Protein AF-A0AAD5ELA6-F1 (afdb_monomer)

Sequence (697 aa):
MAGAKKRSEYSGSKPSSQSWLNPKKWMSGLDLDLWSLLMLAKGALTPVLVISIHQSTAVANITVTTGYLATLISVSAQCLLPRAKYLKILFFALLASCMAAALCCLACYTAIKARRSHSTVDGVDTGLGKYDSTASAVSGIWLFVMIWVANGIRAWRHSELQDPMVAFSIFVVVTLTRGGAFQTTSDALEFINRLLKTFLIGYSVATAVSLFVLPMTCRQIVLDDMHTFTKKAQDVSAHFCAYLQNITEKAVLSLGEPSDAIIRVNGDAEAHRTDLVASVKKLHILLDNIQGNMPYVMDEVAFGKLNGNDIQHVARLLRHLLRPLSGLSEFPQLVDELGQQGLIWETNPGHEKAAVLDHTKRAMSSINANLSTVHGLLTDGLRFSMSQLEIGECIDPSHQTSISQQDSGLNLLDEIRRHLEQSRRFGWKDENEITDISYNDKQHPAALYLLSMYAMALEATLALASFAHSKTKDGTMARCRLIYPKHLFSFRFSRFITEASDPKTSSRKARKAHDGSMVINAEHMEPDNAWQRISGHFRIIPRLLGSDLSVFGLRVAVASFSVAIVAYLEDTYEFFIRQRGVWAMIVIVIGMGATSGQSASGFVARIIATIVSLALSFAAWYIVVGHTLGVIVLLFIANIIEYYFYVKKPQYFKPSVIALVTLNVIIGYELQVKKLGMERAESGGQPYYPIYLFGPY

Foldseek 3Di:
DDDDDDDDDDPDDDPPPVVVVDVVNVCVVLVPDPVNLLLLLLLLVQLLVLLVVCLDPVNCVLQQQNSLVLSLLLNLLPLSDADLLSVLLLVLLLVLLVVLLVLLLVLLVVLLVQVVVVCVPPVDPPVPLFADQRSLVSLLVSLLVLLLVLLLVCVLDVSRSVSSSLSSNLLSLVLSLCSRGDNDSVVSNSNSSSNSVSSVSSSVSSSCSSPPRPRGHLVLVLLQLLLVLLVLLLVLLVLLLVLLVVVLVVVLVVLVDDDDPPPPPDPPSVVSLVVNVVSLVVSVVSLVSSVVSLVSQLLDWDWFLDHSVLSVVSSVLSVLLSVLSVLSSCLVVVVVVCVVVVNPDPPPPDPDSPVVSVVVSVVSVVLSVLSVVLSVLLSVLSVLLCVLRVRDDDDPCVVPPDDDNPVVLVVSLVVLVVSLVVLVCVVPPDPPDDDDDDPDPCPDVSSVSNSVSSSSNSVSSSVSSVSSSVCVVVCSNVDIDGHHNPCNDPPCVVCVVVCSVDPPCPVPDQPQDPVRDGPPDPPDDDDPDPVVVVVVVVVVVVVSCPDLSSVSSSVLSVQLSVLSVLSSDPVRVLVCQQVVSSVVSSLSSLQDDSDPVLSVVLVVLLVVLLVVLLVLLCCLCVVVVNDPVSSSVSSSVSSSVLCSCCPPPVSNPSSSSSSSSLNSSLSSLVSSCVSSPQVSNCVSVYHDDPSVVVSVD

Structure (mmCIF, N/CA/C/O backbone):
data_AF-A0AAD5ELA6-F1
#
_entry.id   AF-A0AAD5ELA6-F1
#
loop_
_atom_site.group_PDB
_atom_site.id
_atom_site.type_symbol
_atom_site.label_atom_id
_atom_site.label_alt_id
_atom_site.label_comp_id
_atom_site.label_asym_id
_atom_site.label_entity_id
_atom_site.label_seq_id
_atom_site.pdbx_PDB_ins_code
_atom_site.Cartn_x
_atom_site.Cartn_y
_atom_site.Cartn_z
_atom_site.occupancy
_atom_site.B_iso_or_equiv
_atom_site.auth_seq_id
_atom_site.auth_comp_id
_atom_site.auth_asym_id
_atom_site.auth_atom_id
_atom_site.pdbx_PDB_model_num
ATOM 1 N N . MET A 1 1 ? 54.143 53.044 -1.233 1.00 33.41 1 MET A N 1
ATOM 2 C CA . MET A 1 1 ? 53.287 53.498 -2.354 1.00 33.41 1 MET A CA 1
ATOM 3 C C . MET A 1 1 ? 52.619 52.256 -2.937 1.00 33.41 1 MET A C 1
ATOM 5 O O . MET A 1 1 ? 53.309 51.433 -3.506 1.00 33.41 1 MET A O 1
ATOM 9 N N . ALA A 1 2 ? 51.448 51.871 -2.429 1.00 32.34 2 ALA A N 1
ATOM 10 C CA . ALA A 1 2 ? 50.119 52.220 -2.954 1.00 32.34 2 ALA A CA 1
ATOM 11 C C . ALA A 1 2 ? 49.811 51.539 -4.307 1.00 32.34 2 ALA A C 1
ATOM 13 O O . ALA A 1 2 ? 50.338 51.935 -5.336 1.00 32.34 2 ALA A O 1
ATOM 14 N N . GLY A 1 3 ? 48.925 50.536 -4.278 1.00 26.98 3 GLY A N 1
ATOM 15 C CA . GLY A 1 3 ? 48.370 49.849 -5.450 1.00 26.98 3 GLY A CA 1
ATOM 16 C C . GLY A 1 3 ? 47.110 49.076 -5.054 1.00 26.98 3 GLY A C 1
ATOM 17 O O . GLY A 1 3 ? 47.190 48.044 -4.397 1.00 26.98 3 GLY A O 1
ATOM 18 N N . ALA A 1 4 ? 45.949 49.651 -5.355 1.00 29.02 4 ALA A N 1
ATOM 19 C CA . ALA A 1 4 ? 44.649 49.380 -4.749 1.00 29.02 4 ALA A CA 1
ATOM 20 C C . ALA A 1 4 ? 44.005 48.027 -5.114 1.00 29.02 4 ALA A C 1
ATOM 22 O O . ALA A 1 4 ? 43.874 47.663 -6.279 1.00 29.02 4 ALA A O 1
ATOM 23 N N . LYS A 1 5 ? 43.474 47.352 -4.088 1.00 31.08 5 LYS A N 1
ATOM 24 C CA . LYS A 1 5 ? 42.565 46.202 -4.180 1.00 31.08 5 LYS A CA 1
ATOM 25 C C . LYS A 1 5 ? 41.128 46.730 -4.315 1.00 31.08 5 LYS A C 1
ATOM 27 O O . LYS A 1 5 ? 40.561 47.215 -3.338 1.00 31.08 5 LYS A O 1
ATOM 32 N N . LYS A 1 6 ? 40.544 46.681 -5.519 1.00 29.23 6 LYS A N 1
ATOM 33 C CA . LYS A 1 6 ? 39.131 47.038 -5.744 1.00 29.23 6 LYS A CA 1
ATOM 34 C C . LYS A 1 6 ? 38.225 45.877 -5.327 1.00 29.23 6 LYS A C 1
ATOM 36 O O . LYS A 1 6 ? 38.316 44.770 -5.845 1.00 29.23 6 LYS A O 1
ATOM 41 N N . ARG A 1 7 ? 37.372 46.177 -4.353 1.00 28.59 7 ARG A N 1
ATOM 42 C CA . ARG A 1 7 ? 36.255 45.391 -3.827 1.00 28.59 7 ARG A CA 1
ATOM 43 C C . ARG A 1 7 ? 35.108 45.507 -4.843 1.00 28.59 7 ARG A C 1
ATOM 45 O O . ARG A 1 7 ? 34.645 46.621 -5.060 1.00 28.59 7 ARG A O 1
ATOM 52 N N . SER A 1 8 ? 34.697 44.416 -5.489 1.00 27.47 8 SER A N 1
ATOM 53 C CA . SER A 1 8 ? 33.446 44.373 -6.260 1.00 27.47 8 SER A CA 1
ATOM 54 C C . SER A 1 8 ? 32.312 43.863 -5.372 1.00 27.47 8 SER A C 1
ATOM 56 O O . SER A 1 8 ? 32.499 43.017 -4.496 1.00 27.47 8 SER A O 1
ATOM 58 N N . GLU A 1 9 ? 31.162 44.496 -5.543 1.00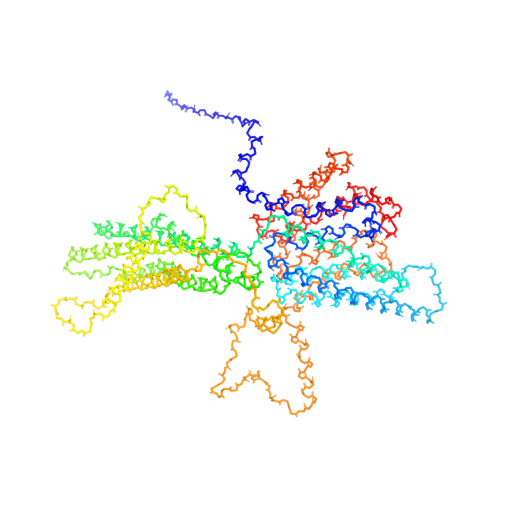 27.55 9 GLU A N 1
ATOM 59 C CA . GLU A 1 9 ? 30.045 44.543 -4.613 1.00 27.55 9 GLU A CA 1
ATOM 60 C C . GLU A 1 9 ? 29.253 43.234 -4.536 1.00 27.55 9 GLU A C 1
ATOM 62 O O . GLU A 1 9 ? 28.810 42.678 -5.539 1.00 27.55 9 GLU A O 1
ATOM 67 N N . TYR A 1 10 ? 28.982 42.807 -3.302 1.00 27.61 10 TYR A N 1
ATOM 68 C CA . TYR A 1 10 ? 27.827 41.981 -2.973 1.00 27.61 10 TYR A CA 1
ATOM 69 C C . TYR A 1 10 ? 26.566 42.846 -3.118 1.00 27.61 10 TYR A C 1
ATOM 71 O O . TYR A 1 10 ? 26.177 43.554 -2.190 1.00 27.61 10 TYR A O 1
ATOM 79 N N . SER A 1 11 ? 25.917 42.792 -4.281 1.00 26.91 11 SER A N 1
ATOM 80 C CA . SER A 1 11 ? 24.534 43.253 -4.425 1.00 26.91 11 SER A CA 1
ATOM 81 C C . SER A 1 11 ? 23.604 42.135 -3.961 1.00 26.91 11 SER A C 1
ATOM 83 O O . SER A 1 11 ? 23.289 41.196 -4.694 1.00 26.91 11 SER A O 1
ATOM 85 N N . GLY A 1 12 ? 23.209 42.209 -2.690 1.00 30.53 12 GLY A N 1
ATOM 86 C CA . GLY A 1 12 ? 22.119 41.415 -2.145 1.00 30.53 12 GLY A CA 1
ATOM 87 C C . GLY A 1 12 ? 20.805 41.834 -2.796 1.00 30.53 12 GLY A C 1
ATOM 88 O O . GLY A 1 12 ? 20.199 42.832 -2.403 1.00 30.53 12 GLY A O 1
ATOM 89 N N . SER A 1 13 ? 20.341 41.058 -3.773 1.00 30.14 13 SER A N 1
ATOM 90 C CA . SER A 1 13 ? 18.951 41.139 -4.209 1.00 30.14 13 SER A CA 1
ATOM 91 C C . SER A 1 13 ? 18.069 40.590 -3.084 1.00 30.14 13 SER A C 1
ATOM 93 O O . SER A 1 13 ? 18.106 39.410 -2.739 1.00 30.14 13 SER A O 1
ATOM 95 N N . LYS A 1 14 ? 17.299 41.479 -2.450 1.00 32.62 14 LYS A N 1
ATOM 96 C CA . LYS A 1 14 ? 16.223 41.095 -1.528 1.00 32.62 14 LYS A CA 1
ATOM 97 C C . LYS A 1 14 ? 15.297 40.117 -2.270 1.00 32.62 14 LYS A C 1
ATOM 99 O O . LYS A 1 14 ? 14.851 40.473 -3.364 1.00 32.62 14 LYS A O 1
ATOM 104 N N . PRO A 1 15 ? 14.967 38.928 -1.728 1.00 34.88 15 PRO A N 1
ATOM 105 C CA . PRO A 1 15 ? 13.951 38.089 -2.342 1.00 34.88 15 PRO A CA 1
ATOM 106 C C . PRO A 1 15 ? 12.637 38.870 -2.315 1.00 34.88 15 PRO A C 1
ATOM 108 O O . PRO A 1 15 ? 12.140 39.264 -1.259 1.00 34.88 15 PRO A O 1
ATOM 111 N N . SER A 1 16 ? 12.104 39.165 -3.495 1.00 35.22 16 SER A N 1
ATOM 112 C CA . SER A 1 16 ? 10.812 39.816 -3.633 1.00 35.22 16 SER A CA 1
ATOM 113 C C . SER A 1 16 ? 9.752 38.937 -2.965 1.00 35.22 16 SER A C 1
ATOM 115 O O . SER A 1 16 ? 9.549 37.779 -3.335 1.00 35.22 16 SER A O 1
ATOM 117 N N . SER A 1 17 ? 9.071 39.499 -1.965 1.00 43.34 17 SER A N 1
ATOM 118 C CA . SER A 1 17 ? 7.978 38.873 -1.199 1.00 43.34 17 SER A CA 1
ATOM 119 C C . SER A 1 17 ? 6.842 38.328 -2.096 1.00 43.34 17 SER A C 1
ATOM 121 O O . SER A 1 17 ? 6.130 37.398 -1.735 1.00 43.34 17 SER A O 1
ATOM 123 N N . GLN A 1 18 ? 6.743 38.807 -3.341 1.00 44.84 18 GLN A N 1
ATOM 124 C CA . GLN A 1 18 ? 5.799 38.316 -4.354 1.00 44.84 18 GLN A CA 1
ATOM 125 C C . GLN A 1 18 ? 6.186 36.966 -4.997 1.00 44.84 18 GLN A C 1
ATOM 127 O O . GLN A 1 18 ? 5.372 36.361 -5.692 1.00 44.84 18 GLN A O 1
ATOM 132 N N . SER A 1 19 ? 7.403 36.455 -4.779 1.00 44.84 19 SER A N 1
ATOM 133 C CA . SER A 1 19 ? 7.834 35.157 -5.326 1.00 44.84 19 SER A CA 1
ATOM 134 C C . SER A 1 19 ? 7.266 33.947 -4.571 1.00 44.84 19 SER A C 1
ATOM 136 O O . SER A 1 19 ? 7.132 32.882 -5.173 1.00 44.84 19 SER A O 1
ATOM 138 N N . TRP A 1 20 ? 6.862 34.121 -3.305 1.00 44.69 20 TRP A N 1
ATOM 139 C CA . TRP A 1 20 ? 6.262 33.075 -2.463 1.00 44.69 20 TRP A CA 1
ATOM 140 C C . TRP A 1 20 ? 4.786 32.793 -2.800 1.00 44.69 20 TRP A C 1
ATOM 142 O O . TRP A 1 20 ? 4.292 31.698 -2.558 1.00 44.69 20 TRP A O 1
ATOM 152 N N . LEU A 1 21 ? 4.093 33.753 -3.423 1.00 54.69 21 LEU A N 1
ATOM 153 C CA . LEU A 1 21 ? 2.666 33.664 -3.769 1.00 54.69 21 LEU A CA 1
ATOM 154 C C . LEU A 1 21 ? 2.393 33.033 -5.145 1.00 54.69 21 LEU A C 1
ATOM 156 O O . LEU A 1 21 ? 1.237 32.917 -5.540 1.00 54.69 21 LEU A O 1
ATOM 160 N N . ASN A 1 22 ? 3.427 32.633 -5.894 1.00 50.94 22 ASN A N 1
ATOM 161 C CA . ASN A 1 22 ? 3.255 32.002 -7.203 1.00 50.94 22 ASN A CA 1
ATOM 162 C C . ASN A 1 22 ? 3.181 30.470 -7.065 1.00 50.94 22 ASN A C 1
ATOM 164 O O . ASN A 1 22 ? 4.234 29.823 -6.995 1.00 50.94 22 ASN A O 1
ATOM 168 N N . PRO A 1 23 ? 1.980 29.854 -7.114 1.00 57.12 23 PRO A N 1
ATOM 169 C CA . PRO A 1 23 ? 1.828 28.410 -6.934 1.00 57.12 23 PRO A CA 1
ATOM 170 C C . PRO A 1 23 ? 2.598 27.617 -7.995 1.00 57.12 23 PRO A C 1
ATOM 172 O O . PRO A 1 23 ? 3.133 26.559 -7.692 1.00 57.12 23 PRO A O 1
ATOM 175 N N . LYS A 1 24 ? 2.764 28.166 -9.207 1.00 58.16 24 LYS A N 1
ATOM 176 C CA . LYS A 1 24 ? 3.542 27.538 -10.288 1.00 58.16 24 LYS A CA 1
ATOM 177 C C . LYS A 1 24 ? 5.034 27.382 -9.961 1.00 58.16 24 LYS A C 1
ATOM 179 O O . LYS A 1 24 ? 5.618 26.375 -10.339 1.00 58.16 24 LYS A O 1
ATOM 184 N N . LYS A 1 25 ? 5.646 28.333 -9.238 1.00 57.94 25 LYS A N 1
ATOM 185 C CA . LYS A 1 25 ? 7.062 28.243 -8.821 1.00 57.94 25 LYS A CA 1
ATOM 186 C C . LYS A 1 25 ? 7.255 27.297 -7.635 1.00 57.94 25 LYS A C 1
ATOM 188 O O . LYS A 1 25 ? 8.259 26.593 -7.565 1.00 57.94 25 LYS A O 1
ATOM 193 N N . TRP A 1 26 ? 6.280 27.258 -6.726 1.00 56.84 26 TRP A N 1
ATOM 194 C CA . TRP A 1 26 ? 6.247 26.280 -5.638 1.00 56.84 26 TRP A CA 1
ATOM 195 C C . TRP A 1 26 ? 6.094 24.860 -6.201 1.00 56.84 26 TRP A C 1
ATOM 197 O O . TRP A 1 26 ? 6.892 23.987 -5.881 1.00 56.84 26 TRP A O 1
ATOM 207 N N . MET A 1 27 ? 5.167 24.664 -7.143 1.00 53.19 27 MET A N 1
ATOM 208 C CA . MET A 1 27 ? 4.963 23.396 -7.850 1.00 53.19 27 MET A CA 1
ATOM 209 C C . MET A 1 27 ? 6.200 22.935 -8.629 1.00 53.19 27 MET A C 1
ATOM 211 O O . MET A 1 27 ? 6.532 21.756 -8.553 1.00 53.19 27 MET A O 1
ATOM 215 N N . SER A 1 28 ? 6.923 23.836 -9.310 1.00 57.38 28 SER A N 1
ATOM 216 C CA . SER A 1 28 ? 8.169 23.477 -10.006 1.00 57.38 28 SER A CA 1
ATOM 217 C C . SER A 1 28 ? 9.322 23.155 -9.048 1.00 57.38 28 SER A C 1
ATOM 219 O O . SER A 1 28 ? 10.146 22.304 -9.353 1.00 57.38 28 SER A O 1
ATOM 221 N N . GLY A 1 29 ? 9.386 23.797 -7.874 1.00 56.12 29 GLY A N 1
ATOM 222 C CA . GLY A 1 29 ? 10.367 23.459 -6.831 1.00 56.12 29 GLY A CA 1
ATOM 223 C C . GLY A 1 29 ? 10.044 22.158 -6.083 1.00 56.12 29 GLY A C 1
ATOM 224 O O . GLY A 1 29 ? 10.937 21.509 -5.541 1.00 56.12 29 GLY A O 1
ATOM 225 N N . LEU A 1 30 ? 8.769 21.763 -6.068 1.00 60.09 30 LEU A N 1
ATOM 226 C CA . LEU A 1 30 ? 8.261 20.545 -5.437 1.00 60.09 30 LEU A CA 1
ATOM 227 C C . LEU A 1 30 ? 8.004 19.406 -6.426 1.00 60.09 30 LEU A C 1
ATOM 229 O O . LEU A 1 30 ? 7.517 18.369 -5.982 1.00 60.09 30 LEU A O 1
ATOM 233 N N . ASP A 1 31 ? 8.373 19.539 -7.704 1.00 59.50 31 ASP A N 1
ATOM 234 C CA . ASP A 1 31 ? 8.207 18.503 -8.744 1.00 59.50 31 ASP A CA 1
ATOM 235 C C . ASP A 1 31 ? 6.772 17.926 -8.751 1.00 59.50 31 ASP A C 1
ATOM 237 O O . ASP A 1 31 ? 6.552 16.715 -8.698 1.00 59.50 31 ASP A O 1
ATOM 241 N N . LEU A 1 32 ? 5.778 18.813 -8.626 1.00 65.31 32 LEU A N 1
ATOM 242 C CA . LEU A 1 32 ? 4.366 18.455 -8.500 1.00 65.31 32 LEU A CA 1
ATOM 243 C C . LEU A 1 32 ? 3.669 18.592 -9.852 1.00 65.31 32 LEU A C 1
ATOM 245 O O . LEU A 1 32 ? 3.183 19.669 -10.203 1.00 65.31 32 LEU A O 1
ATOM 249 N N . ASP A 1 33 ? 3.570 17.479 -10.573 1.00 75.56 33 ASP A N 1
ATOM 250 C CA . ASP A 1 33 ? 2.705 17.379 -11.748 1.00 75.56 33 ASP A CA 1
ATOM 251 C C . ASP A 1 33 ? 1.227 17.536 -11.363 1.00 75.56 33 ASP A C 1
ATOM 253 O O . ASP A 1 33 ? 0.797 17.132 -10.276 1.00 75.56 33 ASP A O 1
ATOM 257 N N . LEU A 1 34 ? 0.412 18.072 -12.280 1.00 80.44 34 LEU A N 1
ATOM 258 C CA . LEU A 1 34 ? -1.041 18.204 -12.090 1.00 80.44 34 LEU A CA 1
ATOM 259 C C . LEU A 1 34 ? -1.687 16.855 -11.739 1.00 80.44 34 LEU A C 1
ATOM 261 O O . LEU A 1 34 ? -2.570 16.780 -10.886 1.00 80.44 34 LEU A O 1
ATOM 265 N N . TRP A 1 35 ? -1.209 15.782 -12.366 1.00 80.75 35 TRP A N 1
ATOM 266 C CA . TRP A 1 35 ? -1.643 14.421 -12.082 1.00 80.75 35 TRP A CA 1
ATOM 267 C C . TRP A 1 35 ? -1.302 13.973 -10.661 1.00 80.75 35 TRP A C 1
ATOM 269 O O . TRP A 1 35 ? -2.157 13.441 -9.952 1.00 80.75 35 TRP A O 1
ATOM 279 N N . SER A 1 36 ? -0.079 14.254 -10.212 1.00 81.00 36 SER A N 1
ATOM 280 C CA . SER A 1 36 ? 0.353 13.984 -8.842 1.00 81.00 36 SER A CA 1
ATOM 281 C C . SER A 1 36 ? -0.528 14.730 -7.841 1.00 81.00 36 SER A C 1
ATOM 283 O O . SER A 1 36 ? -1.004 14.126 -6.885 1.00 81.00 36 SER A O 1
ATOM 285 N N . LEU A 1 37 ? -0.849 16.003 -8.094 1.00 84.19 37 LEU A N 1
ATOM 286 C CA . LEU A 1 37 ? -1.758 16.783 -7.247 1.00 84.19 37 LEU A CA 1
ATOM 287 C C . LEU A 1 37 ? -3.180 16.195 -7.203 1.00 84.19 37 LEU A C 1
ATOM 289 O O . LEU A 1 37 ? -3.775 16.095 -6.131 1.00 84.19 37 LEU A O 1
ATOM 293 N N . LEU A 1 38 ? -3.715 15.772 -8.350 1.00 85.75 38 LEU A N 1
ATOM 294 C CA . LEU A 1 38 ? -5.022 15.115 -8.440 1.00 85.75 38 LEU A CA 1
ATOM 295 C C . LEU A 1 38 ? -5.057 13.798 -7.649 1.00 85.75 38 LEU A C 1
ATOM 297 O O . LEU A 1 38 ? -6.040 13.508 -6.963 1.00 85.75 38 LEU A O 1
ATOM 301 N N . MET A 1 39 ? -3.966 13.031 -7.676 1.00 83.19 39 MET A N 1
ATOM 302 C CA . MET A 1 39 ? -3.829 11.815 -6.874 1.00 83.19 39 MET A CA 1
ATOM 303 C C . MET A 1 39 ? -3.760 12.120 -5.375 1.00 83.19 39 MET A C 1
ATOM 305 O O . MET A 1 39 ? -4.439 11.460 -4.589 1.00 83.19 39 MET A O 1
ATOM 309 N N . LEU A 1 40 ? -3.025 13.158 -4.967 1.00 88.75 40 LEU A N 1
ATOM 310 C CA . LEU A 1 40 ? -2.995 13.617 -3.572 1.00 88.75 40 LEU A CA 1
ATOM 311 C C . LEU A 1 40 ? -4.390 14.024 -3.076 1.00 88.75 40 LEU A C 1
ATOM 313 O O . LEU A 1 40 ? -4.811 13.610 -1.994 1.00 88.75 40 LEU A O 1
ATOM 317 N N . ALA A 1 41 ? -5.134 14.768 -3.896 1.00 88.50 41 ALA A N 1
ATOM 318 C CA . ALA A 1 41 ? -6.504 15.173 -3.600 1.00 88.50 41 ALA A CA 1
ATOM 319 C C . ALA A 1 41 ? -7.453 13.969 -3.458 1.00 88.50 41 ALA A C 1
ATOM 321 O O . ALA A 1 41 ? -8.264 13.937 -2.533 1.00 88.50 41 ALA A O 1
ATOM 322 N N . LYS A 1 42 ? -7.324 12.943 -4.316 1.00 89.56 42 LYS A N 1
ATOM 323 C CA . LYS A 1 42 ? -8.094 11.690 -4.201 1.00 89.56 42 LYS A CA 1
ATOM 324 C C . LYS A 1 42 ? -7.853 10.994 -2.858 1.00 89.56 42 LYS A C 1
ATOM 326 O O . LYS A 1 42 ? -8.811 10.555 -2.220 1.00 89.56 42 LYS A O 1
ATOM 331 N N . GLY A 1 43 ? -6.593 10.905 -2.426 1.00 87.62 43 GLY A N 1
ATOM 332 C CA . GLY A 1 43 ? -6.230 10.339 -1.123 1.00 87.62 43 GLY A CA 1
ATOM 333 C C . GLY A 1 43 ? -6.887 11.104 0.028 1.00 87.62 43 GLY A C 1
ATOM 334 O O . GLY A 1 43 ? -7.617 10.520 0.830 1.00 87.62 43 GLY A O 1
ATOM 335 N N . ALA A 1 44 ? -6.709 12.427 0.039 1.00 90.75 44 ALA A N 1
ATOM 336 C CA . ALA A 1 44 ? -7.236 13.327 1.065 1.00 90.75 44 ALA A CA 1
ATOM 337 C C . ALA A 1 44 ? -8.768 13.323 1.172 1.00 90.75 44 ALA A C 1
ATOM 339 O O . ALA A 1 44 ? -9.318 13.495 2.259 1.00 90.75 44 ALA A O 1
ATOM 340 N N . LEU A 1 45 ? -9.470 13.092 0.062 1.00 91.88 45 LEU A N 1
ATOM 341 C CA . LEU A 1 45 ? -10.930 13.099 0.017 1.00 91.88 45 LEU A CA 1
ATOM 342 C C . LEU A 1 45 ? -11.557 12.012 0.905 1.00 91.88 45 LEU A C 1
ATOM 344 O O . LEU A 1 45 ? -12.630 12.213 1.468 1.00 91.88 45 LEU A O 1
ATOM 348 N N . THR A 1 46 ? -10.894 10.864 1.050 1.00 91.25 46 THR A N 1
ATOM 349 C CA . THR A 1 46 ? -11.464 9.688 1.725 1.00 91.25 46 THR A CA 1
ATOM 350 C C . THR A 1 46 ? -11.757 9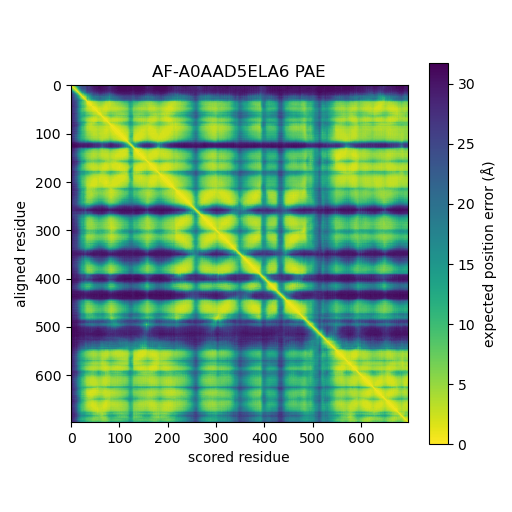.927 3.214 1.00 91.25 46 THR A C 1
ATOM 352 O O . THR A 1 46 ? -12.926 9.824 3.598 1.00 91.25 46 THR A O 1
ATOM 355 N N . PRO A 1 47 ? -10.778 10.299 4.064 1.00 91.31 47 PRO A N 1
ATOM 356 C CA . PRO A 1 47 ? -11.051 10.561 5.478 1.00 91.31 47 PRO A CA 1
ATOM 357 C C . PRO A 1 47 ? -11.973 11.771 5.694 1.00 91.31 47 PRO A C 1
ATOM 359 O O . PRO A 1 47 ? -12.814 11.754 6.596 1.00 91.31 47 PRO A O 1
ATOM 362 N N . VAL A 1 48 ? -11.884 12.789 4.832 1.00 92.88 48 VAL A N 1
ATOM 363 C CA . VAL A 1 48 ? -12.730 13.991 4.891 1.00 92.88 48 VAL A CA 1
ATOM 364 C C . VAL A 1 48 ? -14.199 13.652 4.640 1.00 92.88 48 VAL A C 1
ATOM 366 O O . VAL A 1 48 ? -15.071 14.120 5.375 1.00 92.88 48 VAL A O 1
ATOM 369 N N . LEU A 1 49 ? -14.491 12.805 3.648 1.00 92.81 49 LEU A N 1
ATOM 370 C CA . LEU A 1 49 ? -15.851 12.333 3.383 1.00 92.81 49 LEU A CA 1
ATOM 371 C C . LEU A 1 49 ? -16.404 11.532 4.559 1.00 92.81 49 LEU A C 1
ATOM 373 O O . LEU A 1 49 ? -17.554 11.740 4.938 1.00 92.81 49 LEU A O 1
ATOM 377 N N . VAL A 1 50 ? -15.595 10.668 5.180 1.00 92.25 50 VAL A N 1
ATOM 378 C CA . VAL A 1 50 ? -16.034 9.917 6.364 1.00 92.25 50 VAL A CA 1
ATOM 379 C C . VAL A 1 50 ? -16.409 10.869 7.497 1.00 92.25 50 VAL A C 1
ATOM 381 O O . VAL A 1 50 ? -17.510 10.757 8.035 1.00 92.25 50 VAL A O 1
ATOM 384 N N . ILE A 1 51 ? -15.553 11.837 7.831 1.00 91.06 51 ILE A N 1
ATOM 385 C CA . ILE A 1 51 ? -15.828 12.822 8.892 1.00 91.06 51 ILE A CA 1
ATOM 386 C C . ILE A 1 51 ? -17.078 13.648 8.571 1.00 91.06 51 ILE A C 1
ATOM 388 O O . ILE A 1 51 ? -17.900 13.897 9.454 1.00 91.06 51 ILE A O 1
ATOM 392 N N . SER A 1 52 ? -17.258 14.014 7.301 1.00 91.06 52 SER A N 1
ATOM 393 C CA . SER A 1 52 ? -18.421 14.767 6.826 1.00 91.06 52 SER A CA 1
ATOM 394 C C . SER A 1 52 ? -19.718 13.965 6.958 1.00 91.06 52 SER A C 1
ATOM 396 O O . SER A 1 52 ? -20.716 14.487 7.450 1.00 91.06 52 SER A O 1
ATOM 398 N N . ILE A 1 53 ? -19.711 12.677 6.598 1.00 91.19 53 ILE A N 1
ATOM 399 C CA . ILE A 1 53 ? -20.880 11.792 6.730 1.00 91.19 53 ILE A CA 1
ATOM 400 C C . ILE A 1 53 ? -21.279 11.627 8.206 1.00 91.19 53 ILE A C 1
ATOM 402 O O . ILE A 1 53 ? -22.470 11.625 8.522 1.00 91.19 53 ILE A O 1
ATOM 406 N N . HIS A 1 54 ? -20.311 11.575 9.127 1.00 88.50 54 HIS A N 1
ATOM 407 C CA . HIS A 1 54 ? -20.578 11.493 10.570 1.00 88.50 54 HIS A CA 1
ATOM 408 C C . HIS A 1 54 ? -21.183 12.776 11.165 1.00 88.50 54 HIS A C 1
ATOM 410 O O . HIS A 1 54 ? -21.707 12.738 12.276 1.00 88.50 54 HIS A O 1
ATOM 416 N N . GLN A 1 55 ? -21.195 13.900 10.437 1.00 89.12 55 GLN A N 1
ATOM 417 C CA . GLN A 1 55 ? -21.951 15.090 10.852 1.00 89.12 55 GLN A CA 1
ATOM 418 C C . GLN A 1 55 ? -23.471 14.911 10.700 1.00 89.12 55 GLN A C 1
ATOM 420 O O . GLN A 1 55 ? -24.248 15.682 11.279 1.00 89.12 55 GLN A O 1
ATOM 425 N N . SER A 1 56 ? -23.919 13.889 9.964 1.00 90.69 56 SER A N 1
ATOM 426 C CA . SER A 1 56 ? -25.327 13.500 9.897 1.00 90.69 56 SER A CA 1
ATOM 427 C C . SER A 1 56 ? -25.753 12.757 11.166 1.00 90.69 56 SER A C 1
ATOM 429 O O . SER A 1 56 ? -25.087 11.820 11.607 1.00 90.69 56 SER A O 1
ATOM 431 N N . THR A 1 57 ? -26.899 13.135 11.741 1.00 87.62 57 THR A N 1
ATOM 432 C CA . THR A 1 57 ? -27.457 12.489 12.946 1.00 87.62 57 THR A CA 1
ATOM 433 C C . THR A 1 57 ? -27.772 11.013 12.720 1.00 87.62 57 THR A C 1
ATOM 435 O O . THR A 1 57 ? -27.584 10.208 13.629 1.00 87.62 57 THR A O 1
ATOM 438 N N . ALA A 1 58 ? -28.191 10.641 11.506 1.00 87.81 58 ALA A N 1
ATOM 439 C CA . ALA A 1 58 ? -28.497 9.257 11.155 1.00 87.81 58 ALA A CA 1
ATOM 440 C C . ALA A 1 58 ? -27.265 8.348 11.278 1.00 87.81 58 ALA A C 1
ATOM 442 O O . ALA A 1 58 ? -27.365 7.252 11.821 1.00 87.81 58 ALA A O 1
ATOM 443 N N . VAL A 1 59 ? -26.098 8.818 10.824 1.00 86.50 59 VAL A N 1
ATOM 444 C CA . VAL A 1 59 ? -24.850 8.043 10.898 1.00 86.50 59 VAL A CA 1
ATOM 445 C C . VAL A 1 59 ? -24.251 8.105 12.301 1.00 86.50 59 VAL A C 1
ATOM 447 O O . VAL A 1 59 ? -23.867 7.071 12.845 1.00 86.50 59 VAL A O 1
ATOM 450 N N . ALA A 1 60 ? -24.239 9.286 12.926 1.00 85.44 60 ALA A N 1
ATOM 451 C CA . ALA A 1 60 ? -23.696 9.468 14.272 1.00 85.44 60 ALA A CA 1
ATOM 452 C C . ALA A 1 60 ? -24.383 8.572 15.320 1.00 85.44 60 ALA A C 1
ATOM 454 O O . ALA A 1 60 ? -23.716 8.044 16.210 1.00 85.44 60 ALA A O 1
ATOM 455 N N . ASN A 1 61 ? -25.696 8.344 15.192 1.00 86.56 61 ASN A N 1
ATOM 456 C CA . ASN A 1 61 ? -26.445 7.458 16.087 1.00 86.56 61 ASN A CA 1
ATOM 457 C C . ASN A 1 61 ? -26.078 5.973 15.925 1.00 86.56 61 ASN A C 1
ATOM 459 O O . ASN A 1 61 ? -26.248 5.205 16.868 1.00 86.56 61 ASN A O 1
ATOM 463 N N . ILE A 1 62 ? -25.573 5.557 14.759 1.00 86.00 62 ILE A N 1
ATOM 464 C CA . ILE A 1 62 ? -25.176 4.164 14.506 1.00 86.00 62 ILE A CA 1
ATOM 465 C C . ILE A 1 62 ? -23.806 3.875 15.127 1.00 86.00 62 ILE A C 1
ATOM 467 O O . ILE A 1 62 ? -23.621 2.838 15.764 1.00 86.00 62 ILE A O 1
ATOM 471 N N . THR A 1 63 ? -22.840 4.774 14.935 1.00 81.50 63 THR A N 1
ATOM 472 C CA . THR A 1 63 ? -21.441 4.552 15.335 1.00 81.50 63 THR A CA 1
ATOM 473 C C . THR A 1 63 ? -21.134 5.040 16.754 1.00 81.50 63 THR A C 1
ATOM 475 O O . THR A 1 63 ? -20.171 4.571 17.366 1.00 81.50 63 THR A O 1
ATOM 478 N N . VAL A 1 64 ? -21.943 5.960 17.294 1.00 86.38 64 VAL A N 1
ATOM 479 C CA . VAL A 1 64 ? -21.836 6.554 18.641 1.00 86.38 64 VAL A CA 1
ATOM 480 C C . VAL A 1 64 ? -20.383 6.914 18.976 1.00 86.38 64 VAL A C 1
ATOM 482 O O . VAL A 1 64 ? -19.804 7.737 18.278 1.00 86.38 64 VAL A O 1
ATOM 485 N N . THR A 1 65 ? -19.760 6.290 19.983 1.00 83.44 65 THR A N 1
ATOM 486 C CA . THR A 1 65 ? -18.391 6.576 20.444 1.00 83.44 65 THR A CA 1
ATOM 487 C C . THR A 1 65 ? -17.304 6.004 19.532 1.00 83.44 65 THR A C 1
ATOM 489 O O . THR A 1 65 ? -16.159 6.428 19.629 1.00 83.44 65 THR A O 1
ATOM 492 N N . THR A 1 66 ? -17.635 5.101 18.605 1.00 84.31 66 THR A N 1
ATOM 493 C CA . THR A 1 66 ? -16.666 4.469 17.688 1.00 84.31 66 THR A CA 1
ATOM 494 C C . THR A 1 66 ? -16.499 5.206 16.356 1.00 84.31 66 THR A C 1
ATOM 496 O O . THR A 1 66 ? -15.665 4.801 15.557 1.00 84.31 66 THR A O 1
ATOM 499 N N . GLY A 1 67 ? -17.243 6.293 16.107 1.00 83.31 67 GLY A N 1
ATOM 500 C CA . GLY A 1 67 ? -17.263 6.996 14.812 1.00 83.31 67 GLY A CA 1
ATOM 501 C C . GLY A 1 67 ? -15.886 7.427 14.293 1.00 83.31 67 GLY A C 1
ATOM 502 O O . GLY A 1 67 ? -15.574 7.201 13.125 1.00 83.31 67 GLY A O 1
ATOM 503 N N . TYR A 1 68 ? -15.009 7.947 15.158 1.00 84.56 68 TYR A N 1
ATOM 504 C CA . TYR A 1 68 ? -13.639 8.303 14.772 1.00 84.56 68 TYR A CA 1
ATOM 505 C C . TYR A 1 68 ? -12.810 7.106 14.262 1.00 84.56 68 TYR A C 1
ATOM 507 O O . TYR A 1 68 ? -11.871 7.305 13.503 1.00 84.56 68 TYR A O 1
ATOM 515 N N . LEU A 1 69 ? -13.136 5.854 14.615 1.00 88.38 69 LEU A N 1
ATOM 516 C CA . LEU A 1 69 ? -12.428 4.679 14.084 1.00 88.38 69 LEU A CA 1
ATOM 517 C C . LEU A 1 69 ? -12.754 4.436 12.605 1.00 88.38 69 LEU A C 1
ATOM 519 O O . LEU A 1 69 ? -11.931 3.866 11.890 1.00 88.38 69 LEU A O 1
ATOM 523 N N . ALA A 1 70 ? -13.909 4.897 12.110 1.00 90.12 70 ALA A N 1
ATOM 524 C CA . ALA A 1 70 ? -14.240 4.787 10.690 1.00 90.12 70 ALA A CA 1
ATOM 525 C C . ALA A 1 70 ? -13.252 5.577 9.820 1.00 90.12 70 ALA A C 1
ATOM 527 O O . ALA A 1 70 ? -12.920 5.142 8.716 1.00 90.12 70 ALA A O 1
ATOM 528 N N . THR A 1 71 ? -12.753 6.717 10.314 1.00 89.69 71 THR A N 1
ATOM 529 C CA . THR A 1 71 ? -11.781 7.544 9.583 1.00 89.69 71 THR A CA 1
ATOM 530 C C . THR A 1 71 ? -10.453 6.805 9.460 1.00 89.69 71 THR A C 1
ATOM 532 O O . THR A 1 71 ? -9.917 6.696 8.358 1.00 89.69 71 THR A O 1
ATOM 535 N N . LEU A 1 72 ? -9.996 6.175 10.546 1.00 89.44 72 LEU A N 1
ATOM 536 C CA . LEU A 1 72 ? -8.811 5.321 10.559 1.00 89.44 72 LEU A CA 1
ATOM 537 C C . LEU A 1 72 ? -8.926 4.184 9.539 1.00 89.44 72 LEU A C 1
ATOM 539 O O . LEU A 1 72 ? -7.998 3.956 8.763 1.00 89.44 72 LEU A O 1
ATOM 543 N N . ILE A 1 73 ? -10.061 3.479 9.519 1.00 91.88 73 ILE A N 1
ATOM 544 C CA . ILE A 1 73 ? -10.272 2.348 8.604 1.00 91.88 73 ILE A CA 1
ATOM 545 C C . ILE A 1 73 ? -10.340 2.803 7.144 1.00 91.88 73 ILE A C 1
ATOM 547 O O . ILE A 1 73 ? -9.859 2.113 6.247 1.00 91.88 73 ILE A O 1
ATOM 551 N N . SER A 1 74 ? -10.860 4.002 6.893 1.00 91.38 74 SER A N 1
ATOM 552 C CA . SER A 1 74 ? -10.876 4.580 5.549 1.00 91.38 74 SER A CA 1
ATOM 553 C C . SER A 1 74 ? -9.472 4.910 5.024 1.00 91.38 74 SER A C 1
ATOM 555 O O . SER A 1 74 ? -9.191 4.689 3.847 1.00 91.38 74 SER A O 1
ATOM 557 N N . VAL A 1 75 ? -8.562 5.354 5.902 1.00 88.25 75 VAL A N 1
ATOM 558 C CA . VAL A 1 75 ? -7.151 5.598 5.559 1.00 88.25 75 VAL A CA 1
ATOM 559 C C . VAL A 1 75 ? -6.412 4.272 5.364 1.00 88.25 75 VAL A C 1
ATOM 561 O O . VAL A 1 75 ? -5.658 4.121 4.400 1.00 88.25 75 VAL A O 1
ATOM 564 N N . SER A 1 76 ? -6.657 3.282 6.230 1.00 85.50 76 SER A N 1
ATOM 565 C CA . SER A 1 76 ? -6.009 1.966 6.136 1.00 85.50 76 SER A CA 1
ATOM 566 C C . SER A 1 76 ? -6.460 1.146 4.924 1.00 85.50 76 SER A C 1
ATOM 568 O O . SER A 1 76 ? -5.712 0.286 4.469 1.00 85.50 76 SER A O 1
ATOM 570 N N . ALA A 1 77 ? -7.631 1.445 4.351 1.00 84.56 77 ALA A N 1
ATOM 571 C CA . ALA A 1 77 ? -8.107 0.829 3.116 1.00 84.56 77 ALA A CA 1
ATOM 572 C C . ALA A 1 77 ? -7.272 1.204 1.872 1.00 84.56 77 ALA A C 1
ATOM 574 O O . ALA A 1 77 ? -7.413 0.547 0.846 1.00 84.56 77 ALA A O 1
ATOM 575 N N . GLN A 1 78 ? -6.403 2.224 1.939 1.00 83.12 78 GLN A N 1
ATOM 576 C CA . GLN A 1 78 ? -5.479 2.629 0.863 1.00 83.12 78 GLN A CA 1
ATOM 577 C C . GLN A 1 78 ? -6.148 2.844 -0.511 1.00 83.12 78 GLN A C 1
ATOM 579 O O . GLN A 1 78 ? -5.844 2.179 -1.503 1.00 83.12 78 GLN A O 1
ATOM 584 N N . CYS A 1 79 ? -7.019 3.850 -0.608 1.00 83.12 79 CYS A N 1
ATOM 585 C CA . CYS A 1 79 ? -7.749 4.211 -1.836 1.00 83.12 79 CYS A CA 1
ATOM 586 C C . CYS A 1 79 ? -6.877 4.663 -3.033 1.00 83.12 79 CYS A C 1
ATOM 588 O O . CYS A 1 79 ? -7.386 4.813 -4.144 1.00 83.12 79 CYS A O 1
ATOM 590 N N . LEU A 1 80 ? -5.577 4.897 -2.816 1.00 84.94 80 LEU A N 1
ATOM 591 C CA . LEU A 1 80 ? -4.603 5.272 -3.849 1.00 84.94 80 LEU A CA 1
ATOM 592 C C . LEU A 1 80 ? -4.124 4.076 -4.680 1.00 84.94 80 LEU A C 1
ATOM 594 O O . LEU A 1 80 ? -3.533 4.269 -5.742 1.00 84.94 80 LEU A O 1
ATOM 598 N N . LEU A 1 81 ? -4.349 2.849 -4.201 1.00 85.81 81 LEU A N 1
ATOM 599 C CA . LEU A 1 81 ? -3.951 1.656 -4.932 1.00 85.81 81 LEU A CA 1
ATOM 600 C C . LEU A 1 81 ? -4.772 1.488 -6.224 1.00 85.81 81 LEU A C 1
ATOM 602 O O . LEU A 1 81 ? -5.948 1.859 -6.269 1.00 85.81 81 LEU A O 1
ATOM 606 N N . PRO A 1 82 ? -4.186 0.874 -7.267 1.00 86.12 82 PRO A N 1
ATOM 607 C CA . PRO A 1 82 ? -4.903 0.567 -8.500 1.00 86.12 82 PRO A CA 1
ATOM 608 C C . PRO A 1 82 ? -6.108 -0.344 -8.242 1.00 86.12 82 PRO A C 1
ATOM 610 O O . PRO A 1 82 ? -6.062 -1.204 -7.360 1.00 86.12 82 PRO A O 1
ATOM 613 N N . ARG A 1 83 ? -7.169 -0.202 -9.041 1.00 84.44 83 ARG A N 1
ATOM 614 C CA . ARG A 1 83 ? -8.488 -0.811 -8.789 1.00 84.44 83 ARG A CA 1
ATOM 615 C C . ARG A 1 83 ? -8.459 -2.313 -8.522 1.00 84.44 83 ARG A C 1
ATOM 617 O O . ARG A 1 83 ? -9.020 -2.749 -7.521 1.00 84.44 83 ARG A O 1
ATOM 624 N N . ALA A 1 84 ? -7.813 -3.109 -9.374 1.00 84.50 84 ALA A N 1
ATOM 625 C CA . ALA A 1 84 ? -7.788 -4.563 -9.189 1.00 84.50 84 ALA A CA 1
ATOM 626 C C . ALA A 1 84 ? -7.042 -4.974 -7.909 1.00 84.50 84 ALA A C 1
ATOM 628 O O . ALA A 1 84 ? -7.501 -5.841 -7.163 1.00 84.50 84 ALA A O 1
ATOM 629 N N . LYS A 1 85 ? -5.929 -4.298 -7.605 1.00 85.75 85 LYS A N 1
ATOM 630 C CA . LYS A 1 85 ? -5.175 -4.505 -6.363 1.00 85.75 85 LYS A CA 1
ATOM 631 C C . LYS A 1 85 ? -5.988 -4.092 -5.136 1.00 85.75 85 LYS A C 1
ATOM 633 O O . LYS A 1 85 ? -6.064 -4.855 -4.176 1.00 85.75 85 LYS A O 1
ATOM 638 N N . TYR A 1 86 ? -6.638 -2.932 -5.199 1.00 89.94 86 TYR A N 1
ATOM 639 C CA . TYR A 1 86 ? -7.521 -2.426 -4.153 1.00 89.94 86 TYR A CA 1
ATOM 640 C C . TYR A 1 86 ? -8.676 -3.394 -3.868 1.00 89.94 86 TYR A C 1
ATOM 642 O O . TYR A 1 86 ? -8.872 -3.775 -2.720 1.00 89.94 86 TYR A O 1
ATOM 650 N N . LEU A 1 87 ? -9.396 -3.859 -4.896 1.00 88.50 87 LEU A N 1
ATOM 651 C CA . LEU A 1 87 ? -10.526 -4.783 -4.730 1.00 88.50 87 LEU A CA 1
ATOM 652 C C . LEU A 1 87 ? -10.099 -6.127 -4.127 1.00 88.50 87 LEU A C 1
ATOM 654 O O . LEU A 1 87 ? -10.798 -6.661 -3.265 1.00 88.50 87 LEU A O 1
ATOM 658 N N . LYS A 1 88 ? -8.935 -6.655 -4.525 1.00 86.38 88 LYS A N 1
ATOM 659 C CA . LYS A 1 88 ? -8.383 -7.885 -3.940 1.00 86.38 88 LYS A CA 1
ATOM 660 C C . LYS A 1 88 ? -8.055 -7.708 -2.453 1.00 86.38 88 LYS A C 1
ATOM 662 O O . LYS A 1 88 ? -8.419 -8.554 -1.640 1.00 86.38 88 LYS A O 1
ATOM 667 N N . ILE A 1 89 ? -7.394 -6.609 -2.088 1.00 89.00 89 ILE A N 1
ATOM 668 C CA . ILE A 1 89 ? -7.055 -6.304 -0.688 1.00 89.00 89 ILE A CA 1
ATOM 669 C C . ILE A 1 89 ? -8.325 -6.052 0.132 1.00 89.00 89 ILE A C 1
ATOM 671 O O . ILE A 1 89 ? -8.446 -6.569 1.240 1.00 89.00 89 ILE A O 1
ATOM 675 N N . LEU A 1 90 ? -9.300 -5.329 -0.425 1.00 91.50 90 LEU A N 1
ATOM 676 C CA . LEU A 1 90 ? -10.597 -5.072 0.200 1.00 91.50 90 LEU A CA 1
ATOM 677 C C . LEU A 1 90 ? -11.340 -6.376 0.510 1.00 91.50 90 LEU A C 1
ATOM 679 O O . LEU A 1 90 ? -11.874 -6.519 1.606 1.00 91.50 90 LEU A O 1
ATOM 683 N N . PHE A 1 91 ? -11.336 -7.346 -0.410 1.00 90.81 91 PHE A N 1
ATOM 684 C CA . PHE A 1 91 ? -11.929 -8.663 -0.169 1.00 90.81 91 PHE A CA 1
ATOM 685 C C . PHE A 1 91 ? -11.300 -9.355 1.049 1.00 90.81 91 PHE A C 1
ATOM 687 O O . PHE A 1 91 ? -12.016 -9.824 1.935 1.00 90.81 91 PHE A O 1
ATOM 694 N N . PHE A 1 92 ? -9.966 -9.365 1.142 1.00 90.62 92 PHE A N 1
ATOM 695 C CA . PHE A 1 92 ? -9.278 -9.917 2.309 1.00 90.62 92 PHE A CA 1
ATOM 696 C C . PHE A 1 92 ? -9.539 -9.114 3.585 1.00 90.62 92 PHE A C 1
ATOM 698 O O . PHE A 1 92 ? -9.650 -9.712 4.650 1.00 90.62 92 PHE A O 1
ATOM 705 N N . ALA A 1 93 ? -9.664 -7.788 3.504 1.00 92.00 93 ALA A N 1
ATOM 706 C CA . ALA A 1 93 ? -9.979 -6.941 4.651 1.00 92.00 93 ALA A CA 1
ATOM 707 C C . ALA A 1 93 ? -11.402 -7.195 5.183 1.00 92.00 93 ALA A C 1
ATOM 709 O O . ALA A 1 93 ? -11.598 -7.314 6.393 1.00 92.00 93 ALA A O 1
ATOM 710 N N . LEU A 1 94 ? -12.387 -7.356 4.294 1.00 93.06 94 LEU A N 1
ATOM 711 C CA . LEU A 1 94 ? -13.753 -7.742 4.655 1.00 93.06 94 LEU A CA 1
ATOM 712 C C . LEU A 1 94 ? -13.781 -9.134 5.295 1.00 93.06 94 LEU A C 1
ATOM 714 O O . LEU A 1 94 ? -14.307 -9.291 6.392 1.00 93.06 94 LEU A O 1
ATOM 718 N N . LEU A 1 95 ? -13.130 -10.126 4.680 1.00 92.62 95 LEU A N 1
ATOM 719 C CA . LEU A 1 95 ? -13.010 -11.465 5.262 1.00 92.62 95 LEU A CA 1
ATOM 720 C C . LEU A 1 95 ? -12.343 -11.423 6.649 1.00 92.62 95 LEU A C 1
ATOM 722 O O . LEU A 1 95 ? -12.829 -12.046 7.592 1.00 92.62 95 LEU A O 1
ATOM 726 N N . ALA A 1 96 ? -11.252 -10.667 6.785 1.00 92.38 96 ALA A N 1
ATOM 727 C CA . ALA A 1 96 ? -10.513 -10.531 8.031 1.00 92.38 96 ALA A CA 1
ATOM 728 C C . ALA A 1 96 ? -11.358 -9.852 9.119 1.00 92.38 96 ALA A C 1
ATOM 730 O O . ALA A 1 96 ? -11.425 -10.361 10.230 1.00 92.38 96 ALA A O 1
ATOM 731 N N . SER A 1 97 ? -12.051 -8.753 8.816 1.00 93.50 97 SER A N 1
ATOM 732 C CA . SER A 1 97 ? -12.941 -8.073 9.773 1.00 93.50 97 SER A CA 1
ATOM 733 C C . SER A 1 97 ? -14.136 -8.934 10.197 1.00 93.50 97 SER A C 1
ATOM 735 O O . SER A 1 97 ? -14.465 -8.968 11.381 1.00 93.50 97 SER A O 1
ATOM 737 N N . CYS A 1 98 ? -14.735 -9.703 9.282 1.00 94.06 98 CYS A N 1
ATOM 738 C CA . CYS A 1 98 ? -15.778 -10.673 9.625 1.00 94.06 98 CYS A CA 1
ATOM 739 C C . CYS A 1 98 ? -15.240 -11.798 10.524 1.00 94.06 98 CYS A C 1
ATOM 741 O O . CYS A 1 98 ? -15.879 -12.158 11.512 1.00 94.06 98 CYS A O 1
ATOM 743 N N . MET A 1 99 ? -14.047 -12.319 10.221 1.00 94.75 99 MET A N 1
ATOM 744 C CA . MET A 1 99 ? -13.379 -13.326 11.051 1.00 94.75 99 MET A CA 1
ATOM 745 C C . MET A 1 99 ? -13.019 -12.767 12.435 1.00 94.75 99 MET A C 1
ATOM 747 O O . MET A 1 99 ? -13.226 -13.440 13.441 1.00 94.75 99 MET A O 1
ATOM 751 N N . ALA A 1 100 ? -12.532 -11.523 12.500 1.00 95.06 100 ALA A N 1
ATOM 752 C CA . ALA A 1 100 ? -12.244 -10.819 13.748 1.00 95.06 100 ALA A CA 1
ATOM 753 C C . ALA A 1 100 ? -13.508 -10.678 14.597 1.00 95.06 100 ALA A C 1
ATOM 755 O O . ALA A 1 100 ? -13.484 -11.016 15.774 1.00 95.06 100 ALA A O 1
ATOM 756 N N . ALA A 1 101 ? -14.626 -10.257 13.998 1.00 95.25 101 ALA A N 1
ATOM 757 C CA . ALA A 1 101 ? -15.904 -10.140 14.693 1.00 95.25 101 ALA A CA 1
ATOM 758 C C . ALA A 1 101 ? -16.366 -11.487 15.272 1.00 95.25 101 ALA A C 1
ATOM 760 O O . ALA A 1 101 ? -16.739 -11.548 16.443 1.00 95.25 101 ALA A O 1
ATOM 761 N N . ALA A 1 102 ? -16.277 -12.574 14.499 1.00 95.25 102 ALA A N 1
ATOM 762 C CA . ALA A 1 102 ? -16.637 -13.912 14.968 1.00 95.25 102 ALA A CA 1
ATOM 763 C C . ALA A 1 102 ? -15.744 -14.392 16.129 1.00 95.25 102 ALA A C 1
ATOM 765 O O . ALA A 1 102 ? -16.249 -14.881 17.143 1.00 95.25 102 ALA A O 1
ATOM 766 N N . LEU A 1 103 ? -14.424 -14.210 16.016 1.00 94.88 103 LEU A N 1
ATOM 767 C CA . LEU A 1 103 ? -13.469 -14.583 17.062 1.00 94.88 103 LEU A CA 1
ATOM 768 C C . LEU A 1 103 ? -13.622 -13.718 18.320 1.00 94.88 103 LEU A C 1
ATOM 770 O O . LEU A 1 103 ? -13.559 -14.241 19.429 1.00 94.88 103 LEU A O 1
ATOM 774 N N . CYS A 1 104 ? -13.884 -12.418 18.174 1.00 94.00 104 CYS A N 1
ATOM 775 C CA . CYS A 1 104 ? -14.168 -11.528 19.295 1.00 94.00 104 CYS A CA 1
ATOM 776 C C . CYS A 1 104 ? -15.473 -11.900 20.009 1.00 94.00 104 CYS A C 1
ATOM 778 O O . CYS A 1 104 ? -15.499 -11.880 21.236 1.00 94.00 104 CYS A O 1
ATOM 780 N N . CYS A 1 105 ? -16.526 -12.301 19.285 1.00 93.50 105 CYS A N 1
ATOM 781 C CA . CYS A 1 105 ? -17.754 -12.816 19.902 1.00 93.50 105 CYS A CA 1
ATOM 782 C C . CYS A 1 105 ? -17.467 -14.047 20.770 1.00 93.50 105 CYS A C 1
ATOM 784 O O . CYS A 1 105 ? -17.935 -14.120 21.907 1.00 93.50 105 CYS A O 1
ATOM 786 N N . LEU A 1 106 ? -16.667 -14.991 20.261 1.00 93.81 106 LEU A N 1
ATOM 787 C CA . LEU A 1 106 ? -16.249 -16.170 21.018 1.00 93.81 106 LEU A CA 1
ATOM 788 C C . LEU A 1 106 ? -15.424 -15.780 22.252 1.00 93.81 106 LEU A C 1
ATOM 790 O O . LEU A 1 106 ? -15.704 -16.255 23.351 1.00 93.81 106 LEU A O 1
ATOM 794 N N . ALA A 1 107 ? -14.448 -14.886 22.092 1.00 93.25 107 ALA A N 1
ATOM 795 C CA . ALA A 1 107 ? -13.600 -14.429 23.185 1.00 93.25 107 ALA A CA 1
ATOM 796 C C . ALA A 1 107 ? -14.410 -13.736 24.292 1.00 93.25 107 ALA A C 1
ATOM 798 O O . ALA A 1 107 ? -14.307 -14.126 25.457 1.00 93.25 107 ALA A O 1
ATOM 799 N N . CYS A 1 108 ? -15.292 -12.794 23.939 1.00 91.19 108 CYS A N 1
ATOM 800 C CA . CYS A 1 108 ? -16.192 -12.141 24.891 1.00 91.19 108 CYS A CA 1
ATOM 801 C C . CYS A 1 108 ? -17.141 -13.144 25.562 1.00 91.19 108 CYS A C 1
ATOM 803 O O . CYS A 1 108 ? -17.336 -13.077 26.773 1.00 91.19 108 CYS A O 1
ATOM 805 N N . TYR A 1 109 ? -17.684 -14.117 24.821 1.00 91.88 109 TYR A N 1
ATOM 806 C CA . TYR A 1 109 ? -18.516 -15.173 25.402 1.00 91.88 109 TYR A CA 1
ATOM 807 C C . TYR A 1 109 ? -17.749 -15.995 26.447 1.00 91.88 109 TYR A C 1
ATOM 809 O O . TYR A 1 109 ? -18.262 -16.231 27.541 1.00 91.88 109 TYR A O 1
ATOM 817 N N . THR A 1 110 ? -16.508 -16.395 26.148 1.00 91.94 110 THR A N 1
ATOM 818 C CA . THR A 1 110 ? -15.675 -17.139 27.106 1.00 91.94 110 THR A CA 1
ATOM 819 C C . THR A 1 110 ? -15.306 -16.308 28.334 1.00 91.94 110 THR A C 1
ATOM 821 O O . THR A 1 110 ? -15.349 -16.841 29.439 1.00 91.94 110 THR A O 1
ATOM 824 N N . ALA A 1 111 ? -15.034 -15.008 28.176 1.00 88.69 111 ALA A N 1
ATOM 825 C CA . ALA A 1 111 ? -14.748 -14.104 29.290 1.00 88.69 111 ALA A CA 1
ATOM 826 C C . ALA A 1 111 ? -15.968 -13.921 30.212 1.00 88.69 111 ALA A C 1
ATOM 828 O O . ALA A 1 111 ? -15.852 -14.045 31.428 1.00 88.69 111 ALA A O 1
ATOM 829 N N . ILE A 1 112 ? -17.162 -13.721 29.641 1.00 88.00 112 ILE A N 1
ATOM 830 C CA . ILE A 1 112 ? -18.413 -13.587 30.408 1.00 88.00 112 ILE A CA 1
ATOM 831 C C . ILE A 1 112 ? -18.778 -14.907 31.101 1.00 88.00 112 ILE A C 1
ATOM 833 O O . ILE A 1 112 ? -19.283 -14.910 32.224 1.00 88.00 112 ILE A O 1
ATOM 837 N N . LYS A 1 113 ? -18.528 -16.052 30.456 1.00 88.12 113 LYS A N 1
ATOM 838 C CA . LYS A 1 113 ? -18.767 -17.360 31.075 1.00 88.12 113 LYS A CA 1
ATOM 839 C C . LYS A 1 113 ? -17.807 -17.618 32.241 1.00 88.12 113 LYS A C 1
ATOM 841 O O . LYS A 1 113 ? -18.262 -18.120 33.264 1.00 88.12 113 LYS A O 1
ATOM 846 N N . ALA A 1 114 ? -16.537 -17.226 32.108 1.00 84.75 114 ALA A N 1
ATOM 847 C CA . ALA A 1 114 ? -15.546 -17.306 33.182 1.00 84.75 114 ALA A CA 1
ATOM 848 C C . ALA A 1 114 ? -15.939 -16.444 34.393 1.00 84.75 114 ALA A C 1
ATOM 850 O O . ALA A 1 114 ? -15.914 -16.938 35.522 1.00 84.75 114 ALA A O 1
ATOM 851 N N . ARG A 1 115 ? -16.430 -15.220 34.148 1.00 82.50 115 ARG A N 1
ATOM 852 C CA . ARG A 1 115 ? -17.005 -14.358 35.192 1.00 82.50 115 ARG A CA 1
ATOM 853 C C . ARG A 1 115 ? -18.084 -15.072 35.988 1.00 82.50 115 ARG A C 1
ATOM 855 O O . ARG A 1 115 ? -18.013 -15.159 37.207 1.00 82.50 115 ARG A O 1
ATOM 862 N N . ARG A 1 116 ? -19.083 -15.615 35.286 1.00 82.00 116 ARG A N 1
ATOM 863 C CA . ARG A 1 116 ? -20.230 -16.277 35.924 1.00 82.00 116 ARG A CA 1
ATOM 864 C C . ARG A 1 116 ? -19.807 -17.459 36.788 1.00 82.00 116 ARG A C 1
ATOM 866 O O . ARG A 1 116 ? -20.385 -17.640 37.849 1.00 82.00 116 ARG A O 1
ATOM 873 N N . SER A 1 117 ? -18.812 -18.238 36.357 1.00 76.00 117 SER A N 1
ATOM 874 C CA . SER A 1 117 ? -18.284 -19.338 37.172 1.00 76.00 117 SER A CA 1
ATOM 875 C C . SER A 1 117 ? -17.520 -18.865 38.408 1.00 76.00 117 SER A C 1
ATOM 877 O O . SER A 1 117 ? -17.564 -19.545 39.426 1.00 76.00 117 SER A O 1
ATOM 879 N N . HIS A 1 118 ? -16.842 -17.716 38.347 1.00 69.69 118 HIS A N 1
ATOM 880 C CA . HIS A 1 118 ? -16.117 -17.171 39.495 1.00 69.69 118 HIS A CA 1
ATOM 881 C C . HIS A 1 118 ? -17.076 -16.565 40.530 1.00 69.69 118 HIS A C 1
ATOM 883 O O . HIS A 1 118 ? -16.978 -16.862 41.717 1.00 69.69 118 HIS A O 1
ATOM 889 N N . SER A 1 119 ? -18.083 -15.808 40.079 1.00 64.50 119 SER A N 1
ATOM 890 C CA . SER A 1 119 ? -19.103 -15.216 40.958 1.00 64.50 119 SER A CA 1
ATOM 891 C C . SER A 1 119 ? -19.902 -16.256 41.760 1.00 64.50 119 SER A C 1
ATOM 893 O O . SER A 1 119 ? -20.395 -15.944 42.837 1.00 64.50 119 SER A O 1
ATOM 895 N N . THR A 1 120 ? -20.027 -17.497 41.274 1.00 55.56 120 THR A N 1
ATOM 896 C CA . THR A 1 120 ? -20.735 -18.574 41.992 1.00 55.56 120 THR A CA 1
ATOM 897 C C . THR A 1 120 ? -19.921 -19.257 43.093 1.00 55.56 120 THR A C 1
ATOM 899 O O . THR A 1 120 ? -20.513 -19.969 43.898 1.00 55.56 120 THR A O 1
ATOM 902 N N . VAL A 1 121 ? -18.592 -19.095 43.122 1.00 54.28 121 VAL A N 1
ATOM 903 C CA . VAL A 1 121 ? -17.709 -19.844 44.040 1.00 54.28 121 VAL A CA 1
ATOM 904 C C . VAL A 1 121 ? -17.452 -19.088 45.343 1.00 54.28 121 VAL A C 1
ATOM 906 O O . VAL A 1 121 ? -17.439 -19.719 46.395 1.00 54.28 121 VAL A O 1
ATOM 909 N N . ASP A 1 122 ? -17.328 -17.758 45.301 1.00 52.88 122 ASP A N 1
ATOM 910 C CA . ASP A 1 122 ? -16.886 -16.997 46.479 1.00 52.88 122 ASP A CA 1
ATOM 911 C C . ASP A 1 122 ? -18.010 -16.342 47.292 1.00 52.88 122 ASP A C 1
ATOM 913 O O . ASP A 1 122 ? -17.751 -15.906 48.407 1.00 52.88 122 ASP A O 1
ATOM 917 N N . GLY A 1 123 ? -19.256 -16.262 46.805 1.00 48.44 123 GLY A N 1
ATOM 918 C CA . GLY A 1 123 ? -20.392 -15.711 47.574 1.00 48.44 123 GLY A CA 1
ATOM 919 C C . GLY A 1 123 ? -20.231 -14.260 48.070 1.00 48.44 123 GLY A C 1
ATOM 920 O O . GLY A 1 123 ? -21.118 -13.740 48.744 1.00 48.44 123 GLY A O 1
ATOM 921 N N . VAL A 1 124 ? -19.120 -13.597 47.742 1.00 48.97 124 VAL A N 1
ATOM 922 C CA . VAL A 1 124 ? -18.846 -12.199 48.049 1.00 48.97 124 VAL A CA 1
ATOM 923 C C . VAL A 1 124 ? -19.194 -11.388 46.809 1.00 48.97 124 VAL A C 1
ATOM 925 O O . VAL A 1 124 ? -18.414 -11.301 45.861 1.00 48.97 124 VAL A O 1
ATOM 928 N N . ASP A 1 125 ? -20.368 -10.761 46.839 1.00 44.47 125 ASP A N 1
ATOM 929 C CA . ASP A 1 125 ? -20.651 -9.583 46.023 1.00 44.47 125 ASP A CA 1
ATOM 930 C C . ASP A 1 125 ? -19.728 -8.455 46.508 1.00 44.47 125 ASP A C 1
ATOM 932 O O . ASP A 1 125 ? -20.099 -7.614 47.331 1.00 44.47 125 ASP A O 1
ATOM 936 N N . THR A 1 126 ? -18.478 -8.436 46.038 1.00 44.25 126 THR A N 1
ATOM 937 C CA . THR A 1 126 ? -17.660 -7.234 46.157 1.00 44.25 126 THR A CA 1
ATOM 938 C C . THR A 1 126 ? -18.341 -6.182 45.292 1.00 44.25 126 THR A C 1
ATOM 940 O O . THR A 1 126 ? -18.337 -6.249 44.066 1.00 44.25 126 THR A O 1
ATOM 943 N N . GLY A 1 127 ? -18.973 -5.197 45.930 1.00 44.62 127 GLY A N 1
ATOM 944 C CA . GLY A 1 127 ? -19.672 -4.075 45.292 1.00 44.62 127 GLY A CA 1
ATOM 945 C C . GLY A 1 127 ? -18.812 -3.174 44.384 1.00 44.62 127 GLY A C 1
ATOM 946 O O . GLY A 1 127 ? -19.198 -2.039 44.121 1.00 44.62 127 GLY A O 1
ATOM 947 N N . LEU A 1 128 ? -17.668 -3.645 43.875 1.00 42.38 128 LEU A N 1
ATOM 948 C CA . LEU A 1 128 ? -16.903 -3.033 42.792 1.00 42.38 128 LEU A CA 1
ATOM 949 C C . LEU A 1 128 ? -17.402 -3.564 41.438 1.00 42.38 128 LEU A C 1
ATOM 951 O O . LEU A 1 128 ? -16.717 -4.294 40.728 1.00 42.38 128 LEU A O 1
ATOM 955 N N . GLY A 1 129 ? -18.618 -3.172 41.053 1.00 51.03 129 GLY A N 1
ATOM 956 C CA . GLY A 1 129 ? -19.329 -3.643 39.852 1.00 51.03 129 GLY A CA 1
ATOM 957 C C . GLY A 1 129 ? -18.723 -3.294 38.476 1.00 51.03 129 GLY A C 1
ATOM 958 O O . GLY A 1 129 ? -19.478 -3.080 37.528 1.00 51.03 129 GLY A O 1
ATOM 959 N N . LYS A 1 130 ? -17.395 -3.218 38.310 1.00 61.69 130 LYS A N 1
ATOM 960 C CA . LYS A 1 130 ? -16.739 -2.913 37.020 1.00 61.69 130 LYS A CA 1
ATOM 961 C C . LYS A 1 130 ? -15.593 -3.844 36.617 1.00 61.69 130 LYS A C 1
ATOM 963 O O . LYS A 1 130 ? -15.370 -3.971 35.415 1.00 61.69 130 LYS A O 1
ATOM 968 N N . TYR A 1 131 ? -14.893 -4.485 37.551 1.00 71.38 131 TYR A N 1
ATOM 969 C CA . TYR A 1 131 ? -13.693 -5.268 37.246 1.00 71.38 131 TYR A CA 1
ATOM 970 C C . TYR A 1 131 ? -13.806 -6.702 37.775 1.00 71.38 131 TYR A C 1
ATOM 972 O O . TYR A 1 131 ? -14.316 -6.936 38.863 1.00 71.38 131 TYR A O 1
ATOM 980 N N . ASP A 1 132 ? -13.342 -7.660 36.976 1.00 79.88 132 ASP A N 1
ATOM 981 C CA . ASP A 1 132 ? -13.258 -9.077 37.332 1.00 79.88 132 ASP A CA 1
ATOM 982 C C . ASP A 1 132 ? -11.948 -9.633 36.771 1.00 79.88 132 ASP A C 1
ATOM 984 O O . ASP A 1 132 ? -11.659 -9.503 35.572 1.00 79.88 132 ASP A O 1
ATOM 988 N N . SER A 1 133 ? -11.152 -10.235 37.651 1.00 83.00 133 SER A N 1
ATOM 989 C CA . SER A 1 133 ? -9.816 -10.745 37.347 1.00 83.00 133 SER A CA 1
ATOM 990 C C . SER A 1 133 ? -9.862 -11.920 36.368 1.00 83.00 133 SER A C 1
ATOM 992 O O . SER A 1 133 ? -9.033 -12.002 35.459 1.00 83.00 133 SER A O 1
ATOM 994 N N . THR A 1 134 ? -10.867 -12.794 36.476 1.00 86.50 134 THR A N 1
ATOM 995 C CA . THR A 1 134 ? -10.969 -14.000 35.642 1.00 86.50 134 THR A CA 1
ATOM 996 C C . THR A 1 134 ? -11.363 -13.672 34.206 1.00 86.50 134 THR A C 1
ATOM 998 O O . THR A 1 134 ? -10.706 -14.118 33.259 1.00 86.50 134 THR A O 1
ATOM 1001 N N . ALA A 1 135 ? -12.379 -12.826 34.018 1.00 85.19 135 ALA A N 1
ATOM 1002 C CA . ALA A 1 135 ? -12.783 -12.345 32.699 1.00 85.19 135 ALA A CA 1
ATOM 1003 C C . ALA A 1 135 ? -11.670 -11.544 32.004 1.00 85.19 135 ALA A C 1
ATOM 1005 O O . ALA A 1 135 ? -11.478 -11.667 30.787 1.00 85.19 135 ALA A O 1
ATOM 1006 N N . SER A 1 136 ? -10.917 -10.750 32.770 1.00 87.56 136 SER A N 1
ATOM 1007 C CA . SER A 1 136 ? -9.786 -9.967 32.263 1.00 87.56 136 SER A CA 1
ATOM 1008 C C . SER A 1 136 ? -8.629 -10.867 31.824 1.00 87.56 136 SER A C 1
ATOM 1010 O O . SER A 1 136 ? -8.115 -10.694 30.718 1.00 87.56 136 SER A O 1
ATOM 1012 N N . ALA A 1 137 ? -8.290 -11.901 32.603 1.00 90.06 137 ALA A N 1
ATOM 1013 C CA . ALA A 1 137 ? -7.263 -12.878 32.239 1.00 90.06 137 ALA A CA 1
ATOM 1014 C C . ALA A 1 137 ? -7.612 -13.646 30.950 1.00 90.06 137 ALA A C 1
ATOM 1016 O O . ALA A 1 137 ? -6.787 -13.743 30.039 1.00 90.06 137 ALA A O 1
ATOM 1017 N N . VAL A 1 138 ? -8.854 -14.132 30.826 1.00 91.81 138 VAL A N 1
ATOM 1018 C CA . VAL A 1 138 ? -9.324 -14.828 29.613 1.00 91.81 138 VAL A CA 1
ATOM 1019 C C . VAL A 1 138 ? -9.272 -13.907 28.391 1.00 91.81 138 VAL A C 1
ATOM 1021 O O . VAL A 1 138 ? -8.814 -14.318 27.322 1.00 91.81 138 VAL A O 1
ATOM 1024 N N . SER A 1 139 ? -9.683 -12.645 28.547 1.00 90.62 139 SER A N 1
ATOM 1025 C CA . SER A 1 139 ? -9.621 -11.645 27.473 1.00 90.62 139 SER A CA 1
ATOM 1026 C C . SER A 1 139 ? -8.180 -11.345 27.043 1.00 90.62 139 SER A C 1
ATOM 1028 O O . SER A 1 139 ? -7.911 -11.239 25.845 1.00 90.62 139 SER A O 1
ATOM 1030 N N . GLY A 1 140 ? -7.243 -11.268 27.995 1.00 91.75 140 GLY A N 1
ATOM 1031 C CA . GLY A 1 140 ? -5.821 -11.052 27.727 1.00 91.75 140 GLY A CA 1
ATOM 1032 C C . GLY A 1 140 ? -5.157 -12.210 26.979 1.00 91.75 140 GLY A C 1
ATOM 1033 O O . GLY A 1 140 ? -4.410 -11.974 26.027 1.00 91.75 140 GLY A O 1
ATOM 1034 N N . ILE A 1 141 ? -5.476 -13.459 27.337 1.00 93.88 141 ILE A N 1
ATOM 1035 C CA . ILE A 1 141 ? -4.979 -14.651 26.626 1.00 93.88 141 ILE A CA 1
ATOM 1036 C C . ILE A 1 141 ? -5.468 -14.645 25.174 1.00 93.88 141 ILE A C 1
ATOM 1038 O O . ILE A 1 141 ? -4.675 -14.835 24.248 1.00 93.88 141 ILE A O 1
ATOM 1042 N N . TRP A 1 142 ? -6.758 -14.371 24.958 1.00 95.19 142 TRP A N 1
ATOM 1043 C CA . TRP A 1 142 ? -7.316 -14.250 23.612 1.00 95.19 142 TRP A CA 1
ATOM 1044 C C . TRP A 1 142 ? -6.648 -13.136 22.806 1.00 95.19 142 TRP A C 1
ATOM 1046 O O . TRP A 1 142 ? -6.303 -13.357 21.645 1.00 95.19 142 TRP A O 1
ATOM 1056 N N . LEU A 1 143 ? -6.415 -11.970 23.416 1.00 94.31 143 LEU A N 1
ATOM 1057 C CA . LEU A 1 143 ? -5.732 -10.854 22.765 1.00 94.31 143 LEU A CA 1
ATOM 1058 C C . LEU A 1 143 ? -4.324 -11.254 22.313 1.00 94.31 143 LEU A C 1
ATOM 1060 O O . LEU A 1 143 ? -3.962 -11.012 21.161 1.00 94.31 143 LEU A O 1
ATOM 1064 N N . PHE A 1 144 ? -3.553 -11.914 23.180 1.00 94.81 144 PHE A N 1
ATOM 1065 C CA . PHE A 1 144 ? -2.202 -12.366 22.856 1.00 94.81 144 PHE A CA 1
ATOM 1066 C C . PHE A 1 144 ? -2.192 -13.354 21.680 1.00 94.81 144 PHE A C 1
ATOM 1068 O O . PHE A 1 144 ? -1.475 -13.148 20.697 1.00 94.81 144 PHE A O 1
ATOM 1075 N N . VAL A 1 145 ? -3.030 -14.395 21.743 1.00 94.25 145 VAL A N 1
ATOM 1076 C CA . VAL A 1 145 ? -3.094 -15.441 20.710 1.00 94.25 145 VAL A CA 1
ATOM 1077 C C . VAL A 1 145 ? -3.566 -14.873 19.370 1.00 94.25 145 VAL A C 1
ATOM 1079 O O . VAL A 1 145 ? -2.959 -15.154 18.335 1.00 94.25 145 VAL A O 1
ATOM 1082 N N . MET A 1 146 ? -4.609 -14.038 19.366 1.00 94.56 146 MET A N 1
ATOM 1083 C CA . MET A 1 146 ? -5.137 -13.458 18.129 1.00 94.56 146 MET A CA 1
ATOM 1084 C C . MET A 1 146 ? -4.137 -12.509 17.460 1.00 94.56 146 MET A C 1
ATOM 1086 O O . MET A 1 146 ? -3.953 -12.591 16.245 1.00 94.56 146 MET A O 1
ATOM 1090 N N . ILE A 1 147 ? -3.460 -11.639 18.222 1.00 93.00 147 ILE A N 1
ATOM 1091 C CA . ILE A 1 147 ? -2.444 -10.727 17.669 1.00 93.00 147 ILE A CA 1
ATOM 1092 C C . ILE A 1 147 ? -1.259 -11.521 17.118 1.00 93.00 147 ILE A C 1
ATOM 1094 O O . ILE A 1 147 ? -0.755 -11.190 16.041 1.00 93.00 147 ILE A O 1
ATOM 1098 N N . TRP A 1 148 ? -0.832 -12.575 17.815 1.00 92.44 148 TRP A N 1
ATOM 1099 C CA . TRP A 1 148 ? 0.265 -13.422 17.361 1.00 92.44 148 TRP A CA 1
ATOM 1100 C C . TRP A 1 148 ? -0.050 -14.093 16.023 1.00 92.44 148 TRP A C 1
ATOM 1102 O O . TRP A 1 148 ? 0.709 -13.932 15.064 1.00 92.44 148 TRP A O 1
ATOM 1112 N N . VAL A 1 149 ? -1.190 -14.783 15.927 1.00 90.81 149 VAL A N 1
ATOM 1113 C CA . VAL A 1 149 ? -1.600 -15.486 14.702 1.00 90.81 149 VAL A CA 1
ATOM 1114 C C . VAL A 1 149 ? -1.809 -14.499 13.552 1.00 90.81 149 VAL A C 1
ATOM 1116 O O . VAL A 1 149 ? -1.278 -14.708 12.461 1.00 90.81 149 VAL A O 1
ATOM 1119 N N . ALA A 1 150 ? -2.508 -13.386 13.791 1.00 90.94 150 ALA A N 1
ATOM 1120 C CA . ALA A 1 150 ? -2.770 -12.382 12.761 1.00 90.94 150 ALA A CA 1
ATOM 1121 C C . ALA A 1 150 ? -1.483 -11.760 12.206 1.00 90.94 150 ALA A C 1
ATOM 1123 O O . ALA A 1 150 ? -1.331 -11.607 10.992 1.00 90.94 150 ALA A O 1
ATOM 1124 N N . ASN A 1 151 ? -0.517 -11.440 13.073 1.00 89.00 151 ASN A N 1
ATOM 1125 C CA . ASN A 1 151 ? 0.757 -10.881 12.626 1.00 89.00 151 ASN A CA 1
ATOM 1126 C C . ASN A 1 151 ? 1.697 -11.943 12.028 1.00 89.00 151 ASN A C 1
ATOM 1128 O O . ASN A 1 151 ? 2.508 -11.607 11.168 1.00 89.00 151 ASN A O 1
ATOM 1132 N N . GLY A 1 152 ? 1.542 -13.223 12.377 1.00 86.69 152 GLY A N 1
ATOM 1133 C CA . GLY A 1 152 ? 2.175 -14.327 11.649 1.00 86.69 152 GLY A CA 1
ATOM 1134 C C . GLY A 1 152 ? 1.669 -14.423 10.204 1.00 86.69 152 GLY A C 1
ATOM 1135 O O . GLY A 1 152 ? 2.462 -14.460 9.262 1.00 86.69 152 GLY A O 1
ATOM 1136 N N . ILE A 1 153 ? 0.346 -14.350 10.011 1.00 86.31 153 ILE A N 1
ATOM 1137 C CA . ILE A 1 153 ? -0.288 -14.320 8.680 1.00 86.31 153 ILE A CA 1
ATOM 1138 C C . ILE A 1 153 ? 0.146 -13.071 7.894 1.00 86.31 153 ILE A C 1
ATOM 1140 O O . ILE A 1 153 ? 0.441 -13.151 6.700 1.00 86.31 153 ILE A O 1
ATOM 1144 N N . ARG A 1 154 ? 0.271 -11.923 8.570 1.00 85.44 154 ARG A N 1
ATOM 1145 C CA . ARG A 1 154 ? 0.781 -10.669 7.992 1.00 85.44 154 ARG A CA 1
ATOM 1146 C C . ARG A 1 154 ? 2.183 -10.808 7.393 1.00 85.44 154 ARG A C 1
ATOM 1148 O O . ARG A 1 154 ? 2.462 -10.189 6.366 1.00 85.44 154 ARG A O 1
ATOM 1155 N N . ALA A 1 155 ? 3.072 -11.574 8.028 1.00 81.69 155 ALA A N 1
ATOM 1156 C CA . ALA A 1 155 ? 4.425 -11.798 7.519 1.00 81.69 155 ALA A CA 1
ATOM 1157 C C . ALA A 1 155 ? 4.458 -12.746 6.315 1.00 81.69 155 ALA A C 1
ATOM 1159 O O . ALA A 1 155 ? 5.367 -12.644 5.494 1.00 81.69 155 ALA A O 1
ATOM 1160 N N . TRP A 1 156 ? 3.477 -13.646 6.196 1.00 80.12 156 TRP A N 1
ATOM 1161 C CA . TRP A 1 156 ? 3.478 -14.680 5.164 1.00 80.12 156 TRP A CA 1
ATOM 1162 C C . TRP A 1 156 ? 3.374 -14.102 3.747 1.00 80.12 156 TRP A C 1
ATOM 1164 O O . TRP A 1 156 ? 4.155 -14.465 2.870 1.00 80.12 156 TRP A O 1
ATOM 1174 N N . ARG A 1 157 ? 2.467 -13.142 3.529 1.00 74.38 157 ARG A N 1
ATOM 1175 C CA . ARG A 1 157 ? 2.362 -12.373 2.277 1.00 74.38 157 ARG A CA 1
ATOM 1176 C C . ARG A 1 157 ? 2.236 -10.886 2.574 1.00 74.38 157 ARG A C 1
ATOM 1178 O O . ARG A 1 157 ? 1.146 -10.318 2.525 1.00 74.38 157 ARG A O 1
ATOM 1185 N N . HIS A 1 158 ? 3.373 -10.250 2.847 1.00 75.88 158 HIS A N 1
ATOM 1186 C CA . HIS A 1 158 ? 3.425 -8.836 3.224 1.00 75.88 158 HIS A CA 1
ATOM 1187 C C . HIS A 1 158 ? 2.745 -7.899 2.211 1.00 75.88 158 HIS A C 1
ATOM 1189 O O . HIS A 1 158 ? 2.094 -6.943 2.609 1.00 75.88 158 HIS A O 1
ATOM 1195 N N . SER A 1 159 ? 2.850 -8.180 0.910 1.00 72.12 159 SER A N 1
ATOM 1196 C CA . SER A 1 159 ? 2.317 -7.311 -0.147 1.00 72.12 159 SER A CA 1
ATOM 1197 C C . SER A 1 159 ? 0.788 -7.275 -0.246 1.00 72.12 159 SER A C 1
ATOM 1199 O O . SER A 1 159 ? 0.255 -6.302 -0.774 1.00 72.12 159 SER A O 1
ATOM 1201 N N . GLU A 1 160 ? 0.091 -8.314 0.226 1.00 80.69 160 GLU A N 1
ATOM 1202 C CA . GLU A 1 160 ? -1.370 -8.450 0.093 1.00 80.69 160 GLU A CA 1
ATOM 1203 C C . GLU A 1 160 ? -2.090 -8.476 1.448 1.00 80.69 160 GLU A C 1
ATOM 1205 O O . GLU A 1 160 ? -3.192 -7.948 1.569 1.00 80.69 160 GLU A O 1
ATOM 1210 N N . LEU A 1 161 ? -1.482 -9.081 2.475 1.00 85.50 161 LEU A N 1
ATOM 1211 C CA . LEU A 1 161 ? -2.114 -9.313 3.780 1.00 85.50 161 LEU A CA 1
ATOM 1212 C C . LEU A 1 161 ? -1.730 -8.279 4.842 1.00 85.50 161 LEU A C 1
ATOM 1214 O O . LEU A 1 161 ? -2.256 -8.342 5.954 1.00 85.50 161 LEU A O 1
ATOM 1218 N N . GLN A 1 162 ? -0.851 -7.320 4.532 1.00 86.38 162 GLN A N 1
ATOM 1219 C CA . GLN A 1 162 ? -0.456 -6.296 5.498 1.00 86.38 162 GLN A CA 1
ATOM 1220 C C . GLN A 1 162 ? -1.655 -5.518 6.043 1.00 86.38 162 GLN A C 1
ATOM 1222 O O . GLN A 1 162 ? -1.857 -5.502 7.256 1.00 86.38 162 GLN A O 1
ATOM 1227 N N . ASP A 1 163 ? -2.434 -4.890 5.171 1.00 85.19 163 ASP A N 1
ATOM 1228 C CA . ASP A 1 163 ? -3.520 -4.003 5.591 1.00 85.19 163 ASP A CA 1
ATOM 1229 C C . ASP A 1 163 ? -4.727 -4.765 6.168 1.00 85.19 163 ASP A C 1
ATOM 1231 O O . ASP A 1 163 ? -5.211 -4.370 7.233 1.00 85.19 163 ASP A O 1
ATOM 1235 N N . PRO A 1 164 ? -5.157 -5.911 5.589 1.00 91.19 164 PRO A N 1
ATOM 1236 C CA . PRO A 1 164 ? -6.201 -6.747 6.179 1.00 91.19 164 PRO A CA 1
ATOM 1237 C C . PRO A 1 164 ? -5.881 -7.214 7.604 1.00 91.19 164 PRO A C 1
ATOM 1239 O O . PRO A 1 164 ? -6.739 -7.152 8.483 1.00 91.19 164 PRO A O 1
ATOM 1242 N N . MET A 1 165 ? -4.646 -7.661 7.862 1.00 91.56 165 MET A N 1
ATOM 1243 C CA . MET A 1 165 ? -4.256 -8.165 9.186 1.00 91.56 165 MET A CA 1
ATOM 1244 C C . MET A 1 165 ? -4.035 -7.043 10.205 1.00 91.56 165 MET A C 1
ATOM 1246 O O . MET A 1 165 ? -4.253 -7.248 11.402 1.00 91.56 165 MET A O 1
ATOM 1250 N N . VAL A 1 166 ? -3.647 -5.844 9.755 1.00 89.94 166 VAL A N 1
ATOM 1251 C CA . VAL A 1 166 ? -3.636 -4.648 10.610 1.00 89.94 166 VAL A CA 1
ATOM 1252 C C . VAL A 1 166 ? -5.065 -4.282 11.010 1.00 89.94 166 VAL A C 1
ATOM 1254 O O . VAL A 1 166 ? -5.317 -4.104 12.197 1.00 89.94 166 VAL A O 1
ATOM 1257 N N . ALA A 1 167 ? -6.016 -4.254 10.071 1.00 91.81 167 ALA A N 1
ATOM 1258 C CA . ALA A 1 167 ? -7.419 -3.992 10.390 1.00 91.81 167 ALA A CA 1
ATOM 1259 C C . ALA A 1 167 ? -8.016 -5.052 11.335 1.00 91.81 167 ALA A C 1
ATOM 1261 O O . ALA A 1 167 ? -8.674 -4.692 12.311 1.00 91.81 167 ALA A O 1
ATOM 1262 N N . PHE A 1 168 ? -7.718 -6.339 11.108 1.00 94.25 168 PHE A N 1
ATOM 1263 C CA . PHE A 1 168 ? -8.057 -7.432 12.030 1.00 94.25 168 PHE A CA 1
ATOM 1264 C C . PHE A 1 168 ? -7.537 -7.149 13.441 1.00 94.25 168 PHE A C 1
ATOM 1266 O O . PHE A 1 168 ? -8.283 -7.196 14.415 1.00 94.25 168 PHE A O 1
ATOM 1273 N N . SER A 1 169 ? -6.253 -6.809 13.550 1.00 93.50 169 SER A N 1
ATOM 1274 C CA . SER A 1 169 ? -5.606 -6.570 14.837 1.00 93.50 169 SER A CA 1
ATOM 1275 C C . SER A 1 169 ? -6.194 -5.348 15.552 1.00 93.50 169 SER A C 1
ATOM 1277 O O . SER A 1 169 ? -6.402 -5.402 16.758 1.00 93.50 169 SER A O 1
ATOM 1279 N N . ILE A 1 170 ? -6.530 -4.270 14.832 1.00 92.56 170 ILE A N 1
ATOM 1280 C CA . ILE A 1 170 ? -7.192 -3.088 15.413 1.00 92.56 170 ILE A CA 1
ATOM 1281 C C . ILE A 1 170 ? -8.572 -3.459 15.960 1.00 92.56 170 ILE A C 1
ATOM 1283 O O . ILE A 1 170 ? -8.908 -3.069 17.076 1.00 92.56 170 ILE A O 1
ATOM 1287 N N . PHE A 1 171 ? -9.349 -4.248 15.214 1.00 94.44 171 PHE A N 1
ATOM 1288 C CA . PHE A 1 171 ? -10.660 -4.722 15.659 1.00 94.44 171 PHE A CA 1
ATOM 1289 C C . PHE A 1 171 ? -10.558 -5.524 16.966 1.00 94.44 171 PHE A C 1
ATOM 1291 O O . PHE A 1 171 ? -11.296 -5.270 17.923 1.00 94.44 171 PHE A O 1
ATOM 1298 N N . VAL A 1 172 ? -9.599 -6.454 17.025 1.00 94.69 172 VAL A N 1
ATOM 1299 C CA . VAL A 1 172 ? -9.330 -7.286 18.206 1.00 94.69 172 VAL A CA 1
ATOM 1300 C C . VAL A 1 172 ? -8.890 -6.432 19.394 1.00 94.69 172 VAL A C 1
ATOM 1302 O O . VAL A 1 172 ? -9.438 -6.582 20.483 1.00 94.69 172 VAL A O 1
ATOM 1305 N N . VAL A 1 173 ? -7.956 -5.499 19.192 1.00 93.38 173 VAL A N 1
ATOM 1306 C CA . VAL A 1 173 ? -7.439 -4.616 20.249 1.00 93.38 173 VAL A CA 1
ATOM 1307 C C . VAL A 1 173 ? -8.543 -3.730 20.829 1.00 93.38 173 VAL A C 1
ATOM 1309 O O . VAL A 1 173 ? -8.691 -3.666 22.046 1.00 93.38 173 VAL A O 1
ATOM 1312 N N . VAL A 1 174 ? -9.361 -3.087 19.992 1.00 91.50 174 VAL A N 1
ATOM 1313 C CA . VAL A 1 174 ? -10.454 -2.213 20.459 1.00 91.50 174 VAL A CA 1
ATOM 1314 C C . VAL A 1 174 ? -11.517 -3.000 21.236 1.00 91.50 174 VAL A C 1
ATOM 1316 O O . VAL A 1 174 ? -12.092 -2.479 22.191 1.00 91.50 174 VAL A O 1
ATOM 1319 N N . THR A 1 175 ? -11.769 -4.256 20.858 1.00 91.88 175 THR A N 1
ATOM 1320 C CA . THR A 1 175 ? -12.799 -5.085 21.500 1.00 91.88 175 THR A CA 1
ATOM 1321 C C . THR A 1 175 ? -12.303 -5.735 22.788 1.00 91.88 175 THR A C 1
ATOM 1323 O O . THR A 1 175 ? -12.953 -5.625 23.824 1.00 91.88 175 THR A O 1
ATOM 1326 N N . LEU A 1 176 ? -11.141 -6.394 22.756 1.00 91.50 176 LEU A N 1
ATOM 1327 C CA . LEU A 1 176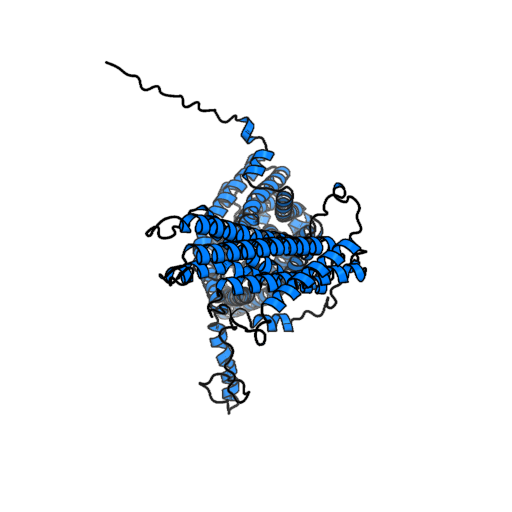 ? -10.648 -7.198 23.880 1.00 91.50 176 LEU A CA 1
ATOM 1328 C C . LEU A 1 176 ? -10.004 -6.379 25.002 1.00 91.50 176 LEU A C 1
ATOM 1330 O O . LEU A 1 176 ? -9.895 -6.885 26.116 1.00 91.50 176 LEU A O 1
ATOM 1334 N N . THR A 1 177 ? -9.645 -5.117 24.758 1.00 88.81 177 THR A N 1
ATOM 1335 C CA . THR A 1 177 ? -9.272 -4.174 25.834 1.00 88.81 177 THR A CA 1
ATOM 1336 C C . THR A 1 177 ? -10.469 -3.780 26.700 1.00 88.81 177 THR A C 1
ATOM 1338 O O . THR A 1 177 ? -10.309 -3.491 27.879 1.00 88.81 177 THR A O 1
ATOM 1341 N N . ARG A 1 178 ? -11.685 -3.826 26.141 1.00 83.06 178 ARG A N 1
ATOM 1342 C CA . ARG A 1 178 ? -12.955 -3.679 26.875 1.00 83.06 178 ARG A CA 1
ATOM 1343 C C . ARG A 1 178 ? -13.603 -5.024 27.217 1.00 83.06 178 ARG A C 1
ATOM 1345 O O . ARG A 1 178 ? -14.641 -5.050 27.868 1.00 83.06 178 ARG A O 1
ATOM 1352 N N . GLY A 1 179 ? -12.982 -6.137 26.815 1.00 79.75 179 GLY A N 1
ATOM 1353 C CA . GLY A 1 179 ? -13.493 -7.499 26.989 1.00 79.75 179 GLY A CA 1
ATOM 1354 C C . GLY A 1 179 ? -13.810 -7.844 28.444 1.00 79.75 179 GLY A C 1
ATOM 1355 O O . GLY A 1 179 ? -14.871 -8.394 28.726 1.00 79.75 179 GLY A O 1
ATOM 1356 N N . GLY A 1 180 ? -12.932 -7.432 29.364 1.00 74.62 180 GLY A N 1
ATOM 1357 C CA . GLY A 1 180 ? -13.111 -7.605 30.807 1.00 74.62 180 GLY A CA 1
ATOM 1358 C C . GLY A 1 180 ? -14.181 -6.701 31.430 1.00 74.62 180 GLY A C 1
ATOM 1359 O O . GLY A 1 180 ? -14.540 -6.907 32.580 1.00 74.62 180 GLY A O 1
ATOM 1360 N N . ALA A 1 181 ? -14.729 -5.722 30.706 1.00 77.44 181 ALA A N 1
ATOM 1361 C CA . ALA A 1 181 ? -15.763 -4.823 31.223 1.00 77.44 181 ALA A CA 1
ATOM 1362 C C . ALA A 1 181 ? -17.190 -5.337 30.966 1.00 77.44 181 ALA A C 1
ATOM 1364 O O . ALA A 1 181 ? -18.115 -4.987 31.699 1.00 77.44 181 ALA A O 1
ATOM 1365 N N . PHE A 1 182 ? -17.391 -6.161 29.932 1.00 83.19 182 PHE A N 1
ATOM 1366 C CA . PHE A 1 182 ? -18.726 -6.606 29.532 1.00 83.19 182 PHE A CA 1
ATOM 1367 C C . PHE A 1 182 ? -19.361 -7.513 30.593 1.00 83.19 182 PHE A C 1
ATOM 1369 O O . PHE A 1 182 ? -18.813 -8.554 30.953 1.00 83.19 182 PHE A O 1
ATOM 1376 N N . GLN A 1 183 ? -20.538 -7.121 31.086 1.00 80.56 183 GLN A N 1
ATOM 1377 C CA . GLN A 1 183 ? -21.296 -7.890 32.078 1.00 80.56 183 GLN A CA 1
ATOM 1378 C C . GLN A 1 183 ? -22.245 -8.896 31.416 1.00 80.56 183 GLN A C 1
ATOM 1380 O O . GLN A 1 183 ? -22.393 -10.026 31.888 1.00 80.56 183 GLN A O 1
ATOM 1385 N N . THR A 1 184 ? -22.868 -8.506 30.301 1.00 85.88 184 THR A N 1
ATOM 1386 C CA . THR A 1 184 ? -23.832 -9.335 29.576 1.00 85.88 184 THR A CA 1
ATOM 1387 C C . THR A 1 184 ? -23.357 -9.659 28.162 1.00 85.88 184 THR A C 1
ATOM 1389 O O . THR A 1 184 ? -22.584 -8.929 27.539 1.00 85.88 184 THR A O 1
ATOM 1392 N N . THR A 1 185 ? -23.837 -10.785 27.628 1.00 87.44 185 THR A N 1
ATOM 1393 C CA . THR A 1 185 ? -23.565 -11.192 26.242 1.00 87.44 185 THR A CA 1
ATOM 1394 C C . THR A 1 185 ? -24.243 -10.274 25.227 1.00 87.44 185 THR A C 1
ATOM 1396 O O . THR A 1 185 ? -23.727 -10.120 24.123 1.00 87.44 185 THR A O 1
ATOM 1399 N N . SER A 1 186 ? -25.372 -9.653 25.587 1.00 89.75 186 SER A N 1
ATOM 1400 C CA . SER A 1 186 ? -26.069 -8.677 24.743 1.00 89.75 186 SER A CA 1
ATOM 1401 C C . SER A 1 186 ? -25.251 -7.403 24.554 1.00 89.75 186 SER A C 1
ATOM 1403 O O . SER A 1 186 ? -25.096 -6.968 23.416 1.00 89.75 186 SER A O 1
ATOM 1405 N N . ASP A 1 187 ? -24.655 -6.866 25.624 1.00 87.38 187 ASP A N 1
ATOM 1406 C CA . ASP A 1 187 ? -23.861 -5.630 25.547 1.00 87.38 187 ASP A CA 1
ATOM 1407 C C . ASP A 1 187 ? -22.605 -5.833 24.691 1.00 87.38 187 ASP A C 1
ATOM 1409 O O . ASP A 1 187 ? -22.257 -4.993 23.858 1.00 87.38 187 ASP A O 1
ATOM 1413 N N . ALA A 1 188 ? -21.948 -6.989 24.847 1.00 89.25 188 ALA A N 1
ATOM 1414 C CA . ALA A 1 188 ? -20.792 -7.358 24.037 1.00 89.25 188 ALA A CA 1
ATOM 1415 C C . ALA A 1 188 ? -21.158 -7.494 22.548 1.00 89.25 188 ALA A C 1
ATOM 1417 O O . ALA A 1 188 ? -20.457 -6.960 21.686 1.00 89.25 188 ALA A O 1
ATOM 1418 N N . LEU A 1 189 ? -22.270 -8.170 22.231 1.00 92.19 189 LEU A N 1
ATOM 1419 C CA . LEU A 1 189 ? -22.739 -8.331 20.852 1.00 92.19 189 LEU A CA 1
ATOM 1420 C C . LEU A 1 189 ? -23.104 -6.980 20.226 1.00 92.19 189 LEU A C 1
ATOM 1422 O O . LEU A 1 189 ? -22.770 -6.724 19.068 1.00 92.19 189 LEU A O 1
ATOM 1426 N N . GLU A 1 190 ? -23.770 -6.106 20.980 1.00 91.25 190 GLU A N 1
ATOM 1427 C CA . GLU A 1 190 ? -24.132 -4.777 20.505 1.00 91.25 190 GLU A CA 1
ATOM 1428 C C . GLU A 1 190 ? -22.886 -3.933 20.215 1.00 91.25 190 GLU A C 1
ATOM 1430 O O . GLU A 1 190 ? -22.805 -3.307 19.154 1.00 91.25 190 GLU A O 1
ATOM 1435 N N . PHE A 1 191 ? -21.885 -3.965 21.098 1.00 90.38 191 PHE A N 1
ATOM 1436 C CA . PHE A 1 191 ? -20.614 -3.280 20.875 1.00 90.38 191 PHE A CA 1
ATOM 1437 C C . PHE A 1 191 ? -19.887 -3.802 19.627 1.00 90.38 191 PHE A C 1
ATOM 1439 O O . PHE A 1 191 ? -19.472 -3.004 18.784 1.00 90.38 191 PHE A O 1
ATOM 1446 N N . ILE A 1 192 ? -19.784 -5.126 19.459 1.00 93.44 192 ILE A N 1
ATOM 1447 C CA . ILE A 1 192 ? -19.147 -5.753 18.286 1.00 93.44 192 ILE A CA 1
ATOM 1448 C C . ILE A 1 192 ? -19.903 -5.397 17.000 1.00 93.44 192 ILE A C 1
ATOM 1450 O O . ILE A 1 192 ? -19.280 -5.059 15.994 1.00 93.44 192 ILE A O 1
ATOM 1454 N N . ASN A 1 193 ? -21.238 -5.413 17.024 1.00 93.50 193 ASN A N 1
ATOM 1455 C CA . ASN A 1 193 ? -22.069 -5.030 15.883 1.00 93.50 193 ASN A CA 1
ATOM 1456 C C . ASN A 1 193 ? -21.869 -3.552 15.508 1.00 93.50 193 ASN A C 1
ATOM 1458 O O . ASN A 1 193 ? -21.695 -3.222 14.334 1.00 93.50 193 ASN A O 1
ATOM 1462 N N . ARG A 1 194 ? -21.837 -2.653 16.501 1.00 92.75 194 ARG A N 1
ATOM 1463 C CA . ARG A 1 194 ? -21.536 -1.228 16.291 1.00 92.75 194 ARG A CA 1
ATOM 1464 C C . ARG A 1 194 ? -20.141 -1.045 15.685 1.00 92.75 194 ARG A C 1
ATOM 1466 O O . ARG A 1 194 ? -20.012 -0.346 14.684 1.00 92.75 194 ARG A O 1
ATOM 1473 N N . LEU A 1 195 ? -19.124 -1.726 16.218 1.00 92.94 195 LEU A N 1
ATOM 1474 C CA . LEU A 1 195 ? -17.753 -1.658 15.704 1.00 92.94 195 LEU A CA 1
ATOM 1475 C C . LEU A 1 195 ? -17.643 -2.192 14.265 1.00 92.94 195 LEU A C 1
ATOM 1477 O O . LEU A 1 195 ? -16.989 -1.573 13.425 1.00 92.94 195 LEU A O 1
ATOM 1481 N N . LEU A 1 196 ? -18.322 -3.298 13.952 1.00 94.38 196 LEU A N 1
ATOM 1482 C CA . LEU A 1 196 ? -18.357 -3.864 12.603 1.00 94.38 196 LEU A CA 1
ATOM 1483 C C . LEU A 1 196 ? -19.014 -2.901 11.606 1.00 94.38 196 LEU A C 1
ATOM 1485 O O . LEU A 1 196 ? -18.462 -2.669 10.532 1.00 94.38 196 LEU A O 1
ATOM 1489 N N . LYS A 1 197 ? -20.144 -2.278 11.968 1.00 93.69 197 LYS A N 1
ATOM 1490 C CA . LYS A 1 197 ? -20.794 -1.248 11.138 1.00 93.69 197 LYS A CA 1
ATOM 1491 C C . LYS A 1 197 ? -19.862 -0.066 10.871 1.00 93.69 197 LYS A C 1
ATOM 1493 O O . LYS A 1 197 ? -19.765 0.375 9.730 1.00 93.69 197 LYS A O 1
ATOM 1498 N N . THR A 1 198 ? -19.132 0.400 11.883 1.00 92.38 198 THR A N 1
ATOM 1499 C CA . THR A 1 198 ? -18.130 1.470 11.748 1.00 92.38 198 THR A CA 1
ATOM 1500 C C . THR A 1 198 ? -17.037 1.106 10.733 1.00 92.38 198 THR A C 1
ATOM 1502 O O . THR A 1 198 ? -16.693 1.921 9.875 1.00 92.38 198 THR A O 1
ATOM 1505 N N . PHE A 1 199 ? -16.529 -0.131 10.766 1.00 93.69 199 PHE A N 1
ATOM 1506 C CA . PHE A 1 199 ? -15.529 -0.610 9.803 1.00 93.69 199 PHE A CA 1
ATOM 1507 C C . PHE A 1 199 ? -16.099 -0.685 8.381 1.00 93.69 199 PHE A C 1
ATOM 1509 O O . PHE A 1 199 ? -15.467 -0.212 7.437 1.00 93.69 199 PHE A O 1
ATOM 1516 N N . LEU A 1 200 ? -17.313 -1.224 8.227 1.00 93.88 200 LEU A N 1
ATOM 1517 C CA . LEU A 1 200 ? -17.993 -1.317 6.933 1.00 93.88 200 LEU A CA 1
ATOM 1518 C C . LEU A 1 200 ? -18.267 0.063 6.320 1.00 93.88 200 LEU A C 1
ATOM 1520 O O . LEU A 1 200 ? -18.087 0.232 5.116 1.00 93.88 200 LEU A O 1
ATOM 1524 N N . ILE A 1 201 ? -18.626 1.066 7.131 1.00 92.88 201 ILE A N 1
ATOM 1525 C CA . ILE A 1 201 ? -18.767 2.455 6.670 1.00 92.88 201 ILE A CA 1
ATOM 1526 C C . ILE A 1 201 ? -17.425 2.967 6.133 1.00 92.88 201 ILE A C 1
ATOM 1528 O O . ILE A 1 201 ? -17.377 3.457 5.004 1.00 92.88 201 ILE A O 1
ATOM 1532 N N . GLY A 1 202 ? -16.331 2.786 6.881 1.00 92.19 202 GLY A N 1
ATOM 1533 C CA . GLY A 1 202 ? -14.986 3.174 6.438 1.00 92.19 202 GLY A CA 1
ATOM 1534 C C . GLY A 1 202 ? -14.587 2.528 5.105 1.00 92.19 202 GLY A C 1
ATOM 1535 O O . GLY A 1 202 ? -14.152 3.223 4.184 1.00 92.19 202 GLY A O 1
ATOM 1536 N N . TYR A 1 203 ? -14.814 1.217 4.961 1.00 93.94 203 TYR A N 1
ATOM 1537 C CA . TYR A 1 203 ? -14.557 0.490 3.715 1.00 93.94 203 TYR A CA 1
ATOM 1538 C C . TYR A 1 203 ? -15.451 0.948 2.558 1.00 93.94 203 TYR A C 1
ATOM 1540 O O . TYR A 1 203 ? -14.968 1.084 1.433 1.00 93.94 203 TYR A O 1
ATOM 1548 N N . SER A 1 204 ? -16.733 1.219 2.814 1.00 93.44 204 SER A N 1
ATOM 1549 C CA . SER A 1 204 ? -17.685 1.641 1.781 1.00 93.44 204 SER A CA 1
ATOM 1550 C C . SER A 1 204 ? -17.321 2.999 1.176 1.00 93.44 204 SER A C 1
ATOM 1552 O O . SER A 1 204 ? -17.300 3.140 -0.047 1.00 93.44 204 SER A O 1
ATOM 1554 N N . VAL A 1 205 ? -16.938 3.973 2.011 1.00 93.12 205 VAL A N 1
ATOM 1555 C CA . VAL A 1 205 ? -16.528 5.309 1.555 1.00 93.12 205 VAL A CA 1
ATOM 1556 C C . VAL A 1 205 ? -15.212 5.227 0.785 1.00 93.12 205 VAL A C 1
ATOM 1558 O O . VAL A 1 205 ? -15.107 5.787 -0.305 1.00 93.12 205 VAL A O 1
ATOM 1561 N N . ALA A 1 206 ? -14.235 4.464 1.287 1.00 92.00 206 ALA A N 1
ATOM 1562 C CA . ALA A 1 206 ? -12.983 4.233 0.569 1.00 92.00 206 ALA A CA 1
ATOM 1563 C C . ALA A 1 206 ? -13.215 3.561 -0.798 1.00 92.00 206 ALA A C 1
ATOM 1565 O O . ALA A 1 206 ? -12.576 3.929 -1.786 1.00 92.00 206 ALA A O 1
ATOM 1566 N N . THR A 1 207 ? -14.169 2.627 -0.876 1.00 92.62 207 THR A N 1
ATOM 1567 C CA . THR A 1 207 ? -14.524 1.935 -2.124 1.00 92.62 207 THR A CA 1
ATOM 1568 C C . THR A 1 207 ? -15.168 2.898 -3.114 1.00 92.62 207 THR A C 1
ATOM 1570 O O . THR A 1 207 ? -14.797 2.906 -4.288 1.00 92.62 207 THR A O 1
ATOM 1573 N N . ALA A 1 208 ? -16.080 3.755 -2.647 1.00 92.56 208 ALA A N 1
ATOM 1574 C CA . ALA A 1 208 ? -16.714 4.770 -3.480 1.00 92.56 208 ALA A CA 1
ATOM 1575 C C . ALA A 1 208 ? -15.678 5.737 -4.079 1.00 92.56 208 ALA A C 1
ATOM 1577 O O . ALA A 1 208 ? -15.687 5.978 -5.286 1.00 92.56 208 ALA A O 1
ATOM 1578 N N . VAL A 1 209 ? -14.729 6.228 -3.275 1.00 91.62 209 VAL A N 1
ATOM 1579 C CA . VAL A 1 209 ? -13.660 7.111 -3.769 1.00 91.62 209 VAL A CA 1
ATOM 1580 C C . VAL A 1 209 ? -12.739 6.376 -4.746 1.00 91.62 209 VAL A C 1
ATOM 1582 O O . VAL A 1 209 ? -12.424 6.906 -5.808 1.00 91.62 209 VAL A O 1
ATOM 1585 N N . SER A 1 210 ? -12.337 5.142 -4.436 1.00 89.06 210 SER A N 1
ATOM 1586 C CA . SER A 1 210 ? -11.441 4.356 -5.294 1.00 89.06 210 SER A CA 1
ATOM 1587 C C . SER A 1 210 ? -12.049 4.059 -6.674 1.00 89.06 210 SER A C 1
ATOM 1589 O O . SER A 1 210 ? -11.358 4.163 -7.697 1.00 89.06 210 SER A O 1
ATOM 1591 N N . LEU A 1 211 ? -13.348 3.733 -6.719 1.00 87.88 211 LEU A N 1
ATOM 1592 C CA . LEU A 1 211 ? -14.048 3.372 -7.951 1.00 87.88 211 LEU A CA 1
ATOM 1593 C C . LEU A 1 211 ? -14.521 4.585 -8.757 1.00 87.88 211 LEU A C 1
ATOM 1595 O O . LEU A 1 211 ? -14.365 4.564 -9.975 1.00 87.88 211 LEU A O 1
ATOM 1599 N N . PHE A 1 212 ? -15.070 5.627 -8.133 1.00 88.19 212 PHE A N 1
ATOM 1600 C CA . PHE A 1 212 ? -15.691 6.734 -8.874 1.00 88.19 212 PHE A CA 1
ATOM 1601 C C . PHE A 1 212 ? -14.769 7.941 -9.082 1.00 88.19 212 PHE A C 1
ATOM 1603 O O . PHE A 1 212 ? -14.883 8.617 -10.102 1.00 88.19 212 PHE A O 1
ATOM 1610 N N . VAL A 1 213 ? -13.831 8.206 -8.169 1.00 85.88 213 VAL A N 1
ATOM 1611 C CA . VAL A 1 213 ? -12.953 9.385 -8.239 1.00 85.88 213 VAL A CA 1
ATOM 1612 C C . VAL A 1 213 ? -11.613 8.988 -8.855 1.00 85.88 213 VAL A C 1
ATOM 1614 O O . VAL A 1 213 ? -10.851 8.229 -8.260 1.00 85.88 213 VAL A O 1
ATOM 1617 N N . LEU A 1 214 ? -11.320 9.497 -10.057 1.00 83.25 214 LEU A N 1
ATOM 1618 C CA . LEU A 1 214 ? -10.107 9.198 -10.840 1.00 83.25 214 LEU A CA 1
ATOM 1619 C C . LEU A 1 214 ? -9.793 7.686 -10.905 1.00 83.25 214 LEU A C 1
ATOM 1621 O O . LEU A 1 214 ? -8.913 7.179 -10.196 1.00 83.25 214 LEU A O 1
ATOM 1625 N N . PRO A 1 215 ? -10.553 6.948 -11.732 1.00 82.19 215 PRO A N 1
ATOM 1626 C CA . PRO A 1 215 ? -10.302 5.552 -12.070 1.00 82.19 215 PRO A CA 1
ATOM 1627 C C . PRO A 1 215 ? -8.848 5.255 -12.454 1.00 82.19 215 PRO A C 1
ATOM 1629 O O . PRO A 1 215 ? -8.400 5.692 -13.505 1.00 82.19 215 PRO A O 1
ATOM 1632 N N . MET A 1 216 ? -8.137 4.445 -11.670 1.00 81.31 216 MET A N 1
ATOM 1633 C CA . MET A 1 216 ? -6.793 3.975 -12.034 1.00 81.31 216 MET A CA 1
ATOM 1634 C C . MET A 1 216 ? -6.810 2.469 -12.244 1.00 81.31 216 MET A C 1
ATOM 1636 O O . MET A 1 216 ? -7.060 1.714 -11.299 1.00 81.31 216 MET A O 1
ATOM 1640 N N . THR A 1 217 ? -6.578 2.028 -13.480 1.00 85.81 217 THR A N 1
ATOM 1641 C CA . THR A 1 217 ? -6.501 0.594 -13.805 1.00 85.81 217 THR A CA 1
ATOM 1642 C C . THR A 1 217 ? -5.068 0.086 -13.665 1.00 85.81 217 THR A C 1
ATOM 1644 O O . THR A 1 217 ? -4.117 0.804 -13.977 1.00 85.81 217 THR A O 1
ATOM 1647 N N . CYS A 1 218 ? -4.893 -1.158 -13.207 1.00 84.81 218 CYS A N 1
ATOM 1648 C CA . CYS A 1 218 ? -3.575 -1.804 -13.175 1.00 84.81 218 CYS A CA 1
ATOM 1649 C C . CYS A 1 218 ? -2.969 -1.876 -14.578 1.00 84.81 218 CYS A C 1
ATOM 1651 O O . CYS A 1 218 ? -1.763 -1.704 -14.739 1.00 84.81 218 CYS A O 1
ATOM 1653 N N . ARG A 1 219 ? -3.806 -2.104 -15.595 1.00 85.75 219 ARG A N 1
ATOM 1654 C CA . ARG A 1 219 ? -3.381 -2.140 -16.998 1.00 85.75 219 ARG A CA 1
ATOM 1655 C C . ARG A 1 219 ? -2.763 -0.836 -17.468 1.00 85.75 219 ARG A C 1
ATOM 1657 O O . ARG A 1 219 ? -1.707 -0.886 -18.078 1.00 85.75 219 ARG A O 1
ATOM 1664 N N . GLN A 1 220 ? -3.378 0.306 -17.172 1.00 85.25 220 GLN A N 1
ATOM 1665 C CA . GLN A 1 220 ? -2.835 1.601 -17.584 1.00 85.25 220 GLN A CA 1
ATOM 1666 C C . GLN A 1 220 ? -1.444 1.845 -16.991 1.00 85.25 220 GLN A C 1
ATOM 1668 O O . GLN A 1 220 ? -0.545 2.251 -17.715 1.00 85.25 220 GLN A O 1
ATOM 1673 N N . ILE A 1 221 ? -1.252 1.522 -15.710 1.00 85.38 221 ILE A N 1
ATOM 1674 C CA . ILE A 1 221 ? 0.046 1.671 -15.036 1.00 85.38 221 ILE A CA 1
ATOM 1675 C C . ILE A 1 221 ? 1.087 0.739 -15.657 1.00 85.38 221 ILE A C 1
ATOM 1677 O O . ILE A 1 221 ? 2.187 1.170 -15.962 1.00 85.38 221 ILE A O 1
ATOM 1681 N N . VAL A 1 222 ? 0.734 -0.526 -15.902 1.00 88.56 222 VAL A N 1
ATOM 1682 C CA . VAL A 1 222 ? 1.660 -1.483 -16.522 1.00 88.56 222 VAL A CA 1
ATOM 1683 C C . VAL A 1 222 ? 2.028 -1.075 -17.947 1.00 88.56 222 VAL A C 1
ATOM 1685 O O . VAL A 1 222 ? 3.176 -1.242 -18.340 1.00 88.56 222 VAL A O 1
ATOM 1688 N N . LEU A 1 223 ? 1.084 -0.543 -18.723 1.00 89.06 223 LEU A N 1
ATOM 1689 C CA . LEU A 1 223 ? 1.355 -0.048 -20.072 1.00 89.06 223 LEU A CA 1
ATOM 1690 C C . LEU A 1 223 ? 2.275 1.184 -20.044 1.00 89.06 223 LEU A C 1
ATOM 1692 O O . LEU A 1 223 ? 3.210 1.260 -20.837 1.00 89.06 223 LEU A O 1
ATOM 1696 N N . ASP A 1 224 ? 2.075 2.102 -19.099 1.00 88.38 224 ASP A N 1
ATOM 1697 C CA . ASP A 1 224 ? 2.954 3.262 -18.917 1.00 88.38 224 ASP A CA 1
ATOM 1698 C C . ASP A 1 224 ? 4.362 2.863 -18.427 1.00 88.38 224 ASP A C 1
ATOM 1700 O O . ASP A 1 224 ? 5.377 3.340 -18.943 1.00 88.38 224 ASP A O 1
ATOM 1704 N N . ASP A 1 225 ? 4.445 1.890 -17.513 1.00 89.25 225 ASP A N 1
ATOM 1705 C CA . ASP A 1 225 ? 5.708 1.292 -17.069 1.00 89.25 225 ASP A CA 1
ATOM 1706 C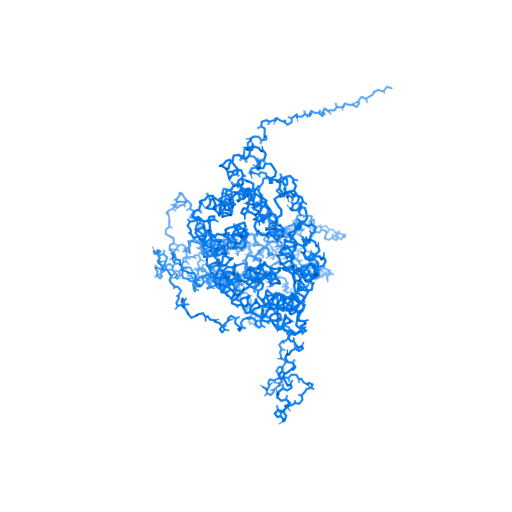 C . ASP A 1 225 ? 6.439 0.603 -18.235 1.00 89.25 225 ASP A C 1
ATOM 1708 O O . ASP A 1 225 ? 7.659 0.719 -18.350 1.00 89.25 225 ASP A O 1
ATOM 1712 N N . MET A 1 226 ? 5.720 -0.092 -19.127 1.00 90.06 226 MET A N 1
ATOM 1713 C CA . MET A 1 226 ? 6.290 -0.710 -20.334 1.00 90.06 226 MET A CA 1
ATOM 1714 C C . MET A 1 226 ? 6.855 0.337 -21.295 1.00 90.06 226 MET A C 1
ATOM 1716 O O . MET A 1 226 ? 7.973 0.178 -21.785 1.00 90.06 226 MET A O 1
ATOM 1720 N N . HIS A 1 227 ? 6.123 1.425 -21.527 1.00 89.81 227 HIS A N 1
ATOM 1721 C CA . HIS A 1 227 ? 6.587 2.535 -22.355 1.00 89.81 227 HIS A CA 1
ATOM 1722 C C . HIS A 1 227 ? 7.838 3.202 -21.760 1.00 89.81 227 HIS A C 1
ATOM 1724 O O . HIS A 1 227 ? 8.837 3.419 -22.454 1.00 89.81 227 HIS A O 1
ATOM 1730 N N . THR A 1 228 ? 7.826 3.461 -20.450 1.00 90.12 228 THR A N 1
ATOM 1731 C CA . THR A 1 228 ? 8.966 4.030 -19.720 1.00 90.12 228 THR A CA 1
ATOM 1732 C C . THR A 1 228 ? 10.169 3.087 -19.727 1.00 90.12 228 THR A C 1
ATOM 1734 O O . THR A 1 228 ? 11.302 3.536 -19.915 1.00 90.12 228 THR A O 1
ATOM 1737 N N . PHE A 1 229 ? 9.944 1.776 -19.594 1.00 91.56 229 PHE A N 1
ATOM 1738 C CA . PHE A 1 229 ? 10.980 0.752 -19.723 1.00 91.56 229 PHE A CA 1
ATOM 1739 C C . PHE A 1 229 ? 11.625 0.797 -21.110 1.00 91.56 229 PHE A C 1
ATOM 1741 O O . PHE A 1 229 ? 12.848 0.812 -21.216 1.00 91.56 229 PHE A O 1
ATOM 1748 N N . THR A 1 230 ? 10.828 0.886 -22.176 1.00 89.56 230 THR A N 1
ATOM 1749 C CA . THR A 1 230 ? 11.339 0.970 -23.546 1.00 89.56 230 THR A CA 1
ATOM 1750 C C . THR A 1 230 ? 12.146 2.248 -23.796 1.00 89.56 230 THR A C 1
ATOM 1752 O O . THR A 1 230 ? 13.220 2.168 -24.389 1.00 89.56 230 THR A O 1
ATOM 1755 N N . LYS A 1 231 ? 11.704 3.408 -23.288 1.00 89.81 231 LYS A N 1
ATOM 1756 C CA . LYS A 1 231 ? 12.498 4.653 -23.338 1.00 89.81 231 LYS A CA 1
ATOM 1757 C C . LYS A 1 231 ? 13.826 4.507 -22.591 1.00 89.81 231 LYS A C 1
ATOM 1759 O O . LYS A 1 231 ? 14.879 4.829 -23.126 1.00 89.81 231 LYS A O 1
ATOM 1764 N N . LYS A 1 232 ? 13.805 3.942 -21.380 1.00 89.94 232 LYS A N 1
ATOM 1765 C CA . LYS A 1 232 ? 15.029 3.721 -20.595 1.00 89.94 232 LYS A CA 1
ATOM 1766 C C . LYS A 1 232 ? 15.963 2.684 -21.222 1.00 89.94 232 LYS A C 1
ATOM 1768 O O . LYS A 1 232 ? 17.173 2.800 -21.067 1.00 89.94 232 LYS A O 1
ATOM 1773 N N . ALA A 1 233 ? 15.434 1.704 -21.950 1.00 90.06 233 ALA A N 1
ATOM 1774 C CA . ALA A 1 233 ? 16.234 0.755 -22.719 1.00 90.06 233 ALA A CA 1
ATOM 1775 C C . ALA A 1 233 ? 16.991 1.444 -23.868 1.00 90.06 233 ALA A C 1
ATOM 1777 O O . ALA A 1 233 ? 18.153 1.119 -24.113 1.00 90.06 233 ALA A O 1
ATOM 1778 N N . GLN A 1 234 ? 16.366 2.430 -24.522 1.00 90.62 234 GLN A N 1
ATOM 1779 C CA . GLN A 1 234 ? 17.025 3.275 -25.525 1.00 90.62 234 GLN A CA 1
ATOM 1780 C C . GLN A 1 234 ? 18.131 4.123 -24.887 1.00 90.62 234 GLN A C 1
ATOM 1782 O O . GLN A 1 234 ? 19.251 4.126 -25.395 1.00 90.62 234 GLN A O 1
ATOM 1787 N N . ASP A 1 235 ? 17.854 4.747 -23.735 1.00 88.38 235 ASP A N 1
ATOM 1788 C CA . ASP A 1 235 ? 18.849 5.526 -22.983 1.00 88.38 235 ASP A CA 1
ATOM 1789 C C . ASP A 1 235 ? 20.074 4.672 -22.607 1.00 88.38 235 ASP A C 1
ATOM 1791 O O . ASP A 1 235 ? 21.208 5.112 -22.773 1.00 88.38 235 ASP A O 1
ATOM 1795 N N . VAL A 1 236 ? 19.873 3.428 -22.147 1.00 89.25 236 VAL A N 1
ATOM 1796 C CA . VAL A 1 236 ? 20.968 2.489 -21.824 1.00 89.25 236 VAL A CA 1
ATOM 1797 C C . VAL A 1 236 ? 21.864 2.244 -23.033 1.00 89.25 236 VAL A C 1
ATOM 1799 O O . VAL A 1 236 ? 23.086 2.330 -22.922 1.00 89.25 236 VAL A O 1
ATOM 1802 N N . SER A 1 237 ? 21.267 1.967 -24.193 1.00 86.25 237 SER A N 1
ATOM 1803 C CA . SER A 1 237 ? 22.037 1.739 -25.414 1.00 86.25 237 SER A CA 1
ATOM 1804 C C . SER A 1 237 ? 22.760 3.013 -25.877 1.00 86.25 237 SER A C 1
ATOM 1806 O O . SER A 1 237 ? 23.918 2.928 -26.276 1.00 86.25 237 SER A O 1
ATOM 1808 N N . ALA A 1 238 ? 22.145 4.193 -25.735 1.00 88.19 238 ALA A N 1
ATOM 1809 C CA . ALA A 1 238 ? 22.767 5.475 -26.073 1.00 88.19 238 ALA A CA 1
ATOM 1810 C C . ALA A 1 238 ? 23.961 5.809 -25.159 1.00 88.19 238 ALA A C 1
ATOM 1812 O O . ALA A 1 238 ? 25.037 6.156 -25.647 1.00 88.19 238 ALA A O 1
ATOM 1813 N N . HIS A 1 239 ? 23.804 5.650 -23.839 1.00 87.06 239 HIS A N 1
ATOM 1814 C CA . HIS A 1 239 ? 24.888 5.843 -22.869 1.00 87.06 239 HIS A CA 1
ATOM 1815 C C . HIS A 1 239 ? 26.055 4.888 -23.125 1.00 87.06 239 HIS A C 1
ATOM 1817 O O . HIS A 1 239 ? 27.214 5.285 -23.013 1.00 87.06 239 HIS A O 1
ATOM 1823 N N . PHE A 1 240 ? 25.760 3.646 -23.514 1.00 85.69 240 PHE A N 1
ATOM 1824 C CA . PHE A 1 240 ? 26.783 2.676 -23.874 1.00 85.69 240 PHE A CA 1
ATOM 1825 C C . PHE A 1 240 ? 27.544 3.069 -25.156 1.00 85.69 240 PHE A C 1
ATOM 1827 O O . PHE A 1 240 ? 28.773 3.014 -25.178 1.00 85.69 240 PHE A O 1
ATOM 1834 N N . CYS A 1 241 ? 26.848 3.509 -26.211 1.00 83.75 241 CYS A N 1
ATOM 1835 C CA . CYS A 1 241 ? 27.496 4.001 -27.432 1.00 83.75 241 CYS A CA 1
ATOM 1836 C C . CYS A 1 241 ? 28.395 5.217 -27.152 1.00 83.75 241 CYS A C 1
ATOM 1838 O O . CYS A 1 241 ? 29.538 5.245 -27.605 1.00 83.75 241 CYS A O 1
ATOM 1840 N N . ALA A 1 242 ? 27.923 6.177 -26.352 1.00 84.25 242 ALA A N 1
ATOM 1841 C CA . ALA A 1 242 ? 28.711 7.343 -25.949 1.00 84.25 242 ALA A CA 1
ATOM 1842 C C . ALA A 1 242 ? 29.946 6.957 -25.112 1.00 84.25 242 ALA A C 1
ATOM 1844 O O . ALA A 1 242 ? 31.024 7.531 -25.276 1.00 84.25 242 ALA A O 1
ATOM 1845 N N . TYR A 1 243 ? 29.821 5.958 -24.235 1.00 82.94 243 TYR A N 1
ATOM 1846 C CA . TYR A 1 243 ? 30.949 5.415 -23.475 1.00 82.94 243 TYR A CA 1
ATOM 1847 C C . TYR A 1 243 ? 32.030 4.832 -24.401 1.00 82.94 243 TYR A C 1
ATOM 1849 O O . TYR A 1 243 ? 33.205 5.178 -24.273 1.00 82.94 243 TYR A O 1
ATOM 1857 N N . LEU A 1 244 ? 31.642 4.015 -25.386 1.00 77.31 244 LEU A N 1
ATOM 1858 C CA . LEU A 1 244 ? 32.589 3.431 -26.340 1.00 77.31 244 LEU A CA 1
ATOM 1859 C C . LEU A 1 244 ? 33.226 4.454 -27.283 1.00 77.31 244 LEU A C 1
ATOM 1861 O O . LEU A 1 244 ? 34.412 4.326 -27.587 1.00 77.31 244 LEU A O 1
ATOM 1865 N N . GLN A 1 245 ? 32.480 5.467 -27.729 1.00 79.38 245 GLN A N 1
ATOM 1866 C CA . GLN A 1 245 ? 33.018 6.568 -28.537 1.00 79.38 245 GLN A CA 1
ATOM 1867 C C . GLN A 1 245 ? 34.136 7.295 -27.789 1.00 79.38 245 GLN A C 1
ATOM 1869 O O . GLN A 1 245 ? 35.239 7.439 -28.312 1.00 79.38 245 GLN A O 1
ATOM 1874 N N . ASN A 1 246 ? 33.891 7.634 -26.522 1.00 75.88 246 ASN A N 1
ATOM 1875 C CA . ASN A 1 246 ? 34.874 8.290 -25.668 1.00 75.88 246 ASN A CA 1
ATOM 1876 C C . ASN A 1 246 ? 36.125 7.434 -25.420 1.00 75.88 246 ASN A C 1
ATOM 1878 O O . ASN A 1 246 ? 37.232 7.973 -25.384 1.00 75.88 246 ASN A O 1
ATOM 1882 N N . ILE A 1 247 ? 35.975 6.113 -25.254 1.00 70.50 247 ILE A N 1
ATOM 1883 C CA . ILE A 1 247 ? 37.127 5.202 -25.156 1.00 70.50 247 ILE A CA 1
ATOM 1884 C C . ILE A 1 247 ? 37.896 5.171 -26.473 1.00 70.50 247 ILE A C 1
ATOM 1886 O O . ILE A 1 247 ? 39.120 5.255 -26.464 1.00 70.50 247 ILE A 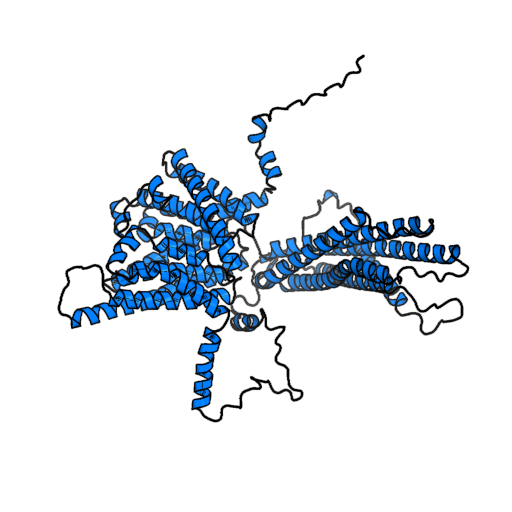O 1
ATOM 1890 N N . THR A 1 248 ? 37.189 5.066 -27.596 1.00 66.19 248 THR A N 1
ATOM 1891 C CA . THR A 1 248 ? 37.794 4.945 -28.926 1.00 66.19 248 THR A CA 1
ATOM 1892 C C . THR A 1 248 ? 38.594 6.193 -29.279 1.00 66.19 248 THR A C 1
ATOM 1894 O O . THR A 1 248 ? 39.764 6.084 -29.627 1.00 66.19 248 THR A O 1
ATOM 1897 N N . GLU A 1 249 ? 38.009 7.382 -29.131 1.00 64.81 249 GLU A N 1
ATOM 1898 C CA . GLU A 1 249 ? 38.678 8.655 -29.421 1.00 64.81 249 GLU A CA 1
ATOM 1899 C C . GLU A 1 249 ? 39.919 8.861 -28.546 1.00 64.81 249 GLU A C 1
ATOM 1901 O O . GLU A 1 249 ? 40.970 9.267 -29.039 1.00 64.81 249 GLU A O 1
ATOM 1906 N N . LYS A 1 250 ? 39.840 8.515 -27.255 1.00 61.69 250 LYS A N 1
ATOM 1907 C CA . LYS A 1 250 ? 40.960 8.695 -26.320 1.00 61.69 250 LYS A CA 1
ATOM 1908 C C . LYS A 1 250 ? 42.054 7.639 -26.487 1.00 61.69 250 LYS A C 1
ATOM 1910 O O . LYS A 1 250 ? 43.225 7.999 -26.422 1.00 61.69 250 LYS A O 1
ATOM 1915 N N . ALA A 1 251 ? 41.705 6.385 -26.780 1.00 54.34 251 ALA A N 1
ATOM 1916 C CA . ALA A 1 251 ? 42.675 5.344 -27.127 1.00 54.34 251 ALA A CA 1
ATOM 1917 C C . ALA A 1 251 ? 43.430 5.692 -28.425 1.00 54.34 251 ALA A C 1
ATOM 1919 O O . ALA A 1 251 ? 44.643 5.516 -28.514 1.00 54.34 251 ALA A O 1
ATOM 1920 N N . VAL A 1 252 ? 42.732 6.259 -29.418 1.00 47.84 252 VAL A N 1
ATOM 1921 C CA . VAL A 1 252 ? 43.320 6.737 -30.682 1.00 47.84 252 VAL A CA 1
ATOM 1922 C C . VAL A 1 252 ? 44.315 7.884 -30.457 1.00 47.84 252 VAL A C 1
ATOM 1924 O O . VAL A 1 252 ? 45.321 7.944 -31.171 1.00 47.84 252 VAL A O 1
ATOM 1927 N N . LEU A 1 253 ? 44.050 8.758 -29.478 1.00 44.38 253 LEU A N 1
ATOM 1928 C CA . LEU A 1 253 ? 44.904 9.891 -29.098 1.00 44.38 253 LEU A CA 1
ATOM 1929 C C . LEU A 1 253 ? 46.134 9.464 -28.278 1.00 44.38 253 LEU A C 1
ATOM 1931 O O . LEU A 1 253 ? 47.222 9.982 -28.512 1.00 44.38 253 LEU A O 1
ATOM 1935 N N . SER A 1 254 ? 46.001 8.501 -27.360 1.00 45.59 254 SER A N 1
ATOM 1936 C CA . SER A 1 254 ? 47.102 8.063 -26.483 1.00 45.59 254 SER A CA 1
ATOM 1937 C C . SER A 1 254 ? 48.149 7.192 -27.180 1.00 45.59 254 SER A C 1
ATOM 1939 O O . SER A 1 254 ? 49.283 7.109 -26.725 1.00 45.59 254 SER A O 1
ATOM 1941 N N . LEU A 1 255 ? 47.804 6.553 -28.302 1.00 44.78 255 LEU A N 1
ATOM 1942 C CA . LEU A 1 255 ? 48.730 5.722 -29.087 1.00 44.78 255 LEU A CA 1
ATOM 1943 C C . LEU A 1 255 ? 49.772 6.540 -29.890 1.00 44.78 255 LEU A C 1
ATOM 1945 O O . LEU A 1 255 ? 50.529 5.965 -30.672 1.00 44.78 255 LEU A O 1
ATOM 1949 N N . GLY A 1 256 ? 49.797 7.868 -29.724 1.00 39.78 256 GLY A N 1
ATOM 1950 C CA . GLY A 1 256 ? 50.781 8.781 -30.315 1.00 39.78 256 GLY A CA 1
ATOM 1951 C C . GLY A 1 256 ? 51.910 9.232 -29.377 1.00 39.78 256 GLY A C 1
ATOM 1952 O O . GLY A 1 256 ? 52.880 9.803 -29.872 1.00 39.78 256 GLY A O 1
ATOM 1953 N N . GLU A 1 257 ? 51.832 8.973 -28.064 1.00 37.06 257 GLU A N 1
ATOM 1954 C CA . GLU A 1 257 ? 52.836 9.423 -27.081 1.00 37.06 257 GLU A CA 1
ATOM 1955 C C . GLU A 1 257 ? 53.550 8.246 -26.386 1.00 37.06 257 GLU A C 1
ATOM 1957 O O . GLU A 1 257 ? 52.932 7.209 -26.125 1.00 37.06 257 GLU A O 1
ATOM 1962 N N . PRO A 1 258 ? 54.866 8.354 -26.105 1.00 36.28 258 PRO A N 1
ATOM 1963 C CA . PRO A 1 258 ? 55.626 7.269 -25.505 1.00 36.28 258 PRO A CA 1
ATOM 1964 C C . PRO A 1 258 ? 55.321 7.138 -24.006 1.00 36.28 258 PRO A C 1
ATOM 1966 O O . PRO A 1 258 ? 55.297 8.129 -23.288 1.00 36.28 258 PRO A O 1
ATOM 1969 N N . SER A 1 259 ? 55.113 5.882 -23.595 1.00 45.25 259 SER A N 1
ATOM 1970 C CA . SER A 1 259 ? 55.210 5.280 -22.252 1.00 45.25 259 SER A CA 1
ATOM 1971 C C . SER A 1 259 ? 55.105 6.215 -21.038 1.00 45.25 259 SER A C 1
ATOM 1973 O O . SER A 1 259 ? 56.012 7.000 -20.788 1.00 45.25 259 SER A O 1
ATOM 1975 N N . ASP A 1 260 ? 54.026 6.027 -20.262 1.00 33.69 260 ASP A N 1
ATOM 1976 C CA . ASP A 1 260 ? 53.923 6.159 -18.784 1.00 33.69 260 ASP A CA 1
ATOM 1977 C C . ASP A 1 260 ? 52.622 6.818 -18.289 1.00 33.69 260 ASP A C 1
ATOM 1979 O O . ASP A 1 260 ? 52.393 6.958 -17.085 1.00 33.69 260 ASP A O 1
ATOM 1983 N N . ALA A 1 261 ? 51.683 7.135 -19.181 1.00 35.81 261 ALA A N 1
ATOM 1984 C CA . ALA A 1 261 ? 50.337 7.514 -18.768 1.00 35.81 261 ALA A CA 1
ATOM 1985 C C . ALA A 1 261 ? 49.477 6.262 -18.526 1.00 35.81 261 ALA A C 1
ATOM 1987 O O . ALA A 1 261 ? 48.812 5.760 -19.431 1.00 35.81 261 ALA A O 1
ATOM 1988 N N . ILE A 1 262 ? 49.463 5.767 -17.282 1.00 42.12 262 ILE A N 1
ATOM 1989 C CA . ILE A 1 262 ? 48.365 4.930 -16.770 1.00 42.12 262 ILE A CA 1
ATOM 1990 C C . ILE A 1 262 ? 47.062 5.600 -17.217 1.00 42.12 262 ILE A C 1
ATOM 1992 O O . ILE A 1 262 ? 46.851 6.773 -16.899 1.00 42.12 262 ILE A O 1
ATOM 1996 N N . ILE A 1 263 ? 46.229 4.884 -17.979 1.00 45.88 263 ILE A N 1
ATOM 1997 C CA . ILE A 1 263 ? 44.952 5.371 -18.510 1.00 45.88 263 ILE A CA 1
ATOM 1998 C C . ILE A 1 263 ? 44.078 5.787 -17.321 1.00 45.88 263 ILE A C 1
ATOM 2000 O O . ILE A 1 263 ? 43.334 4.993 -16.752 1.00 45.88 263 ILE A O 1
ATOM 2004 N N . ARG A 1 264 ? 44.180 7.047 -16.896 1.00 43.53 264 ARG A N 1
ATOM 2005 C CA . ARG A 1 264 ? 43.209 7.654 -15.995 1.00 43.53 264 ARG A CA 1
ATOM 2006 C C . ARG A 1 264 ? 41.993 7.922 -16.859 1.00 43.53 264 ARG A C 1
ATOM 2008 O O . ARG A 1 264 ? 41.952 8.903 -17.597 1.00 43.53 264 ARG A O 1
ATOM 2015 N N . VAL A 1 265 ? 41.034 7.004 -16.808 1.00 50.59 265 VAL A N 1
ATOM 2016 C CA . VAL A 1 265 ? 39.680 7.213 -17.319 1.00 50.59 265 VAL A CA 1
ATOM 2017 C C . VAL A 1 265 ? 39.177 8.530 -16.708 1.00 50.59 265 VAL A C 1
ATOM 2019 O O . VAL A 1 265 ? 38.875 8.606 -15.520 1.00 50.59 265 VAL A O 1
ATOM 2022 N N . ASN A 1 266 ? 39.220 9.614 -17.491 1.00 51.47 266 ASN A N 1
ATOM 2023 C CA . ASN A 1 266 ? 38.775 10.946 -17.070 1.00 51.47 266 ASN A CA 1
ATOM 2024 C C . ASN A 1 266 ? 37.284 10.928 -16.681 1.00 51.47 266 ASN A C 1
ATOM 2026 O O . ASN A 1 266 ? 36.529 10.055 -17.113 1.00 51.47 266 ASN A O 1
ATOM 2030 N N . GLY A 1 267 ? 36.858 11.951 -15.930 1.00 59.94 267 GLY A N 1
ATOM 2031 C CA . GLY A 1 267 ? 35.523 12.063 -15.328 1.00 59.94 267 GLY A CA 1
ATOM 2032 C C . GLY A 1 267 ? 34.323 11.811 -16.254 1.00 59.94 267 GLY A C 1
ATOM 2033 O O . GLY A 1 267 ? 33.326 11.290 -15.774 1.00 59.94 267 GLY A O 1
ATOM 2034 N N . ASP A 1 268 ? 34.409 12.094 -17.559 1.00 62.50 268 ASP A N 1
ATOM 2035 C CA . ASP A 1 268 ? 33.267 11.963 -18.487 1.00 62.50 268 ASP A CA 1
ATOM 2036 C C . ASP A 1 268 ? 32.940 10.507 -18.876 1.00 62.50 268 ASP A C 1
ATOM 2038 O O . ASP A 1 268 ? 31.775 10.128 -18.986 1.00 62.50 268 ASP A O 1
ATOM 2042 N N . ALA A 1 269 ? 33.959 9.659 -19.059 1.00 64.62 269 ALA A N 1
ATOM 2043 C CA . ALA A 1 269 ? 33.746 8.237 -19.357 1.00 64.62 269 ALA A CA 1
ATOM 2044 C C . ALA A 1 269 ? 33.258 7.490 -18.106 1.00 64.62 269 ALA A C 1
ATOM 2046 O O . ALA A 1 269 ? 32.376 6.634 -18.184 1.00 64.62 269 ALA A O 1
ATOM 2047 N N . GLU A 1 270 ? 33.778 7.886 -16.944 1.00 71.00 270 GLU A N 1
ATOM 2048 C CA . GLU A 1 270 ? 33.315 7.416 -15.643 1.00 71.00 270 GLU A CA 1
ATOM 2049 C C . GLU A 1 270 ? 31.876 7.883 -15.355 1.00 71.00 270 GLU A C 1
ATOM 2051 O O . GLU A 1 270 ? 31.063 7.104 -14.857 1.00 71.00 270 GLU A O 1
ATOM 2056 N N . ALA A 1 271 ? 31.508 9.107 -15.757 1.00 76.00 271 ALA A N 1
ATOM 2057 C CA . ALA A 1 271 ? 30.136 9.606 -15.671 1.00 76.00 271 ALA A CA 1
ATOM 2058 C C . ALA A 1 271 ? 29.172 8.740 -16.499 1.00 76.00 271 ALA A C 1
ATOM 2060 O O . ALA A 1 271 ? 28.205 8.213 -15.948 1.00 76.00 271 ALA A O 1
ATOM 2061 N N . HIS A 1 272 ? 29.483 8.474 -17.774 1.00 77.69 272 HIS A N 1
ATOM 2062 C CA . HIS A 1 272 ? 28.669 7.583 -18.611 1.00 77.69 272 HIS A CA 1
ATOM 2063 C C . HIS A 1 272 ? 28.590 6.148 -18.074 1.00 77.69 272 HIS A C 1
ATOM 2065 O O . HIS A 1 272 ? 27.531 5.524 -18.158 1.00 77.69 272 HIS A O 1
ATOM 2071 N N . ARG A 1 273 ? 29.665 5.634 -17.461 1.00 78.06 273 ARG A N 1
ATOM 2072 C CA . ARG A 1 273 ? 29.663 4.338 -16.764 1.00 78.06 273 ARG A CA 1
ATOM 2073 C C . ARG A 1 273 ? 28.681 4.338 -15.591 1.00 78.06 273 ARG A C 1
ATOM 2075 O O . ARG A 1 273 ? 27.885 3.408 -15.448 1.00 78.06 273 ARG A O 1
ATOM 2082 N N . THR A 1 274 ? 28.694 5.385 -14.764 1.00 82.62 274 THR A N 1
ATOM 2083 C CA . THR A 1 274 ? 27.756 5.509 -13.637 1.00 82.62 274 THR A CA 1
ATOM 2084 C C . THR A 1 274 ? 26.307 5.683 -14.094 1.00 82.62 274 THR A C 1
ATOM 2086 O O . THR A 1 274 ? 25.415 5.047 -13.525 1.00 82.62 274 THR A O 1
ATOM 2089 N N . ASP A 1 275 ? 26.067 6.449 -15.161 1.00 84.00 275 ASP A N 1
ATOM 2090 C CA . ASP A 1 275 ? 24.741 6.648 -15.753 1.00 84.00 275 ASP A CA 1
ATOM 2091 C C . ASP A 1 275 ? 24.186 5.365 -16.382 1.00 84.00 275 ASP A C 1
ATOM 2093 O O . ASP A 1 275 ? 22.992 5.070 -16.248 1.00 84.00 275 ASP A O 1
ATOM 2097 N N . LEU A 1 276 ? 25.049 4.557 -17.006 1.00 86.00 276 LEU A N 1
ATOM 2098 C CA . LEU A 1 276 ? 24.707 3.246 -17.553 1.00 86.00 276 LEU A CA 1
ATOM 2099 C C . LEU A 1 276 ? 24.237 2.291 -16.447 1.00 86.00 276 LEU A C 1
ATOM 2101 O O . LEU A 1 276 ? 23.129 1.753 -16.521 1.00 86.00 276 LEU A O 1
ATOM 2105 N N . VAL A 1 277 ? 25.034 2.133 -15.384 1.00 86.88 277 VAL A N 1
ATOM 2106 C CA . VAL A 1 277 ? 24.690 1.279 -14.231 1.00 86.88 277 VAL A CA 1
ATOM 2107 C C . VAL A 1 277 ? 23.415 1.780 -13.545 1.00 86.88 277 VAL A C 1
ATOM 2109 O O . VAL A 1 277 ? 22.537 0.989 -13.186 1.00 86.88 277 VAL A O 1
ATOM 2112 N N . ALA A 1 278 ? 23.259 3.099 -13.400 1.00 88.56 278 ALA A N 1
ATOM 2113 C CA . ALA A 1 278 ? 22.055 3.697 -12.834 1.00 88.56 278 ALA A CA 1
ATOM 2114 C C . ALA A 1 278 ? 20.810 3.428 -13.698 1.00 88.56 278 ALA A C 1
ATOM 2116 O O . ALA A 1 278 ? 19.740 3.131 -13.158 1.00 88.56 278 ALA A O 1
ATOM 2117 N N . SER A 1 279 ? 20.932 3.500 -15.023 1.00 88.19 279 SER A N 1
ATOM 2118 C CA . SER A 1 279 ? 19.832 3.261 -15.963 1.00 88.19 279 SER A CA 1
ATOM 2119 C C . SER A 1 279 ? 19.431 1.786 -16.017 1.00 88.19 279 SER A C 1
ATOM 2121 O O . SER A 1 279 ? 18.240 1.480 -15.945 1.00 88.19 279 SER A O 1
ATOM 2123 N N . VAL A 1 280 ? 20.393 0.859 -16.005 1.00 89.81 280 VAL A N 1
ATOM 2124 C CA . VAL A 1 280 ? 20.114 -0.584 -15.903 1.00 89.81 280 VAL A CA 1
ATOM 2125 C C . VAL A 1 280 ? 19.469 -0.938 -14.563 1.00 89.81 280 VAL A C 1
ATOM 2127 O O . VAL A 1 280 ? 18.509 -1.712 -14.524 1.00 89.81 280 VAL A O 1
ATOM 2130 N N . LYS A 1 281 ? 19.906 -0.331 -13.455 1.00 89.00 281 LYS A N 1
ATOM 2131 C CA . LYS A 1 281 ? 19.242 -0.501 -12.153 1.00 89.00 281 LYS A CA 1
ATOM 2132 C C . LYS A 1 281 ? 17.786 -0.024 -12.193 1.00 89.00 281 LYS A C 1
ATOM 2134 O O . LYS A 1 281 ? 16.910 -0.699 -11.658 1.00 89.00 281 LYS A O 1
ATOM 2139 N N . LYS A 1 282 ? 17.508 1.109 -12.851 1.00 89.38 282 LYS A N 1
ATOM 2140 C CA . LYS A 1 282 ? 16.134 1.597 -13.068 1.00 89.38 282 LYS A CA 1
ATOM 2141 C C . LYS A 1 282 ? 15.310 0.627 -13.925 1.00 89.38 282 LYS A C 1
ATOM 2143 O O . LYS A 1 282 ? 14.151 0.398 -13.593 1.00 89.38 282 LYS A O 1
ATOM 2148 N N . LEU A 1 283 ? 15.891 0.014 -14.961 1.00 90.50 283 LEU A N 1
ATOM 2149 C CA . LEU A 1 283 ? 15.209 -1.001 -15.779 1.00 90.50 283 LEU A CA 1
ATOM 2150 C C . LEU A 1 283 ? 14.809 -2.242 -14.974 1.00 90.50 283 LEU A C 1
ATOM 2152 O O . LEU A 1 283 ? 13.689 -2.724 -15.131 1.00 90.50 283 LEU A O 1
ATOM 2156 N N . HIS A 1 284 ? 15.686 -2.733 -14.094 1.00 90.19 284 HIS A N 1
ATOM 2157 C CA . HIS A 1 284 ? 15.355 -3.844 -13.198 1.00 90.19 284 HIS A CA 1
ATOM 2158 C C . HIS A 1 284 ? 14.161 -3.499 -12.303 1.00 90.19 284 HIS A C 1
ATOM 2160 O O . HIS A 1 284 ? 13.203 -4.263 -12.245 1.00 90.19 284 HIS A O 1
ATOM 2166 N N . ILE A 1 285 ? 14.169 -2.307 -11.692 1.00 89.44 285 ILE A N 1
ATOM 2167 C CA . ILE A 1 285 ? 13.067 -1.832 -10.842 1.00 89.44 285 ILE A CA 1
ATOM 2168 C C . ILE A 1 285 ? 11.750 -1.747 -11.631 1.00 89.44 285 ILE A C 1
ATOM 2170 O O . ILE A 1 285 ? 10.710 -2.182 -11.142 1.00 89.44 285 ILE A O 1
ATOM 2174 N N . LEU A 1 286 ? 11.779 -1.211 -12.856 1.00 89.50 286 LEU A N 1
ATOM 2175 C CA . LEU A 1 286 ? 10.593 -1.133 -13.716 1.00 89.50 286 LEU A CA 1
ATOM 2176 C C . LEU A 1 286 ? 10.072 -2.523 -14.092 1.00 89.50 286 LEU A C 1
ATOM 2178 O O . LEU A 1 286 ? 8.868 -2.764 -14.034 1.00 89.50 286 LEU A O 1
ATOM 2182 N N . LEU A 1 287 ? 10.958 -3.463 -14.431 1.00 89.62 287 LEU A N 1
ATOM 2183 C CA . LEU A 1 287 ? 10.545 -4.826 -14.746 1.00 89.62 287 LEU A CA 1
ATOM 2184 C C . LEU A 1 287 ? 9.952 -5.539 -13.523 1.00 89.62 287 LEU A C 1
ATOM 2186 O O . LEU A 1 287 ? 8.960 -6.257 -13.666 1.00 89.62 287 LEU A O 1
ATOM 2190 N N . ASP A 1 288 ? 10.519 -5.327 -12.337 1.00 86.56 288 ASP A N 1
ATOM 2191 C CA . ASP A 1 288 ? 9.986 -5.860 -11.083 1.00 86.56 288 ASP A CA 1
ATOM 2192 C C . ASP A 1 288 ? 8.589 -5.292 -10.791 1.00 86.56 288 ASP A C 1
ATOM 2194 O O . ASP A 1 288 ? 7.688 -6.042 -10.411 1.00 86.56 288 ASP A O 1
ATOM 2198 N N . ASN A 1 289 ? 8.365 -3.999 -11.052 1.00 87.38 289 ASN A N 1
ATOM 2199 C CA . ASN A 1 289 ? 7.044 -3.371 -10.939 1.00 87.38 289 ASN A CA 1
ATOM 2200 C C . ASN A 1 289 ? 6.037 -3.973 -11.932 1.00 87.38 289 ASN A C 1
ATOM 2202 O O . ASN A 1 289 ? 4.929 -4.349 -11.537 1.00 87.38 289 ASN A O 1
ATOM 2206 N N . ILE A 1 290 ? 6.433 -4.138 -13.200 1.00 88.81 290 ILE A N 1
ATOM 2207 C CA . ILE A 1 290 ? 5.616 -4.783 -14.236 1.00 88.81 290 ILE A CA 1
ATOM 2208 C C . ILE A 1 290 ? 5.238 -6.201 -13.788 1.00 88.81 290 ILE A C 1
ATOM 2210 O O . ILE A 1 290 ? 4.059 -6.554 -13.790 1.00 88.81 290 ILE A O 1
ATOM 2214 N N . GLN A 1 291 ? 6.212 -7.007 -13.349 1.00 87.44 291 GLN A N 1
ATOM 2215 C CA . GLN A 1 291 ? 5.988 -8.386 -12.899 1.00 87.44 291 GLN A CA 1
ATOM 2216 C C . GLN A 1 291 ? 5.126 -8.460 -11.634 1.00 87.44 291 GLN A C 1
ATOM 2218 O O . GLN A 1 291 ? 4.242 -9.314 -11.553 1.00 87.44 291 GLN A O 1
ATOM 2223 N N . GLY A 1 292 ? 5.331 -7.553 -10.678 1.00 83.00 292 GLY A N 1
ATOM 2224 C CA . GLY A 1 292 ? 4.533 -7.466 -9.457 1.00 83.00 292 GLY A CA 1
ATOM 2225 C C . GLY A 1 292 ? 3.063 -7.134 -9.725 1.00 83.00 292 GLY A C 1
ATOM 2226 O O . GLY A 1 292 ? 2.185 -7.620 -9.011 1.00 83.00 292 GLY A O 1
ATOM 2227 N N . ASN A 1 293 ? 2.781 -6.365 -10.781 1.00 86.00 293 ASN A N 1
ATOM 2228 C CA . ASN A 1 293 ? 1.426 -5.968 -11.167 1.00 86.00 293 ASN A CA 1
ATOM 2229 C C . ASN A 1 293 ? 0.729 -6.964 -12.122 1.00 86.00 293 ASN A C 1
ATOM 2231 O O . ASN A 1 293 ? -0.499 -6.940 -12.234 1.00 86.00 293 ASN A O 1
ATOM 2235 N N . MET A 1 294 ? 1.466 -7.888 -12.755 1.00 85.25 294 MET A N 1
ATOM 2236 C CA . MET A 1 294 ? 0.917 -8.895 -13.682 1.00 85.25 294 MET A CA 1
ATOM 2237 C C . MET A 1 294 ? -0.270 -9.717 -13.162 1.00 85.25 294 MET A C 1
ATOM 2239 O O . MET A 1 294 ? -1.245 -9.840 -13.907 1.00 85.25 294 MET A O 1
ATOM 2243 N N . PRO A 1 295 ? -0.249 -10.303 -11.945 1.00 82.50 295 PRO A N 1
ATOM 2244 C CA . PRO A 1 295 ? -1.388 -11.098 -11.484 1.00 82.50 295 PRO A CA 1
ATOM 2245 C C . PRO A 1 295 ? -2.672 -10.260 -11.413 1.00 82.50 295 PRO A C 1
ATOM 2247 O O . PRO A 1 295 ? -3.741 -10.746 -11.761 1.00 82.50 295 PRO A O 1
ATOM 2250 N N . TYR A 1 296 ? -2.561 -8.976 -11.069 1.00 83.88 296 TYR A N 1
ATOM 2251 C CA . TYR A 1 296 ? -3.704 -8.067 -11.000 1.00 83.88 296 TYR A CA 1
ATOM 2252 C C . TYR A 1 296 ? -4.227 -7.677 -12.384 1.00 83.88 296 TYR A C 1
ATOM 2254 O O . TYR A 1 296 ? -5.432 -7.568 -12.567 1.00 83.88 296 TYR A O 1
ATOM 2262 N N . VAL A 1 297 ? -3.344 -7.515 -13.374 1.00 85.06 297 VAL A N 1
ATOM 2263 C CA . VAL A 1 297 ? -3.729 -7.221 -14.768 1.00 85.06 297 VAL A CA 1
ATOM 2264 C C . VAL A 1 297 ? -4.590 -8.333 -15.376 1.00 85.06 297 VAL A C 1
ATOM 2266 O O . VAL A 1 297 ? -5.506 -8.050 -16.159 1.00 85.06 297 VAL A O 1
ATOM 2269 N N . MET A 1 298 ? -4.301 -9.586 -15.013 1.00 81.88 298 MET A N 1
ATOM 2270 C CA . MET A 1 298 ? -5.036 -10.763 -15.486 1.00 81.88 298 MET A CA 1
ATOM 2271 C C . MET A 1 298 ? -6.447 -10.845 -14.919 1.00 81.88 298 MET A C 1
ATOM 2273 O O . MET A 1 298 ? -7.367 -11.232 -15.640 1.00 81.88 298 MET A O 1
ATOM 2277 N N . ASP A 1 299 ? -6.599 -10.458 -13.656 1.00 78.62 299 ASP A N 1
ATOM 2278 C CA . ASP A 1 299 ? -7.860 -10.539 -12.920 1.00 78.62 299 ASP A CA 1
ATOM 2279 C C . ASP A 1 299 ? -8.713 -9.260 -13.079 1.00 78.62 299 ASP A C 1
ATOM 2281 O O . ASP A 1 299 ? -9.875 -9.223 -12.677 1.00 78.62 299 ASP A O 1
ATOM 2285 N N . GLU A 1 300 ? -8.165 -8.203 -13.689 1.00 83.75 300 GLU A N 1
ATOM 2286 C CA . GLU A 1 300 ? -8.845 -6.920 -13.879 1.00 83.75 300 GLU A CA 1
ATOM 2287 C C . GLU A 1 300 ? -9.870 -6.953 -15.025 1.00 83.75 300 GLU A C 1
ATOM 2289 O O . GLU A 1 300 ? -9.550 -7.292 -16.169 1.00 83.75 300 GLU A O 1
ATOM 2294 N N . VAL A 1 301 ? -11.095 -6.501 -14.732 1.00 82.56 301 VAL A N 1
ATOM 2295 C CA . VAL A 1 301 ? -12.087 -6.131 -15.750 1.00 82.56 301 VAL A CA 1
ATOM 2296 C C . VAL A 1 301 ? -11.721 -4.753 -16.287 1.00 82.56 301 VAL A C 1
ATOM 2298 O O . VAL A 1 301 ? -11.731 -3.770 -15.545 1.00 82.56 301 VAL A O 1
ATOM 2301 N N . ALA A 1 302 ? -11.409 -4.667 -17.576 1.00 80.38 302 ALA A N 1
ATOM 2302 C CA . ALA A 1 302 ? -10.995 -3.412 -18.191 1.00 80.38 302 ALA A CA 1
ATOM 2303 C C . ALA A 1 302 ? -11.563 -3.246 -19.597 1.00 80.38 302 ALA A C 1
ATOM 2305 O O . ALA A 1 302 ? -11.823 -4.217 -20.310 1.00 80.38 302 ALA A O 1
ATOM 2306 N N . PHE A 1 303 ? -11.712 -1.988 -19.996 1.00 80.62 303 PHE A N 1
ATOM 2307 C CA . PHE A 1 303 ? -12.027 -1.602 -21.361 1.00 80.62 303 PHE A CA 1
ATOM 2308 C C . PHE A 1 303 ? -10.718 -1.262 -22.078 1.00 80.62 303 PHE A C 1
ATOM 2310 O O . PHE A 1 303 ? -10.016 -0.342 -21.668 1.00 80.62 303 PHE A O 1
ATOM 2317 N N . GLY A 1 304 ? -10.349 -2.034 -23.100 1.00 82.88 304 GLY A N 1
ATOM 2318 C CA . GLY A 1 304 ? -9.073 -1.858 -23.794 1.00 82.88 304 GLY A CA 1
ATOM 2319 C C . GLY A 1 304 ? -8.921 -2.751 -25.023 1.00 82.88 304 GLY A C 1
ATOM 2320 O O . GLY A 1 304 ? -9.776 -3.590 -25.309 1.00 82.88 304 GLY A O 1
ATOM 2321 N N . LYS A 1 305 ? -7.835 -2.550 -25.772 1.00 83.69 305 LYS A N 1
ATOM 2322 C CA . LYS A 1 305 ? -7.532 -3.298 -27.007 1.00 83.69 305 LYS A CA 1
ATOM 2323 C C . LYS A 1 305 ? -6.824 -4.627 -26.701 1.00 83.69 305 LYS A C 1
ATOM 2325 O O . LYS A 1 305 ? -7.294 -5.706 -27.078 1.00 83.69 305 LYS A O 1
ATOM 2330 N N . LEU A 1 306 ? -5.732 -4.548 -25.935 1.00 83.56 306 LEU A N 1
ATOM 2331 C CA . LEU A 1 306 ? -4.873 -5.679 -25.572 1.00 83.56 306 LEU A CA 1
ATOM 2332 C C . LEU A 1 306 ? -5.464 -6.529 -24.443 1.00 83.56 306 LEU A C 1
ATOM 2334 O O . LEU A 1 306 ? -5.935 -6.007 -23.430 1.00 83.56 306 LEU A O 1
ATOM 2338 N N . ASN A 1 307 ? -5.406 -7.855 -24.599 1.00 85.38 307 ASN A N 1
ATOM 2339 C CA . ASN A 1 307 ? -5.820 -8.793 -23.560 1.00 85.38 307 ASN A CA 1
ATOM 2340 C C . ASN A 1 307 ? -4.724 -8.966 -22.492 1.00 85.38 307 ASN A C 1
ATOM 2342 O O . ASN A 1 307 ? -3.546 -8.747 -22.765 1.00 85.38 307 ASN A O 1
ATOM 2346 N N . GLY A 1 308 ? -5.079 -9.440 -21.292 1.00 82.69 308 GLY A N 1
ATOM 2347 C CA . GLY A 1 308 ? -4.108 -9.704 -20.220 1.00 82.69 308 GLY A CA 1
ATOM 2348 C C . GLY A 1 308 ? -2.980 -10.643 -20.668 1.00 82.69 308 GLY A C 1
ATOM 2349 O O . GLY A 1 308 ? -1.806 -10.354 -20.449 1.00 82.69 308 GLY A O 1
ATOM 2350 N N . ASN A 1 309 ? -3.317 -11.711 -21.401 1.00 86.25 309 ASN A N 1
ATOM 2351 C CA . ASN A 1 309 ? -2.333 -12.644 -21.967 1.00 86.25 309 ASN A CA 1
ATOM 2352 C C . ASN A 1 309 ? -1.365 -11.975 -22.955 1.00 86.25 309 ASN A C 1
ATOM 2354 O O . ASN A 1 309 ? -0.189 -12.340 -22.990 1.00 86.25 309 ASN A O 1
ATOM 2358 N N . ASP A 1 310 ? -1.850 -11.011 -23.743 1.00 87.94 310 ASP A N 1
ATOM 2359 C CA . ASP A 1 310 ? -1.019 -10.265 -24.689 1.00 87.94 310 ASP A CA 1
ATOM 2360 C C . ASP A 1 310 ? -0.039 -9.366 -23.920 1.00 87.94 310 ASP A C 1
ATOM 2362 O O . ASP A 1 310 ? 1.157 -9.384 -24.197 1.00 87.94 310 ASP A O 1
ATOM 2366 N N . ILE A 1 311 ? -0.512 -8.676 -22.874 1.00 88.38 311 ILE A N 1
ATOM 2367 C CA . ILE A 1 311 ? 0.319 -7.842 -21.988 1.00 88.38 311 ILE A CA 1
ATOM 2368 C C . ILE A 1 311 ? 1.399 -8.689 -21.290 1.00 88.38 311 ILE A C 1
ATOM 2370 O O . ILE A 1 311 ? 2.565 -8.302 -21.236 1.00 88.38 311 ILE A O 1
ATOM 2374 N N . GLN A 1 312 ? 1.070 -9.893 -20.815 1.00 89.62 312 GLN A N 1
ATOM 2375 C CA . GLN A 1 312 ? 2.075 -10.805 -20.255 1.00 89.62 312 GLN A CA 1
ATOM 2376 C C . GLN A 1 312 ? 3.060 -11.323 -21.304 1.00 89.62 312 GLN A C 1
ATOM 2378 O O . GLN A 1 312 ? 4.212 -11.609 -20.974 1.00 89.62 312 GLN A O 1
ATOM 2383 N N . HIS A 1 313 ? 2.638 -11.481 -22.558 1.00 90.56 313 HIS A N 1
ATOM 2384 C CA . HIS A 1 313 ? 3.563 -11.824 -23.630 1.00 90.56 313 HIS A CA 1
ATOM 2385 C C . HIS A 1 313 ? 4.557 -10.684 -23.879 1.00 90.56 313 HIS A C 1
ATOM 2387 O O . HIS A 1 313 ? 5.759 -10.934 -23.854 1.00 90.56 313 HIS A O 1
ATOM 2393 N N . VAL A 1 314 ? 4.084 -9.437 -23.970 1.00 90.50 314 VAL A N 1
ATOM 2394 C CA . VAL A 1 314 ? 4.945 -8.245 -24.070 1.00 90.50 314 VAL A CA 1
ATOM 2395 C C . VAL A 1 314 ? 5.914 -8.163 -22.889 1.00 90.50 314 VAL A C 1
ATOM 2397 O O . VAL A 1 314 ? 7.113 -8.004 -23.089 1.00 90.50 314 VAL A O 1
ATOM 2400 N N . ALA A 1 315 ? 5.446 -8.376 -21.657 1.00 89.75 315 ALA A N 1
ATOM 2401 C CA . ALA A 1 315 ? 6.314 -8.369 -20.478 1.00 89.75 315 ALA A CA 1
ATOM 2402 C C . ALA A 1 315 ? 7.406 -9.449 -20.512 1.00 89.75 315 ALA A C 1
ATOM 2404 O O . ALA A 1 315 ? 8.526 -9.218 -20.052 1.00 89.75 315 ALA A O 1
ATOM 2405 N N . ARG A 1 316 ? 7.107 -10.631 -21.070 1.00 91.31 316 ARG A N 1
ATOM 2406 C CA . ARG A 1 316 ? 8.120 -11.671 -21.299 1.00 91.31 316 ARG A CA 1
ATOM 2407 C C . ARG A 1 316 ? 9.156 -11.213 -22.323 1.00 91.31 316 ARG A C 1
ATOM 2409 O O . ARG A 1 316 ? 10.342 -11.390 -22.073 1.00 91.31 316 ARG A O 1
ATOM 2416 N N . LEU A 1 317 ? 8.733 -10.585 -23.419 1.00 90.38 317 LEU A N 1
ATOM 2417 C CA . LEU A 1 317 ? 9.639 -10.042 -24.438 1.00 90.38 317 LEU A CA 1
ATOM 2418 C C . LEU A 1 317 ? 10.537 -8.928 -23.874 1.00 90.38 317 LEU A C 1
ATOM 2420 O O . LEU A 1 317 ? 11.746 -8.957 -24.086 1.00 90.38 317 LEU A O 1
ATOM 2424 N N . LEU A 1 318 ? 9.999 -8.023 -23.050 1.00 90.00 318 LEU A N 1
ATOM 2425 C CA . LEU A 1 318 ? 10.801 -7.008 -22.349 1.00 90.00 318 LEU A CA 1
ATOM 2426 C C . LEU A 1 318 ? 11.804 -7.627 -21.362 1.00 90.00 318 LEU A C 1
ATOM 2428 O O . LEU A 1 318 ? 12.929 -7.149 -21.235 1.00 90.00 318 LEU A O 1
ATOM 2432 N N . ARG A 1 319 ? 11.447 -8.735 -20.699 1.00 91.06 319 ARG A N 1
ATOM 2433 C CA . ARG A 1 319 ? 12.387 -9.501 -19.863 1.00 91.06 319 ARG A CA 1
ATOM 2434 C C . ARG A 1 319 ? 13.503 -10.147 -20.688 1.00 91.06 319 ARG A C 1
ATOM 2436 O O . ARG A 1 319 ? 14.634 -10.213 -20.212 1.00 91.06 319 ARG A O 1
ATOM 2443 N N . HIS A 1 320 ? 13.200 -10.621 -21.897 1.00 89.81 320 HIS A N 1
ATOM 2444 C CA . HIS A 1 320 ? 14.219 -11.118 -22.823 1.00 89.81 320 HIS A CA 1
ATOM 2445 C C . HIS A 1 320 ? 15.164 -9.999 -23.269 1.00 89.81 320 HIS A C 1
ATOM 2447 O O . HIS A 1 320 ? 16.365 -10.238 -23.314 1.00 89.81 320 HIS A O 1
ATOM 2453 N N . LEU A 1 321 ? 14.651 -8.783 -23.483 1.00 89.88 321 LEU A N 1
ATOM 2454 C CA . LEU A 1 321 ? 15.450 -7.595 -23.795 1.00 89.88 321 LEU A CA 1
ATOM 2455 C C . LEU A 1 321 ? 16.309 -7.110 -22.612 1.00 89.88 321 LEU A C 1
ATOM 2457 O O . LEU A 1 321 ? 17.420 -6.631 -22.819 1.00 89.88 321 LEU A O 1
ATOM 2461 N N . LEU A 1 322 ? 15.844 -7.254 -21.366 1.00 89.88 322 LEU A N 1
ATOM 2462 C CA . LEU A 1 322 ? 16.617 -6.827 -20.191 1.00 89.88 322 LEU A CA 1
ATOM 2463 C C . LEU A 1 322 ? 17.939 -7.591 -20.048 1.00 89.88 322 LEU A C 1
ATOM 2465 O O . LEU A 1 322 ? 18.934 -7.022 -19.606 1.00 89.88 322 LEU A O 1
ATOM 2469 N N . ARG A 1 323 ? 17.954 -8.880 -20.404 1.00 88.06 323 ARG A N 1
ATOM 2470 C CA . ARG A 1 323 ? 19.131 -9.745 -20.256 1.00 88.06 323 ARG A CA 1
ATOM 2471 C C . ARG A 1 323 ? 20.369 -9.192 -20.988 1.00 88.06 323 ARG A C 1
ATOM 2473 O O . ARG A 1 323 ? 21.365 -8.972 -20.304 1.00 88.06 323 ARG A O 1
ATOM 2480 N N . PRO A 1 324 ? 20.335 -8.920 -22.307 1.00 89.12 324 PRO A N 1
ATOM 2481 C CA . PRO A 1 324 ? 21.481 -8.342 -23.004 1.00 89.12 324 PRO A CA 1
ATOM 2482 C C . PRO A 1 324 ? 21.804 -6.916 -22.538 1.00 89.12 324 PRO A C 1
ATOM 2484 O O . PRO A 1 324 ? 22.975 -6.586 -22.387 1.00 89.12 324 PRO A O 1
ATOM 2487 N N . LEU A 1 325 ? 20.798 -6.087 -22.225 1.00 87.44 325 LEU A N 1
ATOM 2488 C CA . LEU A 1 325 ? 21.030 -4.725 -21.717 1.00 87.44 325 LEU A CA 1
ATOM 2489 C C . LEU A 1 325 ? 21.748 -4.710 -20.361 1.00 87.44 325 LEU A C 1
ATOM 2491 O O . LEU A 1 325 ? 22.525 -3.802 -20.081 1.00 87.44 325 LEU A O 1
ATOM 2495 N N . SER A 1 326 ? 21.505 -5.722 -19.528 1.00 87.56 326 SER A N 1
ATOM 2496 C CA . SER A 1 326 ? 22.209 -5.888 -18.254 1.00 87.56 326 SER A CA 1
ATOM 2497 C C . SER A 1 326 ? 23.668 -6.286 -18.478 1.00 87.56 326 SER A C 1
ATOM 2499 O O . SER A 1 326 ? 24.549 -5.697 -17.857 1.00 87.56 326 SER A O 1
ATOM 2501 N N . GLY A 1 327 ? 23.935 -7.186 -19.431 1.00 85.06 327 GLY A N 1
ATOM 2502 C CA . GLY A 1 327 ? 25.301 -7.548 -19.829 1.00 85.06 327 GLY A CA 1
ATOM 2503 C C . GLY A 1 327 ? 26.112 -6.358 -20.358 1.00 85.06 327 GLY A C 1
ATOM 2504 O O . GLY A 1 327 ? 27.272 -6.180 -19.999 1.00 85.06 327 GLY A O 1
ATOM 2505 N N . LEU A 1 328 ? 25.486 -5.441 -21.108 1.00 82.19 328 LEU A N 1
ATOM 2506 C CA . LEU A 1 328 ? 26.160 -4.212 -21.559 1.00 82.19 328 LEU A CA 1
ATOM 2507 C C . LEU A 1 328 ? 26.675 -3.339 -20.400 1.00 82.19 328 LEU A C 1
ATOM 2509 O O . LEU A 1 328 ? 27.663 -2.631 -20.574 1.00 82.19 328 LEU A O 1
ATOM 2513 N N . SER A 1 329 ? 26.050 -3.395 -19.218 1.00 81.88 329 SER A N 1
ATOM 2514 C CA . SER A 1 329 ? 26.529 -2.657 -18.038 1.00 81.88 329 SER A CA 1
ATOM 2515 C C . SER A 1 329 ? 27.705 -3.307 -17.309 1.00 81.88 329 SER A C 1
ATOM 2517 O O . SER A 1 329 ? 28.399 -2.617 -16.565 1.00 81.88 329 SER A O 1
ATOM 2519 N N . GLU A 1 330 ? 27.953 -4.596 -17.540 1.00 81.12 330 GLU A N 1
ATOM 2520 C CA . GLU A 1 330 ? 29.103 -5.329 -16.990 1.00 81.12 330 GLU A CA 1
ATOM 2521 C C . GLU A 1 330 ? 30.355 -5.136 -17.859 1.00 81.12 330 GLU A C 1
ATOM 2523 O O . GLU A 1 330 ? 31.480 -5.236 -17.373 1.00 81.12 330 GLU A O 1
ATOM 2528 N N . PHE A 1 331 ? 30.176 -4.772 -19.132 1.00 80.62 331 PHE A N 1
ATOM 2529 C CA . PHE A 1 331 ? 31.272 -4.578 -20.079 1.00 80.62 331 PHE A CA 1
ATOM 2530 C C . PHE A 1 331 ? 32.364 -3.588 -19.621 1.00 80.62 331 PHE A C 1
ATOM 2532 O O . PHE A 1 331 ? 33.536 -3.932 -19.754 1.00 80.62 331 PHE A O 1
ATOM 2539 N N . PRO A 1 332 ? 32.056 -2.402 -19.052 1.00 75.94 332 PRO A N 1
ATOM 2540 C CA . PRO A 1 332 ? 33.086 -1.506 -18.522 1.00 75.94 332 PRO A CA 1
ATOM 2541 C C . PRO A 1 332 ? 34.017 -2.168 -17.497 1.00 75.94 332 PRO A C 1
ATOM 2543 O O . PRO A 1 332 ? 35.218 -1.936 -17.529 1.00 75.94 332 PRO A O 1
ATOM 2546 N N . GLN A 1 333 ? 33.484 -3.032 -16.624 1.00 73.69 333 GLN A N 1
ATOM 2547 C CA . GLN A 1 333 ? 34.296 -3.753 -15.634 1.00 73.69 333 GLN A CA 1
ATOM 2548 C C . GLN A 1 333 ? 35.214 -4.770 -16.311 1.00 73.69 333 GLN A C 1
ATOM 2550 O O . GLN A 1 333 ? 36.380 -4.884 -15.951 1.00 73.69 333 GLN A O 1
ATOM 2555 N N . LEU A 1 334 ? 34.707 -5.457 -17.336 1.00 70.88 334 LEU A N 1
ATOM 2556 C CA . LEU A 1 334 ? 35.492 -6.388 -18.140 1.00 70.88 334 LEU A CA 1
ATOM 2557 C C . LEU A 1 334 ? 36.635 -5.670 -18.881 1.00 70.88 334 LEU A C 1
ATOM 2559 O O . LEU A 1 334 ? 37.729 -6.216 -18.998 1.00 70.88 334 LEU A O 1
ATOM 2563 N N . VAL A 1 335 ? 36.416 -4.434 -19.341 1.00 67.81 335 VAL A N 1
ATOM 2564 C CA . VAL A 1 335 ? 37.479 -3.584 -19.906 1.00 67.81 335 VAL A CA 1
ATOM 2565 C C . VAL A 1 335 ? 38.502 -3.195 -18.834 1.00 67.81 335 VAL A C 1
ATOM 2567 O O . VAL A 1 335 ? 39.698 -3.249 -19.091 1.00 67.81 335 VAL A O 1
ATOM 2570 N N . ASP A 1 336 ? 38.090 -2.858 -17.617 1.00 67.31 336 ASP A N 1
ATOM 2571 C CA . ASP A 1 336 ? 39.050 -2.540 -16.553 1.00 67.31 336 ASP A CA 1
ATOM 2572 C C . ASP A 1 336 ? 39.896 -3.768 -16.154 1.00 67.31 336 ASP A C 1
ATOM 2574 O O . ASP A 1 336 ? 41.117 -3.668 -16.010 1.00 67.31 336 ASP A O 1
ATOM 2578 N N . GLU A 1 337 ? 39.270 -4.943 -16.035 1.00 65.31 337 GLU A N 1
ATOM 2579 C CA . GLU A 1 337 ? 39.936 -6.210 -15.699 1.00 65.31 337 GLU A CA 1
ATOM 2580 C C . GLU A 1 337 ? 40.932 -6.649 -16.777 1.00 65.31 337 GLU A C 1
ATOM 2582 O O . GLU A 1 337 ? 42.084 -6.966 -16.472 1.00 65.31 337 GLU A O 1
ATOM 2587 N N . LEU A 1 338 ? 40.527 -6.619 -18.051 1.00 60.62 338 LEU A N 1
ATOM 2588 C CA . LEU A 1 338 ? 41.426 -6.936 -19.161 1.00 60.62 338 LEU A CA 1
ATOM 2589 C C . LEU A 1 338 ? 42.566 -5.912 -19.274 1.00 60.62 338 LEU A C 1
ATOM 2591 O O . LEU A 1 338 ? 43.677 -6.267 -19.676 1.00 60.62 338 LEU A O 1
ATOM 2595 N N . GLY A 1 339 ? 42.311 -4.651 -18.908 1.00 57.44 339 GLY A N 1
ATOM 2596 C CA . GLY A 1 339 ? 43.303 -3.577 -18.916 1.00 57.44 339 GLY A CA 1
ATOM 2597 C C . GLY A 1 339 ? 44.398 -3.806 -17.883 1.00 57.44 339 GLY A C 1
ATOM 2598 O O . GLY A 1 339 ? 45.578 -3.645 -18.189 1.00 57.44 339 GLY A O 1
ATOM 2599 N N . GLN A 1 340 ? 44.024 -4.262 -16.687 1.00 57.84 340 GLN A N 1
ATOM 2600 C CA . GLN A 1 340 ? 44.964 -4.624 -15.621 1.00 57.84 340 GLN A CA 1
ATOM 2601 C C . GLN A 1 340 ? 45.810 -5.856 -15.963 1.00 57.84 340 GLN A C 1
ATOM 2603 O O . GLN A 1 340 ? 46.960 -5.943 -15.539 1.00 57.84 340 GLN A O 1
ATOM 2608 N N . GLN A 1 341 ? 45.269 -6.787 -16.751 1.00 54.84 341 GLN A N 1
ATOM 2609 C CA . GLN A 1 341 ? 45.992 -7.970 -17.225 1.00 54.84 341 GLN A CA 1
ATOM 2610 C C . GLN A 1 341 ? 46.919 -7.683 -18.423 1.00 54.84 341 GLN A C 1
ATOM 2612 O O . GLN A 1 341 ? 47.571 -8.598 -18.914 1.00 54.84 341 GLN A O 1
ATOM 2617 N N . GLY A 1 342 ? 46.977 -6.438 -18.920 1.00 50.19 342 GLY A N 1
ATOM 2618 C CA . GLY A 1 342 ? 47.787 -6.054 -20.086 1.00 50.19 342 GLY A CA 1
ATOM 2619 C C . GLY A 1 342 ? 47.248 -6.561 -21.433 1.00 50.19 342 GLY A C 1
ATOM 2620 O O . GLY A 1 342 ? 47.831 -6.286 -22.478 1.00 50.19 342 GLY A O 1
ATOM 2621 N N . LEU A 1 343 ? 46.107 -7.256 -21.438 1.00 46.00 343 LEU A N 1
ATOM 2622 C CA . LEU A 1 343 ? 45.585 -8.013 -22.580 1.00 46.00 343 LEU A CA 1
ATOM 2623 C C . LEU A 1 343 ? 44.763 -7.193 -23.583 1.00 46.00 343 LEU A C 1
ATOM 2625 O O . LEU A 1 343 ? 44.363 -7.731 -24.613 1.00 46.00 343 LEU A O 1
ATOM 2629 N N . ILE A 1 344 ? 44.500 -5.910 -23.322 1.00 46.19 344 ILE A N 1
ATOM 2630 C CA . ILE A 1 344 ? 43.722 -5.077 -24.260 1.00 46.19 344 ILE A CA 1
ATOM 2631 C C . ILE A 1 344 ? 44.581 -4.622 -25.444 1.00 46.19 344 ILE A C 1
ATOM 2633 O O . ILE A 1 344 ? 44.057 -4.460 -26.541 1.00 46.19 344 ILE A O 1
ATOM 2637 N N . TRP A 1 345 ? 45.896 -4.4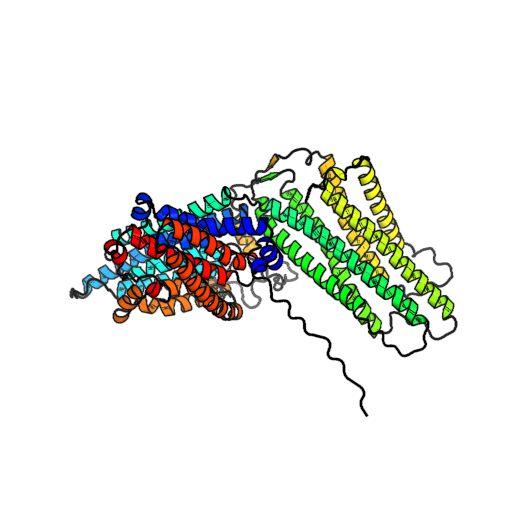53 -25.250 1.00 45.59 345 TRP A N 1
ATOM 2638 C CA . TRP A 1 345 ? 46.763 -3.793 -26.233 1.00 45.59 345 TRP A CA 1
ATOM 2639 C C . TRP A 1 345 ? 48.192 -4.349 -26.310 1.00 45.59 345 TRP A C 1
ATOM 2641 O O . TRP A 1 345 ? 49.108 -3.582 -26.601 1.00 45.59 345 TRP A O 1
ATOM 2651 N N . GLU A 1 346 ? 48.434 -5.642 -26.064 1.00 34.78 346 GLU A N 1
ATOM 2652 C CA . GLU A 1 346 ? 49.762 -6.234 -26.308 1.00 34.78 346 GLU A CA 1
ATOM 2653 C C . GLU A 1 346 ? 50.124 -6.166 -27.807 1.00 34.78 346 GLU A C 1
ATOM 2655 O O . GLU A 1 346 ? 49.950 -7.108 -28.581 1.00 34.78 346 GLU A O 1
ATOM 2660 N N . THR A 1 347 ? 50.663 -5.028 -28.243 1.00 40.81 347 THR A N 1
ATOM 2661 C CA . THR A 1 347 ? 51.476 -4.954 -29.448 1.00 40.81 347 THR A CA 1
ATOM 2662 C C . THR A 1 347 ? 52.825 -5.545 -29.083 1.00 40.81 347 THR A C 1
ATOM 2664 O O . THR A 1 347 ? 53.605 -4.920 -28.360 1.00 40.81 347 THR A O 1
ATOM 2667 N N . ASN A 1 348 ? 53.077 -6.762 -29.557 1.00 35.25 348 ASN A N 1
ATOM 2668 C CA . ASN A 1 348 ? 54.370 -7.428 -29.459 1.00 35.25 348 ASN A CA 1
ATOM 2669 C C . ASN A 1 348 ? 55.485 -6.416 -29.827 1.00 35.25 348 ASN A C 1
ATOM 2671 O O . ASN A 1 348 ? 55.384 -5.780 -30.885 1.00 35.25 348 ASN A O 1
ATOM 2675 N N . PRO A 1 349 ? 56.504 -6.173 -28.978 1.00 40.34 349 PRO A N 1
ATOM 2676 C CA . PRO A 1 349 ? 57.516 -5.161 -29.250 1.00 40.34 349 PRO A CA 1
ATOM 2677 C C . PRO A 1 349 ? 58.493 -5.690 -30.308 1.00 40.34 349 PRO A C 1
ATOM 2679 O O . PRO A 1 349 ? 59.578 -6.166 -30.002 1.00 40.34 349 PRO A O 1
ATOM 2682 N N . GLY A 1 350 ? 58.096 -5.606 -31.575 1.00 39.47 350 GLY A N 1
ATOM 2683 C CA . GLY A 1 350 ? 58.916 -5.989 -32.719 1.00 39.47 350 GLY A CA 1
ATOM 2684 C C . GLY A 1 350 ? 58.240 -5.605 -34.033 1.00 39.47 350 GLY A C 1
ATOM 2685 O O . GLY A 1 350 ? 57.221 -6.176 -34.385 1.00 39.47 350 GLY A O 1
ATOM 2686 N N . HIS A 1 351 ? 58.799 -4.594 -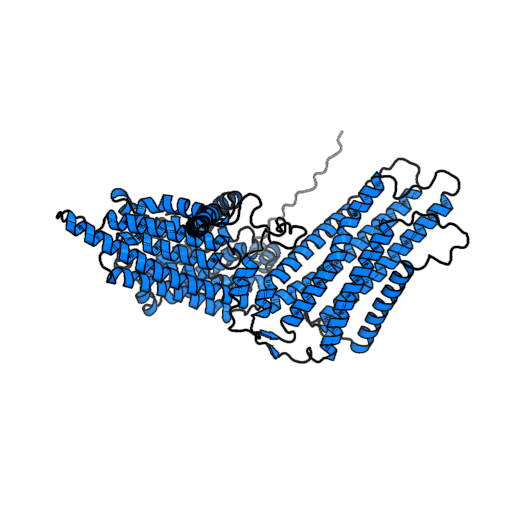34.704 1.00 40.00 351 HIS A N 1
ATOM 2687 C CA . HIS A 1 351 ? 58.591 -4.206 -36.109 1.00 40.00 351 HIS A CA 1
ATOM 2688 C C . HIS A 1 351 ? 57.187 -4.364 -36.738 1.00 40.00 351 HIS A C 1
ATOM 2690 O O . HIS A 1 351 ? 57.001 -5.226 -37.578 1.00 40.00 351 HIS A O 1
ATOM 2696 N N . GLU A 1 352 ? 56.246 -3.468 -36.400 1.00 45.38 352 GLU A N 1
ATOM 2697 C CA . GLU A 1 352 ? 55.287 -2.791 -37.321 1.00 45.38 352 GLU A CA 1
ATOM 2698 C C . GLU A 1 352 ? 54.275 -1.936 -36.524 1.00 45.38 352 GLU A C 1
ATOM 2700 O O . GLU A 1 352 ? 53.055 -2.056 -36.629 1.00 45.38 352 GLU A O 1
ATOM 2705 N N . LYS A 1 353 ? 54.777 -1.035 -35.666 1.00 48.84 353 LYS A N 1
ATOM 2706 C CA . LYS A 1 353 ? 53.928 -0.254 -34.743 1.00 48.84 353 LYS A CA 1
ATOM 2707 C C . LYS A 1 353 ? 52.880 0.616 -35.451 1.00 48.84 353 LYS A C 1
ATOM 2709 O O . LYS A 1 353 ? 51.826 0.843 -34.879 1.00 48.84 353 LYS A O 1
ATOM 2714 N N . ALA A 1 354 ? 53.139 1.081 -36.676 1.00 47.31 354 ALA A N 1
ATOM 2715 C CA . ALA A 1 354 ? 52.202 1.919 -37.429 1.00 47.31 354 ALA A CA 1
ATOM 2716 C C . ALA A 1 354 ? 51.090 1.111 -38.126 1.00 47.31 354 ALA A C 1
ATOM 2718 O O . ALA A 1 354 ? 49.940 1.540 -38.109 1.00 47.31 354 ALA A O 1
ATOM 2719 N N . ALA A 1 355 ? 51.407 -0.060 -38.691 1.00 48.53 355 ALA A N 1
ATOM 2720 C CA . ALA A 1 355 ? 50.440 -0.901 -39.403 1.00 48.53 355 ALA A CA 1
ATOM 2721 C C . ALA A 1 355 ? 49.492 -1.631 -38.438 1.00 48.53 355 ALA A C 1
ATOM 2723 O O . ALA A 1 355 ? 48.283 -1.659 -38.664 1.00 48.53 355 ALA A O 1
ATOM 2724 N N . VAL A 1 356 ? 50.021 -2.140 -37.318 1.00 50.84 356 VAL A N 1
ATOM 2725 C CA . VAL A 1 356 ? 49.210 -2.754 -36.253 1.00 50.84 356 VAL A CA 1
ATOM 2726 C C . VAL A 1 356 ? 48.303 -1.712 -35.602 1.00 50.84 356 VAL A C 1
ATOM 2728 O O . VAL A 1 356 ? 47.128 -1.989 -35.394 1.00 50.84 356 VAL A O 1
ATOM 2731 N N . LEU A 1 357 ? 48.811 -0.497 -35.362 1.00 51.28 357 LEU A N 1
ATOM 2732 C CA . LEU A 1 357 ? 48.029 0.624 -34.840 1.00 51.28 357 LEU A CA 1
ATOM 2733 C C . LEU A 1 357 ? 46.906 1.047 -35.791 1.00 51.28 357 LEU A C 1
ATOM 2735 O O . LEU A 1 357 ? 45.783 1.293 -35.357 1.00 51.28 357 LEU A O 1
ATOM 2739 N N . ASP A 1 358 ? 47.196 1.140 -37.085 1.00 53.53 358 ASP A N 1
ATOM 2740 C CA . ASP A 1 358 ? 46.191 1.478 -38.089 1.00 53.53 358 ASP A CA 1
ATOM 2741 C C . ASP A 1 358 ? 45.120 0.377 -38.205 1.00 53.53 358 ASP A C 1
ATOM 2743 O O . ASP A 1 358 ? 43.932 0.667 -38.349 1.00 53.53 358 ASP A O 1
ATOM 2747 N N . HIS A 1 359 ? 45.505 -0.890 -38.024 1.00 54.81 359 HIS A N 1
ATOM 2748 C CA . HIS A 1 359 ? 44.579 -2.018 -37.966 1.00 54.81 359 HIS A CA 1
ATOM 2749 C C . HIS A 1 359 ? 43.654 -1.970 -36.734 1.00 54.81 359 HIS A C 1
ATOM 2751 O O . HIS A 1 359 ? 42.440 -2.115 -36.884 1.00 54.81 359 HIS A O 1
ATOM 2757 N N . THR A 1 360 ? 44.164 -1.708 -35.522 1.00 55.66 360 THR A N 1
ATOM 2758 C CA . THR A 1 360 ? 43.315 -1.558 -34.319 1.00 55.66 360 THR A CA 1
ATOM 2759 C C . THR A 1 360 ? 42.416 -0.329 -34.396 1.00 55.66 360 THR A C 1
ATOM 2761 O O . THR A 1 360 ? 41.253 -0.403 -33.995 1.00 55.66 360 THR A O 1
ATOM 2764 N N . LYS A 1 361 ? 42.902 0.784 -34.963 1.00 58.38 361 LYS A N 1
ATOM 2765 C CA . LYS A 1 361 ? 42.082 1.981 -35.215 1.00 58.38 361 LYS A CA 1
ATOM 2766 C C . LYS A 1 361 ? 40.926 1.684 -36.169 1.00 58.38 361 LYS A C 1
ATOM 2768 O O . LYS A 1 361 ? 39.794 2.061 -35.874 1.00 58.38 361 LYS A O 1
ATOM 2773 N N . ARG A 1 362 ? 41.192 0.978 -37.275 1.00 62.12 362 ARG A N 1
ATOM 2774 C CA . ARG A 1 362 ? 40.172 0.557 -38.252 1.00 62.12 362 ARG A CA 1
ATOM 2775 C C . ARG A 1 362 ? 39.179 -0.452 -37.668 1.00 62.12 362 ARG A C 1
ATOM 2777 O O . ARG A 1 362 ? 37.982 -0.338 -37.916 1.00 62.12 362 ARG A O 1
ATOM 2784 N N . ALA A 1 363 ? 39.643 -1.396 -36.852 1.00 62.19 363 ALA A N 1
ATOM 2785 C CA . ALA A 1 363 ? 38.771 -2.358 -36.182 1.00 62.19 363 ALA A CA 1
ATOM 2786 C C . ALA A 1 363 ? 37.844 -1.677 -35.161 1.00 62.19 363 ALA A C 1
ATOM 2788 O O . ALA A 1 363 ? 36.639 -1.921 -35.161 1.00 62.19 363 ALA A O 1
ATOM 2789 N N . MET A 1 364 ? 38.374 -0.773 -34.332 1.00 62.62 364 MET A N 1
ATOM 2790 C CA . MET A 1 364 ? 37.586 -0.075 -33.313 1.00 62.62 364 MET A CA 1
ATOM 2791 C C . MET A 1 364 ? 36.583 0.907 -33.932 1.00 62.62 364 MET A C 1
ATOM 2793 O O . MET A 1 364 ? 35.434 0.973 -33.494 1.00 62.62 364 MET A O 1
ATOM 2797 N N . SER A 1 365 ? 36.972 1.629 -34.988 1.00 65.69 365 SER A N 1
ATOM 2798 C CA . SER A 1 365 ? 36.050 2.505 -35.719 1.00 65.69 365 SER A CA 1
ATOM 2799 C C . SER A 1 365 ? 34.958 1.712 -36.441 1.00 65.69 365 SER A C 1
ATOM 2801 O O . SER A 1 365 ? 33.799 2.125 -36.415 1.00 65.69 365 SER A O 1
ATOM 2803 N N . SER A 1 366 ? 35.283 0.538 -36.995 1.00 66.25 366 SER A N 1
ATOM 2804 C CA . SER A 1 366 ? 34.299 -0.373 -37.589 1.00 66.25 366 SER A CA 1
ATOM 2805 C C . SER A 1 366 ? 33.329 -0.942 -36.552 1.00 66.25 366 SER A C 1
ATOM 2807 O O . SER A 1 366 ? 32.131 -1.011 -36.823 1.00 66.25 366 SER A O 1
ATOM 2809 N N . ILE A 1 367 ? 33.808 -1.324 -35.364 1.00 69.69 367 ILE A N 1
ATOM 2810 C CA . ILE A 1 367 ? 32.953 -1.785 -34.261 1.00 69.69 367 ILE A CA 1
ATOM 2811 C C . ILE A 1 367 ? 32.021 -0.654 -33.822 1.00 69.69 367 ILE A C 1
ATOM 2813 O O . ILE A 1 367 ? 30.819 -0.864 -33.710 1.00 69.69 367 ILE A O 1
ATOM 2817 N N . ASN A 1 368 ? 32.542 0.558 -33.636 1.00 71.88 368 ASN A N 1
ATOM 2818 C CA . ASN A 1 368 ? 31.746 1.715 -33.236 1.00 71.88 368 ASN A CA 1
ATOM 2819 C C . ASN A 1 368 ? 30.692 2.105 -34.293 1.00 71.88 368 ASN A C 1
ATOM 2821 O O . ASN A 1 368 ? 29.549 2.417 -33.951 1.00 71.88 368 ASN A O 1
ATOM 2825 N N . ALA A 1 369 ? 31.038 2.020 -35.581 1.00 73.75 369 ALA A N 1
ATOM 2826 C CA . ALA A 1 369 ? 30.093 2.226 -36.674 1.00 73.75 369 ALA A CA 1
ATOM 2827 C C . ALA A 1 369 ? 28.974 1.174 -36.638 1.00 73.75 369 ALA A C 1
ATOM 2829 O O . ALA A 1 369 ? 27.804 1.542 -36.565 1.00 73.75 369 ALA A O 1
ATOM 2830 N N . ASN A 1 370 ? 29.320 -0.115 -36.547 1.00 76.31 370 ASN A N 1
ATOM 2831 C CA . ASN A 1 370 ? 28.337 -1.198 -36.458 1.00 76.31 370 ASN A CA 1
ATOM 2832 C C . ASN A 1 370 ? 27.441 -1.062 -35.218 1.00 76.31 370 ASN A C 1
ATOM 2834 O O . ASN A 1 370 ? 26.230 -1.245 -35.301 1.00 76.31 370 ASN A O 1
ATOM 2838 N N . LEU A 1 371 ? 28.010 -0.695 -34.070 1.00 75.50 371 LEU A N 1
ATOM 2839 C CA . LEU A 1 371 ? 27.270 -0.497 -32.826 1.00 75.50 371 LEU A CA 1
ATOM 2840 C C . LEU A 1 371 ? 26.304 0.686 -32.896 1.00 75.50 371 LEU A C 1
ATOM 2842 O O . LEU A 1 371 ? 25.194 0.587 -32.378 1.00 75.50 371 LEU A O 1
ATOM 2846 N N . SER A 1 372 ? 26.686 1.781 -33.557 1.00 79.31 372 SER A N 1
ATOM 2847 C CA . SER A 1 372 ? 25.784 2.921 -33.748 1.00 79.31 372 SER A CA 1
ATOM 2848 C C . SER A 1 372 ? 24.629 2.586 -34.702 1.00 79.31 372 SER A C 1
ATOM 2850 O O . SER A 1 372 ? 23.486 2.944 -34.415 1.00 79.31 372 SER A O 1
ATOM 2852 N N . THR A 1 373 ? 24.878 1.803 -35.760 1.00 81.69 373 THR A N 1
ATOM 2853 C CA . THR A 1 373 ? 23.819 1.249 -36.622 1.00 81.69 373 THR A CA 1
ATOM 2854 C C . THR A 1 373 ? 22.872 0.344 -35.837 1.00 81.69 373 THR A C 1
ATOM 2856 O O . THR A 1 373 ? 21.654 0.504 -35.913 1.00 81.69 373 THR A O 1
ATOM 2859 N N . VAL A 1 374 ? 23.410 -0.570 -35.024 1.00 80.44 374 VAL A N 1
ATOM 2860 C CA . VAL A 1 374 ? 22.599 -1.467 -34.192 1.00 80.44 374 VAL A CA 1
ATOM 2861 C C . VAL A 1 374 ? 21.781 -0.692 -33.153 1.00 80.44 374 VAL A C 1
ATOM 2863 O O . VAL A 1 374 ? 20.612 -1.008 -32.944 1.00 80.44 374 VAL A O 1
ATOM 2866 N N . HIS A 1 375 ? 22.353 0.337 -32.527 1.00 84.56 375 HIS A N 1
ATOM 2867 C CA . HIS A 1 375 ? 21.628 1.226 -31.620 1.00 84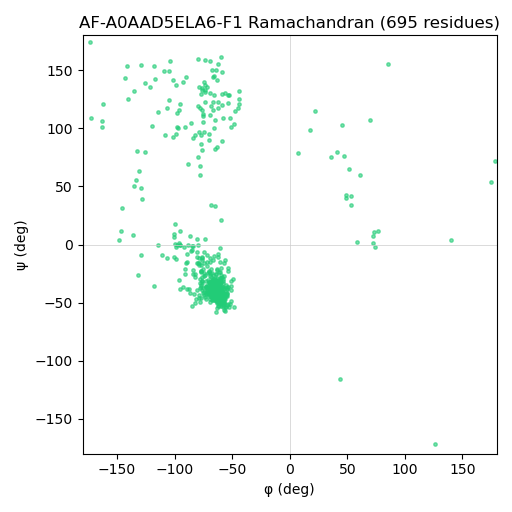.56 375 HIS A CA 1
ATOM 2868 C C . HIS A 1 375 ? 20.450 1.928 -32.316 1.00 84.56 375 HIS A C 1
ATOM 2870 O O . HIS A 1 375 ? 19.352 1.985 -31.753 1.00 84.56 375 HIS A O 1
ATOM 2876 N N . GLY A 1 376 ? 20.657 2.419 -33.544 1.00 82.69 376 GLY A N 1
ATOM 2877 C CA . GLY A 1 376 ? 19.599 2.998 -34.375 1.00 82.69 376 GLY A CA 1
ATOM 2878 C C . GLY A 1 376 ? 18.469 1.999 -34.629 1.00 82.69 376 GLY A C 1
ATOM 2879 O O . GLY A 1 376 ? 17.322 2.264 -34.279 1.00 82.69 376 GLY A O 1
ATOM 2880 N N . LEU A 1 377 ? 18.809 0.797 -35.103 1.00 84.88 377 LEU A N 1
ATOM 2881 C CA . LEU A 1 377 ? 17.845 -0.282 -35.363 1.00 84.88 377 LEU A CA 1
ATOM 2882 C C . LEU A 1 377 ? 17.090 -0.732 -34.105 1.00 84.88 377 LEU A C 1
ATOM 2884 O O . LEU A 1 377 ? 15.884 -0.981 -34.151 1.00 84.88 377 LEU A O 1
ATOM 2888 N N . LEU A 1 378 ? 17.778 -0.819 -32.964 1.00 86.44 378 LEU A N 1
ATOM 2889 C CA . LEU A 1 378 ? 17.172 -1.116 -31.667 1.00 86.44 378 LEU A CA 1
ATOM 2890 C C . LEU A 1 378 ? 16.149 -0.036 -31.293 1.00 86.44 378 LEU A C 1
ATOM 2892 O O . LEU A 1 378 ? 15.022 -0.349 -30.907 1.00 86.44 378 LEU A O 1
ATOM 2896 N N . THR A 1 379 ? 16.536 1.233 -31.419 1.00 87.06 379 THR A N 1
ATOM 2897 C CA . THR A 1 379 ? 15.704 2.389 -31.069 1.00 87.06 379 THR A CA 1
ATOM 2898 C C . THR A 1 379 ? 14.475 2.479 -31.965 1.00 87.06 379 THR A C 1
ATOM 2900 O O . THR A 1 379 ? 13.358 2.612 -31.455 1.00 87.06 379 THR A O 1
ATOM 2903 N N . ASP A 1 380 ? 14.654 2.324 -33.273 1.00 85.94 380 ASP A N 1
ATOM 2904 C CA . ASP A 1 380 ? 13.574 2.367 -34.253 1.00 85.94 380 ASP A CA 1
ATOM 2905 C C . ASP A 1 380 ? 12.630 1.173 -34.100 1.00 85.94 380 ASP A C 1
ATOM 2907 O O . ASP A 1 380 ? 11.413 1.358 -34.056 1.00 85.94 380 ASP A O 1
ATOM 2911 N N . GLY A 1 381 ? 13.159 -0.039 -33.899 1.00 84.00 381 GLY A N 1
ATOM 2912 C CA . GLY A 1 381 ? 12.353 -1.236 -33.642 1.00 84.00 381 GLY A CA 1
ATOM 2913 C C . GLY A 1 381 ? 11.514 -1.123 -32.365 1.00 84.00 381 GLY A C 1
ATOM 2914 O O . GLY A 1 381 ? 10.339 -1.504 -32.340 1.00 84.00 381 GLY A O 1
ATOM 2915 N N . LEU A 1 382 ? 12.078 -0.541 -31.305 1.00 86.88 382 LEU A N 1
ATOM 2916 C CA . LEU A 1 382 ? 11.374 -0.274 -30.051 1.00 86.88 382 LEU A CA 1
ATOM 2917 C C . LEU A 1 382 ? 10.288 0.802 -30.201 1.00 86.88 382 LEU A C 1
ATOM 2919 O O . LEU A 1 382 ? 9.171 0.605 -29.719 1.00 86.88 382 LEU A O 1
ATOM 2923 N N . ARG A 1 383 ? 10.581 1.914 -30.890 1.00 85.62 383 ARG A N 1
ATOM 2924 C CA . ARG A 1 383 ? 9.598 2.977 -31.174 1.00 85.62 383 ARG A CA 1
ATOM 2925 C C . ARG A 1 383 ? 8.455 2.465 -32.043 1.00 85.62 383 ARG A C 1
ATOM 2927 O O . ARG A 1 383 ? 7.293 2.702 -31.718 1.00 85.62 383 ARG A O 1
ATOM 2934 N N . PHE A 1 384 ? 8.779 1.710 -33.090 1.00 85.19 384 PHE A N 1
ATOM 2935 C CA . PHE A 1 384 ? 7.800 1.063 -33.956 1.00 85.19 384 PHE A CA 1
ATOM 2936 C C . PHE A 1 384 ? 6.884 0.130 -33.158 1.00 85.19 384 PHE A C 1
ATOM 2938 O O . PHE A 1 384 ? 5.664 0.223 -33.271 1.00 85.19 384 PHE A O 1
ATOM 2945 N N . SER A 1 385 ? 7.456 -0.711 -32.291 1.00 84.44 385 SER A N 1
ATOM 2946 C CA . SER A 1 385 ? 6.688 -1.636 -31.449 1.00 84.44 385 SER A CA 1
ATOM 2947 C C . SER A 1 385 ? 5.706 -0.914 -30.522 1.00 84.44 385 SER A C 1
ATOM 2949 O O . SER A 1 385 ? 4.547 -1.317 -30.428 1.00 84.44 385 SER A O 1
ATOM 2951 N N . MET A 1 386 ? 6.146 0.156 -29.848 1.00 85.31 386 MET A N 1
ATOM 2952 C CA . MET A 1 386 ? 5.286 0.933 -28.944 1.00 85.31 386 MET A CA 1
ATOM 2953 C C . MET A 1 386 ? 4.188 1.683 -29.702 1.00 85.31 386 MET A C 1
ATOM 2955 O O . MET A 1 386 ? 3.047 1.714 -29.245 1.00 85.31 386 MET A O 1
ATOM 2959 N N . SER A 1 387 ? 4.509 2.226 -30.880 1.00 82.69 387 SER A N 1
ATOM 2960 C CA . SER A 1 387 ? 3.540 2.909 -31.742 1.00 82.69 387 SER A CA 1
ATOM 2961 C C . SER A 1 387 ? 2.465 1.952 -32.265 1.00 82.69 387 SER A C 1
ATOM 2963 O O . SER A 1 387 ? 1.282 2.262 -32.169 1.00 82.69 387 SER A O 1
ATOM 2965 N N . GLN A 1 388 ? 2.852 0.767 -32.745 1.00 81.50 388 GLN A N 1
ATOM 2966 C CA . GLN A 1 388 ? 1.920 -0.252 -33.245 1.00 81.50 388 GLN A CA 1
ATOM 2967 C C . GLN A 1 388 ? 1.011 -0.818 -32.147 1.00 81.50 388 GLN A C 1
ATOM 2969 O O . GLN A 1 388 ? -0.153 -1.122 -32.395 1.00 81.50 388 GLN A O 1
ATOM 2974 N N . LEU A 1 389 ? 1.531 -0.958 -30.925 1.00 81.06 389 LEU A N 1
ATOM 2975 C CA . LEU A 1 389 ? 0.756 -1.420 -29.773 1.00 81.06 389 LEU A CA 1
ATOM 2976 C C . LEU A 1 389 ? -0.018 -0.289 -29.070 1.00 81.06 389 LEU A C 1
ATOM 2978 O O . LEU A 1 389 ? -0.734 -0.577 -28.111 1.00 81.06 389 LEU A O 1
ATOM 2982 N N . GLU A 1 390 ? 0.107 0.961 -29.533 1.00 79.69 390 GLU A N 1
ATOM 2983 C CA . GLU A 1 390 ? -0.475 2.163 -28.914 1.00 79.69 390 GLU A CA 1
ATOM 2984 C C . GLU A 1 390 ? -0.191 2.258 -27.400 1.00 79.69 390 GLU A C 1
ATOM 2986 O O . GLU A 1 390 ? -1.054 2.603 -26.591 1.00 79.69 390 GLU A O 1
ATOM 2991 N N . ILE A 1 391 ? 1.031 1.897 -26.999 1.00 77.19 391 ILE A N 1
ATOM 2992 C CA . ILE A 1 391 ? 1.475 1.902 -25.600 1.00 77.19 391 ILE A CA 1
ATOM 2993 C C . ILE A 1 391 ? 2.242 3.207 -25.341 1.00 77.19 391 ILE A C 1
ATOM 2995 O O . ILE A 1 391 ? 3.414 3.313 -25.700 1.00 77.19 391 ILE A O 1
ATOM 2999 N N . GLY A 1 392 ? 1.586 4.196 -24.723 1.00 63.50 392 GLY A N 1
ATOM 3000 C CA . GLY A 1 392 ? 2.165 5.509 -24.393 1.00 63.50 392 GLY A CA 1
ATOM 3001 C C . GLY A 1 392 ? 1.341 6.687 -24.929 1.00 63.50 392 GLY A C 1
ATOM 3002 O O . GLY A 1 392 ? 0.222 6.500 -25.401 1.00 63.50 392 GLY A O 1
ATOM 3003 N N . GLU A 1 393 ? 1.876 7.909 -24.834 1.00 47.38 393 GLU A N 1
ATOM 3004 C CA . GLU A 1 393 ? 1.242 9.108 -25.404 1.00 47.38 393 GLU A CA 1
ATOM 3005 C C . GLU A 1 393 ? 0.998 8.931 -26.910 1.00 47.38 393 GLU A C 1
ATOM 3007 O O . GLU A 1 393 ? 1.909 8.570 -27.660 1.00 47.38 393 GLU A O 1
ATOM 3012 N N . CYS A 1 394 ? -0.235 9.221 -27.348 1.00 34.31 394 CYS A N 1
ATOM 3013 C CA . CYS A 1 394 ? -0.519 9.524 -28.745 1.00 34.31 394 CYS A CA 1
ATOM 3014 C C . CYS A 1 394 ? 0.449 10.625 -29.172 1.00 34.31 394 CYS A C 1
ATOM 3016 O O . CYS A 1 394 ? 0.315 11.767 -28.742 1.00 34.31 394 CYS A O 1
ATOM 3018 N N . ILE A 1 395 ? 1.422 10.274 -30.006 1.00 34.53 395 ILE A N 1
ATOM 3019 C CA . ILE A 1 395 ? 2.214 11.255 -30.740 1.00 34.53 395 ILE A CA 1
ATOM 3020 C C . ILE A 1 395 ? 1.214 12.168 -31.456 1.00 34.53 395 ILE A C 1
ATOM 3022 O O . ILE A 1 395 ? 0.301 11.663 -32.117 1.00 34.53 395 ILE A O 1
ATOM 3026 N N . ASP A 1 396 ? 1.364 13.483 -31.281 1.00 27.08 396 ASP A N 1
ATOM 3027 C CA . ASP A 1 396 ? 0.520 14.487 -31.922 1.00 27.08 396 ASP A CA 1
ATOM 3028 C C . ASP A 1 396 ? 0.290 14.138 -33.406 1.00 27.08 396 ASP A C 1
ATOM 3030 O O . ASP A 1 396 ? 1.253 13.874 -34.141 1.00 27.08 396 ASP A O 1
ATOM 3034 N N . PRO A 1 397 ? -0.964 14.177 -33.896 1.00 35.22 397 PRO A N 1
ATOM 3035 C CA . PRO A 1 397 ? -1.273 13.892 -35.296 1.00 35.22 397 PRO A CA 1
ATOM 3036 C C . PRO A 1 397 ? -0.621 14.890 -36.273 1.00 35.22 397 PRO A C 1
ATOM 3038 O O . PRO A 1 397 ? -0.624 14.658 -37.476 1.00 35.22 397 PRO A O 1
ATOM 3041 N N . SER A 1 398 ? -0.007 15.976 -35.792 1.00 30.69 398 SER A N 1
ATOM 3042 C CA . SER A 1 398 ? 0.740 16.939 -36.613 1.00 30.69 398 SER A CA 1
ATOM 3043 C C . SER A 1 398 ? 2.106 16.430 -37.095 1.00 30.69 398 SER A C 1
ATOM 3045 O O . SER A 1 398 ? 2.637 16.980 -38.058 1.00 30.69 398 SER A O 1
ATOM 3047 N N . HIS A 1 399 ? 2.648 15.354 -36.508 1.00 33.25 399 HIS A N 1
ATOM 3048 C CA . HIS A 1 399 ? 3.810 14.639 -37.056 1.00 33.25 399 HIS A CA 1
ATOM 3049 C C . HIS A 1 399 ? 3.433 13.408 -37.895 1.00 33.25 399 HIS A C 1
ATOM 3051 O O . HIS A 1 399 ? 4.315 12.771 -38.470 1.00 33.25 399 HIS A O 1
ATOM 3057 N N . GLN A 1 400 ? 2.136 13.119 -38.068 1.00 34.56 400 GLN A N 1
ATOM 3058 C CA . GLN A 1 400 ? 1.656 12.237 -39.136 1.00 34.56 400 GLN A CA 1
ATOM 3059 C C . GLN A 1 400 ? 1.636 12.992 -40.469 1.00 34.56 400 GLN A C 1
ATOM 3061 O O . GLN A 1 400 ? 0.592 13.226 -41.073 1.00 34.56 400 GLN A O 1
ATOM 3066 N N . THR A 1 401 ? 2.813 13.338 -40.983 1.00 30.11 401 THR A N 1
ATOM 3067 C CA . THR A 1 401 ? 2.952 13.470 -42.434 1.00 30.11 401 THR A CA 1
ATOM 3068 C C . THR A 1 401 ? 3.038 12.062 -43.018 1.00 30.11 401 THR A C 1
ATOM 3070 O O . THR A 1 401 ? 4.077 11.415 -43.014 1.00 30.11 401 THR A O 1
ATOM 3073 N N . SER A 1 402 ? 1.867 11.562 -43.421 1.00 34.38 402 SER A N 1
ATOM 3074 C CA . SER A 1 402 ? 1.640 10.723 -44.602 1.00 34.38 402 SER A CA 1
ATOM 3075 C C . SER A 1 402 ? 2.877 10.051 -45.215 1.00 34.38 402 SER A C 1
ATOM 3077 O O . SER A 1 402 ? 3.531 10.681 -46.034 1.00 34.38 402 SER A O 1
ATOM 3079 N N . ILE A 1 403 ? 3.123 8.775 -44.893 1.00 30.36 403 ILE A N 1
ATOM 3080 C CA . ILE A 1 403 ? 3.721 7.738 -45.763 1.00 30.36 403 ILE A CA 1
ATOM 3081 C C . ILE A 1 403 ? 3.396 6.369 -45.120 1.00 30.36 403 ILE A C 1
ATOM 3083 O O . ILE A 1 403 ? 3.716 6.132 -43.959 1.00 30.36 403 ILE A O 1
ATOM 3087 N N . SER A 1 404 ? 2.704 5.497 -45.860 1.00 35.28 404 SER A N 1
ATOM 3088 C CA . SER A 1 404 ? 2.603 4.027 -45.707 1.00 35.28 404 SER A CA 1
ATOM 3089 C C . SER A 1 404 ? 3.250 3.376 -44.456 1.00 35.28 404 SER A C 1
ATOM 3091 O O . SER A 1 404 ? 4.301 2.742 -44.541 1.00 35.28 404 SER A O 1
ATOM 3093 N N . GLN A 1 405 ? 2.599 3.450 -43.286 1.00 47.25 405 GLN A N 1
ATOM 3094 C CA . GLN A 1 405 ? 3.091 2.839 -42.031 1.00 47.25 405 GLN A CA 1
ATOM 3095 C C . GLN A 1 405 ? 3.230 1.302 -42.092 1.00 47.25 405 GLN A C 1
ATOM 3097 O O . GLN A 1 405 ? 4.011 0.725 -41.334 1.00 47.25 405 GLN A O 1
ATOM 3102 N N . GLN A 1 406 ? 2.486 0.639 -42.984 1.00 45.47 406 GLN A N 1
ATOM 3103 C CA . GLN A 1 406 ? 2.530 -0.816 -43.166 1.00 45.47 406 GLN A CA 1
ATOM 3104 C C . GLN A 1 406 ? 3.793 -1.264 -43.925 1.00 45.47 406 GLN A C 1
ATOM 3106 O O . GLN A 1 406 ? 4.436 -2.229 -43.512 1.00 45.47 406 GLN A O 1
ATOM 3111 N N . ASP A 1 407 ? 4.181 -0.527 -44.973 1.00 50.53 407 ASP A N 1
ATOM 3112 C CA . ASP A 1 407 ? 5.328 -0.858 -45.831 1.00 50.53 407 ASP A CA 1
ATOM 3113 C C . ASP A 1 407 ? 6.663 -0.483 -45.165 1.00 50.53 407 ASP A C 1
ATOM 3115 O O . ASP A 1 407 ? 7.624 -1.249 -45.214 1.00 50.53 407 ASP A O 1
ATOM 3119 N N . SER A 1 408 ? 6.713 0.640 -44.437 1.00 59.84 408 SER A N 1
ATOM 3120 C CA . SER A 1 408 ? 7.908 1.061 -43.686 1.00 59.84 408 SER A CA 1
ATOM 3121 C C . SER A 1 408 ? 8.238 0.125 -42.516 1.00 59.84 408 SER A C 1
ATOM 3123 O O . SER A 1 408 ? 9.407 -0.108 -42.217 1.00 59.84 408 SER A O 1
ATOM 3125 N N . GLY A 1 409 ? 7.217 -0.444 -41.865 1.00 60.38 409 GLY A N 1
ATOM 3126 C CA . GLY A 1 409 ? 7.400 -1.411 -40.781 1.00 60.38 409 GLY A CA 1
ATOM 3127 C C . GLY A 1 409 ? 7.950 -2.753 -41.259 1.00 60.38 409 GLY A C 1
ATOM 3128 O O . GLY A 1 409 ? 8.801 -3.338 -40.594 1.00 60.38 409 GLY A O 1
ATOM 3129 N N . LEU A 1 410 ? 7.496 -3.226 -42.425 1.00 66.94 410 LEU A N 1
ATOM 3130 C CA . LEU A 1 410 ? 8.002 -4.459 -43.030 1.00 66.94 410 LEU A CA 1
ATOM 3131 C C . LEU A 1 410 ? 9.469 -4.299 -43.456 1.00 66.94 410 LEU A C 1
ATOM 3133 O O . LEU A 1 410 ? 10.298 -5.136 -43.110 1.00 66.94 410 LEU A O 1
ATOM 3137 N N . ASN A 1 411 ? 9.800 -3.170 -44.093 1.00 76.69 411 ASN A N 1
ATOM 3138 C CA . ASN A 1 411 ? 11.172 -2.836 -44.484 1.00 76.69 411 ASN A CA 1
ATOM 3139 C C . ASN A 1 411 ? 12.118 -2.762 -43.274 1.00 76.69 411 ASN A C 1
ATOM 3141 O O . ASN A 1 411 ? 13.229 -3.278 -43.334 1.00 76.69 411 ASN A O 1
ATOM 3145 N N . LEU A 1 412 ? 11.672 -2.177 -42.156 1.00 76.25 412 LEU A N 1
ATOM 3146 C CA . LEU A 1 412 ? 12.446 -2.131 -40.910 1.00 76.25 412 LEU A CA 1
ATOM 3147 C C . LEU A 1 412 ? 12.689 -3.534 -40.327 1.00 76.25 412 LEU A C 1
ATOM 3149 O O . LEU A 1 412 ? 13.792 -3.838 -39.878 1.00 76.25 412 LEU A O 1
ATOM 3153 N N . LEU A 1 413 ? 11.669 -4.399 -40.324 1.00 76.75 413 LEU A N 1
ATOM 3154 C CA . LEU A 1 413 ? 11.796 -5.778 -39.842 1.00 76.75 413 LEU A CA 1
ATOM 3155 C C . LEU A 1 413 ? 12.761 -6.600 -40.705 1.00 76.75 413 LEU A C 1
ATOM 3157 O O . LEU A 1 413 ? 13.553 -7.376 -40.163 1.00 76.75 413 LEU A O 1
ATOM 3161 N N . ASP A 1 414 ? 12.705 -6.422 -42.024 1.00 80.94 414 ASP A N 1
ATOM 3162 C CA . ASP A 1 414 ? 13.616 -7.071 -42.965 1.00 80.94 414 ASP A CA 1
ATOM 3163 C C . ASP A 1 414 ? 15.050 -6.555 -42.807 1.00 80.94 414 ASP A C 1
ATOM 3165 O O . ASP A 1 414 ? 15.991 -7.345 -42.871 1.00 80.94 414 ASP A O 1
ATOM 3169 N N . GLU A 1 415 ? 15.231 -5.268 -42.508 1.00 81.19 415 GLU A N 1
ATOM 3170 C CA . GLU A 1 415 ? 16.545 -4.681 -42.243 1.00 81.19 415 GLU A CA 1
ATOM 3171 C C . GLU A 1 415 ? 17.171 -5.218 -40.946 1.00 81.19 415 GLU A C 1
ATOM 3173 O O . GLU A 1 415 ? 18.320 -5.664 -40.945 1.00 81.19 415 GLU A O 1
ATOM 3178 N N . ILE A 1 416 ? 16.396 -5.291 -39.854 1.00 78.31 416 ILE A N 1
ATOM 3179 C CA . ILE A 1 416 ? 16.854 -5.906 -38.596 1.00 78.31 416 ILE A CA 1
ATOM 3180 C C . ILE A 1 416 ? 17.219 -7.379 -38.826 1.00 78.31 416 ILE A C 1
ATOM 3182 O O . ILE A 1 416 ? 18.247 -7.854 -38.338 1.00 78.31 416 ILE A O 1
ATOM 3186 N N . ARG A 1 417 ? 16.403 -8.110 -39.596 1.00 82.44 417 ARG A N 1
ATOM 3187 C CA . ARG A 1 417 ? 16.658 -9.515 -39.936 1.00 82.44 417 ARG A CA 1
ATOM 3188 C C . ARG A 1 417 ? 17.953 -9.676 -40.735 1.00 82.44 417 ARG A C 1
ATOM 3190 O O . ARG A 1 417 ? 18.762 -10.533 -40.386 1.00 82.44 417 ARG A O 1
ATOM 3197 N N . ARG A 1 418 ? 18.181 -8.847 -41.759 1.00 81.56 418 ARG A N 1
ATOM 3198 C CA . ARG A 1 418 ? 19.405 -8.866 -42.579 1.00 81.56 418 ARG A CA 1
ATOM 3199 C C . ARG A 1 418 ? 20.652 -8.610 -41.743 1.00 81.56 418 ARG A C 1
ATOM 3201 O O . ARG A 1 418 ? 21.611 -9.374 -41.841 1.00 81.56 418 ARG A O 1
ATOM 3208 N N . HIS A 1 419 ? 20.625 -7.598 -40.879 1.00 76.19 419 HIS A N 1
ATOM 3209 C CA . HIS A 1 419 ? 21.741 -7.306 -39.980 1.00 76.19 419 HIS A CA 1
ATOM 3210 C C . HIS A 1 419 ? 22.015 -8.444 -38.984 1.00 76.19 419 HIS A C 1
ATOM 3212 O O . HIS A 1 419 ? 23.174 -8.741 -38.678 1.00 76.19 419 HIS A O 1
ATOM 3218 N N . LEU A 1 420 ? 20.972 -9.127 -38.505 1.00 72.31 420 LEU A N 1
ATOM 3219 C CA . LEU A 1 420 ? 21.109 -10.277 -37.611 1.00 72.31 420 LEU A CA 1
ATOM 3220 C C . LEU A 1 420 ? 21.691 -11.501 -38.335 1.00 72.31 420 LEU A C 1
ATOM 3222 O O . LEU A 1 420 ? 22.559 -12.185 -37.792 1.00 72.31 420 LEU A O 1
ATOM 3226 N N . GLU A 1 421 ? 21.276 -11.754 -39.577 1.00 76.00 421 GLU A N 1
ATOM 3227 C CA . GLU A 1 421 ? 21.844 -12.808 -40.426 1.00 76.00 421 GLU A CA 1
ATOM 3228 C C . GLU A 1 421 ? 23.312 -12.537 -40.775 1.00 76.00 421 GLU A C 1
ATOM 3230 O O . GLU A 1 421 ? 24.128 -13.459 -40.734 1.00 76.00 421 GLU A O 1
ATOM 3235 N N . GLN A 1 422 ? 23.677 -11.283 -41.051 1.00 71.25 422 GLN A N 1
ATOM 3236 C CA . GLN A 1 422 ? 25.071 -10.874 -41.245 1.00 71.25 422 GLN A CA 1
ATOM 3237 C C . GLN A 1 422 ? 25.904 -11.078 -39.971 1.00 71.25 422 GLN A C 1
ATOM 3239 O O . GLN A 1 422 ? 26.973 -11.684 -40.031 1.00 71.25 422 GLN A O 1
ATOM 3244 N N . SER A 1 423 ? 25.389 -10.661 -38.811 1.00 63.44 423 SER A N 1
ATOM 3245 C CA . SER A 1 423 ? 26.066 -10.829 -37.516 1.00 63.44 423 SER A CA 1
ATOM 3246 C C . SER A 1 423 ? 26.240 -12.307 -37.141 1.00 63.44 423 SER A C 1
ATOM 3248 O O . SER A 1 423 ? 27.280 -12.702 -36.621 1.00 63.44 423 SER A O 1
ATOM 3250 N N . ARG A 1 424 ? 25.250 -13.160 -37.451 1.00 63.25 424 ARG A N 1
ATOM 3251 C CA . ARG A 1 424 ? 25.328 -14.611 -37.216 1.00 63.25 424 ARG A CA 1
ATOM 3252 C C . ARG A 1 424 ? 26.308 -15.296 -38.176 1.00 63.25 424 ARG A C 1
ATOM 3254 O O . ARG A 1 424 ? 26.995 -16.222 -37.758 1.00 63.25 424 ARG A O 1
ATOM 3261 N N . ARG A 1 425 ? 26.409 -14.835 -39.431 1.00 57.78 425 ARG A N 1
ATOM 3262 C CA . ARG A 1 425 ? 27.397 -15.331 -40.409 1.00 57.78 425 ARG A CA 1
ATOM 3263 C C . ARG A 1 425 ? 28.832 -14.972 -40.023 1.00 57.78 425 ARG A C 1
ATOM 3265 O O . ARG A 1 425 ? 29.695 -15.826 -40.169 1.00 57.78 425 ARG A O 1
ATOM 3272 N N . PHE A 1 426 ? 29.073 -13.776 -39.484 1.00 51.53 426 PHE A N 1
ATOM 3273 C CA . PHE A 1 426 ? 30.386 -13.382 -38.951 1.00 51.53 426 PHE A CA 1
ATOM 3274 C C . PHE A 1 426 ? 30.830 -14.221 -37.741 1.00 51.53 426 PHE A C 1
ATOM 3276 O O . PHE A 1 426 ? 32.022 -14.358 -37.508 1.00 51.53 426 PHE A O 1
ATOM 3283 N N . GLY A 1 427 ? 29.893 -14.805 -36.985 1.00 42.44 427 GLY A N 1
ATOM 3284 C CA . GLY A 1 427 ? 30.208 -15.686 -35.854 1.00 42.44 427 GLY A CA 1
ATOM 3285 C C . GLY A 1 427 ? 30.453 -17.161 -36.204 1.00 42.44 427 GLY A C 1
ATOM 3286 O O . GLY A 1 427 ? 30.772 -17.920 -35.297 1.00 42.44 427 GLY A O 1
ATOM 3287 N N . TRP A 1 428 ? 30.255 -17.586 -37.463 1.00 34.12 428 TRP A N 1
ATOM 3288 C CA . TRP A 1 428 ? 30.259 -19.011 -37.865 1.00 34.12 428 TRP A CA 1
ATOM 3289 C C . TRP A 1 428 ? 30.812 -19.292 -39.276 1.00 34.12 428 TRP A C 1
ATOM 3291 O O . TRP A 1 428 ? 30.648 -20.393 -39.799 1.00 34.12 428 TRP A O 1
ATOM 3301 N N . LYS A 1 429 ? 31.444 -18.318 -39.932 1.00 29.92 429 LYS A N 1
ATOM 3302 C CA . LYS A 1 429 ? 32.259 -18.557 -41.127 1.00 29.92 429 LYS A CA 1
ATOM 3303 C C . LYS A 1 429 ? 33.714 -18.365 -40.731 1.00 29.92 429 LYS A C 1
ATOM 3305 O O . LYS A 1 429 ? 34.142 -17.226 -40.659 1.00 29.92 429 LYS A O 1
ATOM 3310 N N . ASP A 1 430 ? 34.373 -19.463 -40.376 1.00 36.25 430 ASP A N 1
ATOM 3311 C CA . ASP A 1 430 ? 35.751 -19.789 -40.772 1.00 36.25 430 ASP A CA 1
ATOM 3312 C C . ASP A 1 430 ? 36.157 -21.120 -40.124 1.00 36.25 430 ASP A C 1
ATOM 3314 O O . ASP A 1 430 ? 36.949 -21.182 -39.193 1.00 36.25 430 ASP A O 1
ATOM 3318 N N . GLU A 1 431 ? 35.584 -22.220 -40.620 1.00 36.97 431 GLU A N 1
ATOM 3319 C CA . GLU A 1 431 ? 36.221 -23.541 -40.482 1.00 36.97 431 GLU A CA 1
ATOM 3320 C C . GLU A 1 431 ? 36.819 -24.035 -41.810 1.00 36.97 431 GLU A C 1
ATOM 3322 O O . GLU A 1 431 ? 37.601 -24.973 -41.787 1.00 36.97 431 GLU A O 1
ATOM 3327 N N . ASN A 1 432 ? 36.526 -23.407 -42.964 1.00 31.22 432 ASN A N 1
ATOM 3328 C CA . ASN A 1 432 ? 36.887 -23.983 -44.273 1.00 31.22 432 ASN A CA 1
ATOM 3329 C C . ASN A 1 432 ? 37.488 -23.023 -45.326 1.00 31.22 432 ASN A C 1
ATOM 3331 O O . ASN A 1 432 ? 37.702 -23.458 -46.453 1.00 31.22 432 ASN A O 1
ATOM 3335 N N . GLU A 1 433 ? 37.817 -21.769 -45.003 1.00 31.11 433 GLU A N 1
ATOM 3336 C CA . GLU A 1 433 ? 38.588 -20.882 -45.903 1.00 31.11 433 GLU A CA 1
ATOM 3337 C C . GLU A 1 433 ? 39.750 -20.218 -45.145 1.00 31.11 433 GLU A C 1
ATOM 3339 O O . GLU A 1 433 ? 39.823 -19.006 -44.986 1.00 31.11 433 GLU A O 1
ATOM 3344 N N . ILE A 1 434 ? 40.687 -21.040 -44.662 1.00 30.78 434 ILE A N 1
ATOM 3345 C CA . ILE A 1 434 ? 41.984 -20.575 -44.157 1.00 30.78 434 ILE A CA 1
ATOM 3346 C C . ILE A 1 434 ? 43.019 -20.842 -45.250 1.00 30.78 434 ILE A C 1
ATOM 3348 O O . ILE A 1 434 ? 43.604 -21.919 -45.325 1.00 30.78 434 ILE A O 1
ATOM 3352 N N . THR A 1 435 ? 43.245 -19.851 -46.108 1.00 28.70 435 THR A N 1
ATOM 3353 C CA . THR A 1 435 ? 44.515 -19.719 -46.829 1.00 28.70 435 THR A CA 1
ATOM 3354 C C . THR A 1 435 ? 45.142 -18.390 -46.449 1.00 28.70 435 THR A C 1
ATOM 3356 O O . THR A 1 435 ? 44.708 -17.335 -46.904 1.00 28.70 435 THR A O 1
ATOM 3359 N N . ASP A 1 436 ? 46.134 -18.495 -45.565 1.00 31.12 436 ASP A N 1
ATOM 3360 C CA . ASP A 1 436 ? 47.372 -17.723 -45.534 1.00 31.12 436 ASP A CA 1
ATOM 3361 C C . ASP A 1 436 ? 47.258 -16.226 -45.840 1.00 31.12 436 ASP A C 1
ATOM 3363 O O . ASP A 1 436 ? 47.586 -15.783 -46.933 1.00 31.12 436 ASP A O 1
ATOM 3367 N N . ILE A 1 437 ? 46.838 -15.447 -44.837 1.00 29.30 437 ILE A N 1
ATOM 3368 C CA . ILE A 1 437 ? 47.576 -14.296 -44.281 1.00 29.30 437 ILE A CA 1
ATOM 3369 C C . ILE A 1 437 ? 46.938 -13.978 -42.912 1.00 29.30 437 ILE A C 1
ATOM 3371 O O . ILE A 1 437 ? 45.849 -13.424 -42.815 1.00 29.30 437 ILE A O 1
ATOM 3375 N N . SER A 1 438 ? 47.658 -14.334 -41.844 1.00 32.88 438 SER A N 1
ATOM 3376 C CA . SER A 1 438 ? 47.483 -13.845 -40.466 1.00 32.88 438 SER A CA 1
ATOM 3377 C C . SER A 1 438 ? 46.134 -14.116 -39.777 1.00 32.88 438 SER A C 1
ATOM 3379 O O . SER A 1 438 ? 45.455 -13.214 -39.285 1.00 32.88 438 SER A O 1
ATOM 3381 N N . TYR A 1 439 ? 45.798 -15.398 -39.648 1.00 35.22 439 TYR A N 1
ATOM 3382 C CA . TYR A 1 439 ? 44.896 -15.890 -38.606 1.00 35.22 439 TYR A CA 1
ATOM 3383 C C . TYR A 1 439 ? 45.688 -15.947 -37.285 1.00 35.22 439 TYR A C 1
ATOM 3385 O O . TYR A 1 439 ? 46.337 -16.944 -36.977 1.00 35.22 439 TYR A O 1
ATOM 3393 N N . ASN A 1 440 ? 45.740 -14.832 -36.548 1.00 34.53 440 ASN A N 1
ATOM 3394 C CA . ASN A 1 440 ? 46.304 -14.801 -35.199 1.00 34.53 440 ASN A CA 1
ATOM 3395 C C . ASN A 1 440 ? 45.160 -14.961 -34.190 1.00 34.53 440 ASN A C 1
ATOM 3397 O O . ASN A 1 440 ? 44.225 -14.161 -34.153 1.00 34.53 440 ASN A O 1
ATOM 3401 N N . ASP A 1 441 ? 45.273 -16.009 -33.385 1.00 37.62 441 ASP A N 1
ATOM 3402 C CA . ASP A 1 441 ? 44.292 -16.660 -32.506 1.00 37.62 441 ASP A CA 1
ATOM 3403 C C . ASP A 1 441 ? 43.842 -15.816 -31.284 1.00 37.62 441 ASP A C 1
ATOM 3405 O O . ASP A 1 441 ? 43.609 -16.311 -30.183 1.00 37.62 441 ASP A O 1
ATOM 3409 N N . LYS A 1 442 ? 43.761 -14.490 -31.439 1.00 42.06 442 LYS A N 1
ATOM 3410 C CA . LYS A 1 442 ? 43.413 -13.519 -30.389 1.00 42.06 442 LYS A CA 1
ATOM 3411 C C . LYS A 1 442 ? 42.413 -12.475 -30.901 1.00 42.06 442 LYS A C 1
ATOM 3413 O O . LYS A 1 442 ? 42.609 -11.265 -30.747 1.00 42.06 442 LYS A O 1
ATOM 3418 N N . GLN A 1 443 ? 41.318 -12.916 -31.523 1.00 45.91 443 GLN A N 1
ATOM 3419 C CA . GLN A 1 443 ? 40.154 -12.036 -31.671 1.00 45.91 443 GLN A CA 1
ATOM 3420 C C . GLN A 1 443 ? 39.694 -11.602 -30.271 1.00 45.91 443 GLN A C 1
ATOM 3422 O O . GLN A 1 443 ? 39.582 -12.416 -29.357 1.00 45.91 443 GLN A O 1
ATOM 3427 N N . HIS A 1 444 ? 39.511 -10.296 -30.078 1.00 56.28 444 HIS A N 1
ATOM 3428 C CA . HIS A 1 444 ? 39.382 -9.697 -28.754 1.00 56.28 444 HIS A CA 1
ATOM 3429 C C . HIS A 1 444 ? 38.072 -10.190 -28.108 1.00 56.28 444 HIS A C 1
ATOM 3431 O O . HIS A 1 444 ? 36.999 -9.853 -28.618 1.00 56.28 444 HIS A O 1
ATOM 3437 N N . PRO A 1 445 ? 38.105 -10.951 -26.995 1.00 60.84 445 PRO A N 1
ATOM 3438 C CA . PRO A 1 445 ? 36.908 -11.556 -26.391 1.00 60.84 445 PRO A CA 1
ATOM 3439 C C . PRO A 1 445 ? 35.840 -10.509 -26.032 1.00 60.84 445 PRO A C 1
ATOM 3441 O O . PRO A 1 445 ? 34.641 -10.780 -26.086 1.00 60.84 445 PRO A O 1
ATOM 3444 N N . ALA A 1 446 ? 36.277 -9.278 -25.763 1.00 62.84 446 ALA A N 1
ATOM 3445 C CA . ALA A 1 446 ? 35.440 -8.107 -25.554 1.00 62.84 446 ALA A CA 1
ATOM 3446 C C . ALA A 1 446 ? 34.568 -7.747 -26.779 1.00 62.84 446 ALA A C 1
ATOM 3448 O O . ALA A 1 446 ? 33.388 -7.443 -26.623 1.00 62.84 446 ALA A O 1
ATOM 3449 N N . ALA A 1 447 ? 35.104 -7.814 -28.002 1.00 64.88 447 ALA A N 1
ATOM 3450 C CA . ALA A 1 447 ? 34.359 -7.480 -29.218 1.00 64.88 447 ALA A CA 1
ATOM 3451 C C . ALA A 1 447 ? 33.289 -8.537 -29.538 1.00 64.88 447 ALA A C 1
ATOM 3453 O O . ALA A 1 447 ? 32.148 -8.187 -29.842 1.00 64.88 447 ALA A O 1
ATOM 3454 N N . LEU A 1 448 ? 33.630 -9.823 -29.392 1.00 70.62 448 LEU A N 1
ATOM 3455 C CA . LEU A 1 448 ? 32.682 -10.933 -29.549 1.00 70.62 448 LEU A CA 1
ATOM 3456 C C . LEU A 1 448 ? 31.563 -10.869 -28.503 1.00 70.62 448 LEU A C 1
ATOM 3458 O O . LEU A 1 448 ? 30.390 -11.050 -28.838 1.00 70.62 448 LEU A O 1
ATOM 3462 N N . TYR A 1 449 ? 31.902 -10.534 -27.254 1.00 75.50 449 TYR A N 1
ATOM 3463 C CA . TYR A 1 449 ? 30.917 -10.291 -26.203 1.00 75.50 449 TYR A CA 1
ATOM 3464 C C . TYR A 1 449 ? 29.933 -9.184 -26.605 1.00 75.50 449 TYR A C 1
ATOM 3466 O O . TYR A 1 449 ? 28.722 -9.409 -26.574 1.00 75.50 449 TYR A O 1
ATOM 3474 N N . LEU A 1 450 ? 30.423 -8.027 -27.067 1.00 74.69 450 LEU A N 1
ATOM 3475 C CA . LEU A 1 450 ? 29.567 -6.917 -27.495 1.00 74.69 450 LEU A CA 1
ATOM 3476 C C . LEU A 1 450 ? 28.655 -7.279 -28.662 1.00 74.69 450 LEU A C 1
ATOM 3478 O O . LEU A 1 450 ? 27.446 -7.064 -28.575 1.00 74.69 450 LEU A O 1
ATOM 3482 N N . LEU A 1 451 ? 29.208 -7.868 -29.723 1.00 75.00 451 LEU A N 1
ATOM 3483 C CA . LEU A 1 451 ? 28.430 -8.324 -30.875 1.00 75.00 451 LEU A CA 1
ATOM 3484 C C . LEU A 1 451 ? 27.348 -9.327 -30.458 1.00 75.00 451 LEU A C 1
ATOM 3486 O O . LEU A 1 451 ? 26.208 -9.213 -30.906 1.00 75.00 451 LEU A O 1
ATOM 3490 N N . SER A 1 452 ? 27.661 -10.253 -29.547 1.00 80.19 452 SER A N 1
ATOM 3491 C CA . SER A 1 452 ? 26.686 -11.228 -29.048 1.00 80.19 452 SER A CA 1
ATOM 3492 C C . SER A 1 452 ? 25.560 -10.585 -28.223 1.00 80.19 452 SER A C 1
ATOM 3494 O O . SER A 1 452 ? 24.391 -10.920 -28.423 1.00 80.19 452 SER A O 1
ATOM 3496 N N . MET A 1 453 ? 25.873 -9.624 -27.342 1.00 83.69 453 MET A N 1
ATOM 3497 C CA . MET A 1 453 ? 24.872 -8.909 -26.538 1.00 83.69 453 MET A CA 1
ATOM 3498 C C . MET A 1 453 ? 23.936 -8.087 -27.421 1.00 83.69 453 MET A C 1
ATOM 3500 O O . MET A 1 453 ? 22.718 -8.128 -27.248 1.00 83.69 453 MET A O 1
ATOM 3504 N N . TYR A 1 454 ? 24.491 -7.389 -28.407 1.00 81.81 454 TYR A N 1
ATOM 3505 C CA . TYR A 1 454 ? 23.718 -6.596 -29.352 1.00 81.81 454 TYR A CA 1
ATOM 3506 C C . TYR A 1 454 ? 22.875 -7.445 -30.305 1.00 81.81 454 TYR A C 1
ATOM 3508 O O . TYR A 1 454 ? 21.722 -7.098 -30.557 1.00 81.81 454 TYR A O 1
ATOM 3516 N N . ALA A 1 455 ? 23.387 -8.592 -30.759 1.00 82.88 455 ALA A N 1
ATOM 3517 C CA . ALA A 1 455 ? 22.605 -9.550 -31.536 1.00 82.88 455 ALA A CA 1
ATOM 3518 C C . ALA A 1 455 ? 21.406 -10.081 -30.733 1.00 82.88 455 ALA A C 1
ATOM 3520 O O . ALA A 1 455 ? 20.288 -10.101 -31.244 1.00 82.88 455 ALA A O 1
ATOM 3521 N N . MET A 1 456 ? 21.602 -10.430 -29.455 1.00 85.38 456 MET A N 1
ATOM 3522 C CA . MET A 1 456 ? 20.506 -10.843 -28.567 1.00 85.38 456 MET A CA 1
ATOM 3523 C C . MET A 1 456 ? 19.505 -9.711 -28.293 1.00 85.38 456 MET A C 1
ATOM 3525 O O . MET A 1 456 ? 18.302 -9.961 -28.199 1.00 85.38 456 MET A O 1
ATOM 3529 N N . ALA A 1 457 ? 19.973 -8.465 -28.170 1.00 87.25 457 ALA A N 1
ATOM 3530 C CA . ALA A 1 457 ? 19.100 -7.305 -28.005 1.00 87.25 457 ALA A CA 1
ATOM 3531 C C . ALA A 1 457 ? 18.238 -7.069 -29.256 1.00 87.25 457 ALA A C 1
ATOM 3533 O O . ALA A 1 457 ? 17.028 -6.887 -29.128 1.00 87.25 457 ALA A O 1
ATOM 3534 N N . LEU A 1 458 ? 18.838 -7.147 -30.449 1.00 86.44 458 LEU A N 1
ATOM 3535 C CA . LEU A 1 458 ? 18.131 -7.046 -31.729 1.00 86.44 458 LEU A CA 1
ATOM 3536 C C . LEU A 1 458 ? 17.148 -8.199 -31.957 1.00 86.44 458 LEU A C 1
ATOM 3538 O O . LEU A 1 458 ? 16.058 -7.987 -32.481 1.00 86.44 458 LEU A O 1
ATOM 3542 N N . GLU A 1 459 ? 17.490 -9.420 -31.544 1.00 88.38 459 GLU A N 1
ATOM 3543 C CA . GLU A 1 459 ? 16.575 -10.562 -31.627 1.00 88.38 459 GLU A CA 1
ATOM 3544 C C . GLU A 1 459 ? 15.332 -10.336 -30.753 1.00 88.38 459 GLU A C 1
ATOM 3546 O O . GLU A 1 459 ? 14.199 -10.560 -31.189 1.00 88.38 459 GLU A O 1
ATOM 3551 N N . ALA A 1 460 ? 15.528 -9.826 -29.533 1.00 88.81 460 ALA A N 1
ATOM 3552 C CA . ALA A 1 460 ? 14.434 -9.504 -28.625 1.00 88.81 460 ALA A CA 1
ATOM 3553 C C . ALA A 1 460 ? 13.555 -8.354 -29.151 1.00 88.81 460 ALA A C 1
ATOM 3555 O O . ALA A 1 460 ? 12.328 -8.417 -29.017 1.00 88.81 460 ALA A O 1
ATOM 3556 N N . THR A 1 461 ? 14.139 -7.321 -29.771 1.00 88.12 461 THR A N 1
ATOM 3557 C CA . THR A 1 461 ? 13.357 -6.231 -30.379 1.00 88.12 461 THR A CA 1
ATOM 3558 C C . THR A 1 461 ? 12.636 -6.664 -31.644 1.00 88.12 461 THR A C 1
ATOM 3560 O O . THR A 1 461 ? 11.486 -6.271 -31.826 1.00 88.12 461 THR A O 1
ATOM 3563 N N . LEU A 1 462 ? 13.230 -7.527 -32.471 1.00 89.44 462 LEU A N 1
ATOM 3564 C CA . LEU A 1 462 ? 12.552 -8.129 -33.619 1.00 89.44 462 LEU A CA 1
ATOM 3565 C C . LEU A 1 462 ? 11.360 -8.978 -33.166 1.00 89.44 462 LEU A C 1
ATOM 3567 O O . LEU A 1 462 ? 10.277 -8.888 -33.748 1.00 89.44 462 LEU A O 1
ATOM 3571 N N . ALA A 1 463 ? 11.513 -9.777 -32.107 1.00 90.12 463 ALA A N 1
ATOM 3572 C CA . ALA A 1 463 ? 10.413 -10.554 -31.537 1.00 90.12 463 ALA A CA 1
ATOM 3573 C C . ALA A 1 463 ? 9.273 -9.649 -31.027 1.00 90.12 463 ALA A C 1
ATOM 3575 O O . ALA A 1 463 ? 8.097 -9.944 -31.245 1.00 90.12 463 ALA A O 1
ATOM 3576 N N . LEU A 1 464 ? 9.604 -8.513 -30.406 1.00 89.31 464 LEU A N 1
ATOM 3577 C CA . LEU A 1 464 ? 8.619 -7.520 -29.973 1.00 89.31 464 LEU A CA 1
ATOM 3578 C C . LEU A 1 464 ? 7.920 -6.826 -31.152 1.00 89.31 464 LEU A C 1
ATOM 3580 O O . LEU A 1 464 ? 6.693 -6.724 -31.158 1.00 89.31 464 LEU A O 1
ATOM 3584 N N . ALA A 1 465 ? 8.678 -6.411 -32.164 1.00 87.69 465 ALA A N 1
ATOM 3585 C CA . ALA A 1 465 ? 8.160 -5.716 -33.337 1.00 87.69 465 ALA A CA 1
ATOM 3586 C C . ALA A 1 465 ? 7.303 -6.634 -34.224 1.00 87.69 465 ALA A C 1
ATOM 3588 O O . ALA A 1 465 ? 6.243 -6.229 -34.700 1.00 87.69 465 ALA A O 1
ATOM 3589 N N . SER A 1 466 ? 7.703 -7.897 -34.388 1.00 88.56 466 SER A N 1
ATOM 3590 C CA . SER A 1 466 ? 6.907 -8.910 -35.094 1.00 88.56 466 SER A CA 1
ATOM 3591 C C . SER A 1 466 ? 5.618 -9.261 -34.347 1.00 88.56 466 SER A C 1
ATOM 3593 O O . SER A 1 466 ? 4.570 -9.407 -34.978 1.00 88.56 466 SER A O 1
ATOM 3595 N N . PHE A 1 467 ? 5.649 -9.328 -33.010 1.00 89.88 467 PHE A N 1
ATOM 3596 C CA . PHE A 1 467 ? 4.439 -9.488 -32.204 1.00 89.88 467 PHE A CA 1
ATOM 3597 C C . PHE A 1 467 ? 3.489 -8.294 -32.363 1.00 89.88 467 PHE A C 1
ATOM 3599 O O . PHE A 1 467 ? 2.292 -8.492 -32.575 1.00 89.88 467 PHE A O 1
ATOM 3606 N N . ALA A 1 468 ? 4.017 -7.067 -32.317 1.00 86.56 468 ALA A N 1
ATOM 3607 C CA . ALA A 1 468 ? 3.238 -5.852 -32.537 1.00 86.56 468 ALA A CA 1
ATOM 3608 C C . ALA A 1 468 ? 2.579 -5.845 -33.927 1.00 86.56 468 ALA A C 1
ATOM 3610 O O . ALA A 1 468 ? 1.366 -5.677 -34.036 1.00 86.56 468 ALA A O 1
ATOM 3611 N N . HIS A 1 469 ? 3.353 -6.144 -34.974 1.00 86.31 469 HIS A N 1
ATOM 3612 C CA . HIS A 1 469 ? 2.854 -6.241 -36.345 1.00 86.31 469 HIS A CA 1
ATOM 3613 C C . HIS A 1 469 ? 1.767 -7.319 -36.501 1.00 86.31 469 HIS A C 1
ATOM 3615 O O . HIS A 1 469 ? 0.740 -7.082 -37.137 1.00 86.31 469 HIS A O 1
ATOM 3621 N N . SER A 1 470 ? 1.953 -8.485 -35.873 1.00 88.69 470 SER A N 1
ATOM 3622 C CA . SER A 1 470 ? 0.961 -9.565 -35.860 1.00 88.69 470 SER A CA 1
ATOM 3623 C C . SER A 1 470 ? -0.370 -9.110 -35.246 1.00 88.69 470 SER A C 1
ATOM 3625 O O . SER A 1 470 ? -1.430 -9.341 -35.820 1.00 88.69 470 SER A O 1
ATOM 3627 N N . LYS A 1 471 ? -0.340 -8.352 -34.141 1.00 86.25 471 LYS A N 1
ATOM 3628 C CA . LYS A 1 471 ? -1.558 -7.853 -33.475 1.00 86.25 471 LYS A CA 1
ATOM 3629 C C . LYS A 1 471 ? -2.300 -6.776 -34.260 1.00 86.25 471 LYS A C 1
ATOM 3631 O O . LYS A 1 471 ? -3.534 -6.723 -34.191 1.00 86.25 471 LYS A O 1
ATOM 3636 N N . THR A 1 472 ? -1.576 -5.953 -35.015 1.00 84.06 472 THR A N 1
ATOM 3637 C CA . THR A 1 472 ? -2.175 -5.013 -35.969 1.00 84.06 472 THR A CA 1
ATOM 3638 C C . THR A 1 472 ? -2.829 -5.770 -37.126 1.00 84.06 472 THR A C 1
ATOM 3640 O O . THR A 1 472 ? -3.980 -5.492 -37.460 1.00 84.06 472 THR A O 1
ATOM 3643 N N . LYS A 1 473 ? -2.153 -6.791 -37.676 1.00 84.00 473 LYS A N 1
ATOM 3644 C CA . LYS A 1 473 ? -2.673 -7.641 -38.762 1.00 84.00 473 LYS A CA 1
ATOM 3645 C C . LYS A 1 473 ? -3.907 -8.450 -38.353 1.00 84.00 473 LYS A C 1
ATOM 3647 O O . LYS A 1 473 ? -4.844 -8.561 -39.136 1.00 84.00 473 LYS A O 1
ATOM 3652 N N . ASP A 1 474 ? -3.938 -8.946 -37.119 1.00 83.50 474 ASP A N 1
ATOM 3653 C CA . ASP A 1 474 ? -5.087 -9.649 -36.534 1.00 83.50 474 ASP A CA 1
ATOM 3654 C C . ASP A 1 474 ? -6.320 -8.735 -36.350 1.00 83.50 474 ASP A C 1
ATOM 3656 O O . ASP A 1 474 ? -7.393 -9.207 -35.977 1.00 83.50 474 ASP A O 1
ATOM 3660 N N . GLY A 1 475 ? -6.183 -7.413 -36.527 1.00 80.88 475 GLY A N 1
ATOM 3661 C CA . GLY A 1 475 ? -7.252 -6.435 -36.302 1.00 80.88 475 GLY A CA 1
ATOM 3662 C C . GLY A 1 475 ? -7.586 -6.206 -34.823 1.00 80.88 475 GLY A C 1
ATOM 3663 O O . GLY A 1 475 ? -8.534 -5.487 -34.503 1.00 80.88 475 GLY A O 1
ATOM 3664 N N . THR A 1 476 ? -6.800 -6.769 -33.897 1.00 80.19 476 THR A N 1
ATOM 3665 C CA . THR A 1 476 ? -7.032 -6.638 -32.445 1.00 80.19 476 THR A CA 1
ATOM 3666 C C . THR A 1 476 ? -6.867 -5.188 -31.976 1.00 80.19 476 THR A C 1
ATOM 3668 O O . THR A 1 476 ? -7.542 -4.759 -31.042 1.00 80.19 476 THR A O 1
ATOM 3671 N N . MET A 1 477 ? -6.019 -4.415 -32.660 1.00 78.81 477 MET A N 1
ATOM 3672 C CA . MET A 1 477 ? -5.780 -2.997 -32.374 1.00 78.81 477 MET A CA 1
ATOM 3673 C C . MET A 1 477 ? -6.857 -2.051 -32.944 1.00 78.81 477 MET A C 1
ATOM 3675 O O . MET A 1 477 ? -6.857 -0.862 -32.629 1.00 78.81 477 MET A O 1
ATOM 3679 N N . ALA A 1 478 ? -7.820 -2.547 -33.732 1.00 78.31 478 ALA A N 1
ATOM 3680 C CA . ALA A 1 478 ? -8.786 -1.693 -34.430 1.00 78.31 478 ALA A CA 1
ATOM 3681 C C . ALA A 1 478 ? -9.893 -1.118 -33.527 1.00 78.31 478 ALA A C 1
ATOM 3683 O O . ALA A 1 478 ? -10.406 -0.034 -33.796 1.00 78.31 478 ALA A O 1
ATOM 3684 N N . ARG A 1 479 ? -10.306 -1.832 -32.467 1.00 80.31 479 ARG A N 1
ATOM 3685 C CA . ARG A 1 479 ? -11.404 -1.402 -31.578 1.00 80.31 479 ARG A CA 1
ATOM 3686 C C . ARG A 1 479 ? -11.134 -1.760 -30.121 1.00 80.31 479 ARG A C 1
ATOM 3688 O O . ARG A 1 479 ? -10.628 -2.837 -29.817 1.00 80.31 479 ARG A O 1
ATOM 3695 N N . CYS A 1 480 ? -11.540 -0.878 -29.211 1.00 82.19 480 CYS A N 1
ATOM 3696 C CA . CYS A 1 480 ? -11.559 -1.175 -27.781 1.00 82.19 480 CYS A CA 1
ATOM 3697 C C . CYS A 1 480 ? -12.712 -2.131 -27.456 1.00 82.19 480 CYS A C 1
ATOM 3699 O O . CYS A 1 480 ? -13.829 -1.959 -27.946 1.00 82.19 480 CYS A O 1
ATOM 3701 N N . ARG A 1 481 ? -12.449 -3.130 -26.611 1.00 82.88 481 ARG A N 1
ATOM 3702 C CA . ARG A 1 481 ? -13.439 -4.116 -26.167 1.00 82.88 481 ARG A CA 1
ATOM 3703 C C . ARG A 1 481 ? -13.446 -4.227 -24.650 1.00 82.88 481 ARG A C 1
ATOM 3705 O O . ARG A 1 481 ? -12.442 -3.967 -23.987 1.00 82.88 481 ARG A O 1
ATOM 3712 N N . LEU A 1 482 ? -14.583 -4.638 -24.098 1.00 82.88 482 LEU A N 1
ATOM 3713 C CA . LEU A 1 482 ? -14.655 -5.020 -22.694 1.00 82.88 482 LEU A CA 1
ATOM 3714 C C . LEU A 1 482 ? -13.976 -6.383 -22.523 1.00 82.88 482 LEU A C 1
ATOM 3716 O O . LEU A 1 482 ? -14.348 -7.356 -23.176 1.00 82.88 482 LEU A O 1
ATOM 3720 N N . ILE A 1 483 ? -12.962 -6.447 -21.665 1.00 81.25 483 ILE A N 1
ATOM 3721 C CA . ILE A 1 483 ? -12.180 -7.655 -21.415 1.00 81.25 483 ILE A CA 1
ATOM 3722 C C . ILE A 1 483 ? -12.569 -8.189 -20.045 1.00 81.25 483 ILE A C 1
ATOM 3724 O O . ILE A 1 483 ? -12.352 -7.532 -19.027 1.00 81.25 483 ILE A O 1
ATOM 3728 N N . TYR A 1 484 ? -13.124 -9.397 -20.041 1.00 76.06 484 TYR A N 1
ATOM 3729 C CA . TYR A 1 484 ? -13.487 -10.110 -18.827 1.00 76.06 484 TYR A CA 1
ATOM 3730 C C . TYR A 1 484 ? -12.395 -11.126 -18.465 1.00 76.06 484 TYR A C 1
ATOM 3732 O O . TYR A 1 484 ? -11.894 -11.821 -19.361 1.00 76.06 484 TYR A O 1
ATOM 3740 N N . PRO A 1 485 ? -12.013 -11.252 -17.184 1.00 68.94 485 PRO A N 1
ATOM 3741 C CA . PRO A 1 485 ? -11.115 -12.313 -16.766 1.00 68.94 485 PRO A CA 1
ATOM 3742 C C . PRO A 1 485 ? -11.825 -13.659 -16.957 1.00 68.94 485 PRO A C 1
ATOM 3744 O O . PRO A 1 485 ? -12.942 -13.868 -16.489 1.00 68.94 485 PRO A O 1
ATOM 3747 N N . LYS A 1 486 ? -11.174 -14.606 -17.642 1.00 64.06 486 LYS A N 1
ATOM 3748 C CA . LYS A 1 486 ? -11.752 -15.937 -17.933 1.00 64.06 486 LYS A CA 1
ATOM 3749 C C . LYS A 1 486 ? -12.105 -16.746 -16.673 1.00 64.06 486 LYS A C 1
ATOM 3751 O O . LYS A 1 486 ? -12.836 -17.724 -16.761 1.00 64.06 486 LYS A O 1
ATOM 3756 N N . HIS A 1 487 ? -11.598 -16.339 -15.511 1.00 59.56 487 HIS A N 1
ATOM 3757 C CA . HIS A 1 487 ? -11.736 -17.032 -14.235 1.00 59.56 487 HIS A CA 1
ATOM 3758 C C . HIS A 1 487 ? -12.139 -16.062 -13.117 1.00 59.56 487 HIS A C 1
ATOM 3760 O O . HIS A 1 487 ? -11.455 -15.959 -12.106 1.00 59.56 487 HIS A O 1
ATOM 3766 N N . LEU A 1 488 ? -13.248 -15.338 -13.292 1.00 51.19 488 LEU A N 1
ATOM 3767 C CA . LEU A 1 488 ? -13.683 -14.310 -12.335 1.00 51.19 488 LEU A CA 1
ATOM 3768 C C . LEU A 1 488 ? -14.019 -14.861 -10.931 1.00 51.19 488 LEU A C 1
ATOM 3770 O O . LEU A 1 488 ? -13.990 -14.114 -9.961 1.00 51.19 488 LEU A O 1
ATOM 3774 N N . PHE A 1 489 ? -14.311 -16.164 -10.815 1.00 46.12 489 PHE A N 1
ATOM 3775 C CA . PHE A 1 489 ? -14.772 -16.788 -9.566 1.00 46.12 489 PHE A CA 1
ATOM 3776 C C . PHE A 1 489 ? -14.014 -18.044 -9.125 1.00 46.12 489 PHE A C 1
ATOM 3778 O O . PHE A 1 489 ? -14.212 -18.498 -7.998 1.00 46.12 489 PHE A O 1
ATOM 3785 N N . SER A 1 490 ? -13.119 -18.610 -9.946 1.00 45.47 490 SER A N 1
ATOM 3786 C CA . SER A 1 490 ? -12.226 -19.663 -9.452 1.00 45.47 490 SER A CA 1
ATOM 3787 C C . SER A 1 490 ? -11.095 -18.989 -8.685 1.00 45.47 490 SER A C 1
ATOM 3789 O O . SER A 1 490 ? -9.986 -18.837 -9.201 1.00 45.47 490 SER A O 1
ATOM 3791 N N . PHE A 1 491 ? -11.405 -18.532 -7.467 1.00 50.88 491 PHE A N 1
ATOM 3792 C CA . PHE A 1 491 ? -10.423 -18.119 -6.478 1.00 50.88 491 PHE A CA 1
ATOM 3793 C C . PHE A 1 491 ? -9.392 -19.240 -6.434 1.00 50.88 491 PHE A C 1
ATOM 3795 O O . PHE A 1 491 ? -9.662 -20.340 -5.950 1.00 50.88 491 PHE A O 1
ATOM 3802 N N . ARG A 1 492 ? -8.230 -19.016 -7.049 1.00 50.00 492 ARG A N 1
ATOM 3803 C CA . ARG A 1 492 ? -7.177 -20.020 -7.179 1.00 50.00 492 ARG A CA 1
ATOM 3804 C C . ARG A 1 492 ? -6.470 -20.090 -5.827 1.00 50.00 492 ARG A C 1
ATOM 3806 O O . ARG A 1 492 ? -5.284 -19.807 -5.735 1.00 50.00 492 ARG A O 1
ATOM 3813 N N . PHE A 1 493 ? -7.223 -20.419 -4.770 1.00 48.12 493 PHE A N 1
ATOM 3814 C CA . PHE A 1 493 ? -6.753 -20.614 -3.398 1.00 48.12 493 PHE A CA 1
ATOM 3815 C C . PHE A 1 493 ? -5.577 -21.589 -3.413 1.00 48.12 493 PHE A C 1
ATOM 3817 O O . PHE A 1 493 ? -4.583 -21.378 -2.732 1.00 48.12 493 PHE A O 1
ATOM 3824 N N . SER A 1 494 ? -5.642 -22.584 -4.306 1.00 43.09 494 SER A N 1
ATOM 3825 C CA . SER A 1 494 ? -4.535 -23.478 -4.624 1.00 43.09 494 SER A CA 1
ATOM 3826 C C . SER A 1 494 ? -3.280 -22.720 -5.052 1.00 43.09 494 SER A C 1
ATOM 3828 O O . SER A 1 494 ? -2.265 -22.882 -4.404 1.00 43.09 494 SER A O 1
ATOM 3830 N N . ARG A 1 495 ? -3.323 -21.819 -6.042 1.00 49.94 495 ARG A N 1
ATOM 3831 C CA . ARG A 1 495 ? -2.159 -21.003 -6.446 1.00 49.94 495 ARG A CA 1
ATOM 3832 C C . ARG A 1 495 ? -1.745 -19.987 -5.372 1.00 49.94 495 ARG A C 1
ATOM 3834 O O . ARG A 1 495 ? -0.554 -19.759 -5.201 1.00 49.94 495 ARG A O 1
ATOM 3841 N N . PHE A 1 496 ? -2.696 -19.440 -4.609 1.00 51.84 496 PHE A N 1
ATOM 3842 C CA . PHE A 1 496 ? -2.431 -18.588 -3.442 1.00 51.84 496 PHE A CA 1
ATOM 3843 C C . PHE A 1 496 ? -1.624 -19.334 -2.364 1.00 51.84 496 PHE A C 1
ATOM 3845 O O . PHE A 1 496 ? -0.692 -18.765 -1.802 1.00 51.84 496 PHE A O 1
ATOM 3852 N N . ILE A 1 497 ? -1.905 -20.619 -2.136 1.00 49.06 497 ILE A N 1
ATOM 3853 C CA . ILE A 1 497 ? -1.116 -21.485 -1.251 1.00 49.06 497 ILE A CA 1
ATOM 3854 C C . ILE A 1 497 ? 0.186 -21.940 -1.933 1.00 49.06 497 ILE A C 1
ATOM 3856 O O . ILE A 1 497 ? 1.250 -21.836 -1.334 1.00 49.06 497 ILE A O 1
ATOM 3860 N N . THR A 1 498 ? 0.143 -22.385 -3.192 1.00 40.62 498 THR A N 1
ATOM 3861 C CA . THR A 1 498 ? 1.292 -22.955 -3.916 1.00 40.62 498 THR A CA 1
ATOM 3862 C C . THR A 1 498 ? 2.402 -21.931 -4.170 1.00 40.62 498 THR A C 1
ATOM 3864 O O . THR A 1 498 ? 3.563 -22.249 -3.937 1.00 40.62 498 THR A O 1
ATOM 3867 N N . GLU A 1 499 ? 2.089 -20.694 -4.574 1.00 43.00 499 GLU A N 1
ATOM 3868 C CA . GLU A 1 499 ? 3.096 -19.622 -4.724 1.00 43.00 499 GLU A CA 1
ATOM 3869 C C . GLU A 1 499 ? 3.620 -19.105 -3.375 1.00 43.00 499 GLU A C 1
ATOM 3871 O O . GLU A 1 499 ? 4.689 -18.504 -3.319 1.00 43.00 499 GLU A O 1
ATOM 3876 N N . ALA A 1 500 ? 2.912 -19.350 -2.266 1.00 41.84 500 ALA A N 1
ATOM 3877 C CA . ALA A 1 500 ? 3.381 -18.942 -0.942 1.00 41.84 500 ALA A CA 1
ATOM 3878 C C . ALA A 1 500 ? 4.532 -19.820 -0.409 1.00 41.84 500 ALA A C 1
ATOM 3880 O O . ALA A 1 500 ? 5.131 -19.503 0.618 1.00 41.84 500 ALA A O 1
ATOM 3881 N N . SER A 1 501 ? 4.857 -20.893 -1.132 1.00 36.59 501 SER A N 1
ATOM 3882 C CA . SER A 1 501 ? 6.000 -21.775 -0.880 1.00 36.59 501 SER A CA 1
ATOM 3883 C C . SER A 1 501 ? 7.343 -21.169 -1.322 1.00 36.59 501 SER A C 1
ATOM 3885 O O . SER A 1 501 ? 8.389 -21.728 -0.990 1.00 36.59 501 SER A O 1
ATOM 3887 N N . ASP A 1 502 ? 7.334 -20.056 -2.074 1.00 41.59 502 ASP A N 1
ATOM 3888 C CA . ASP A 1 502 ? 8.479 -19.655 -2.904 1.00 41.59 502 ASP A CA 1
ATOM 3889 C C . ASP A 1 502 ? 9.036 -18.208 -2.774 1.00 41.59 502 ASP A C 1
ATOM 3891 O O . ASP A 1 502 ? 9.477 -17.657 -3.782 1.00 41.59 502 ASP A O 1
ATOM 3895 N N . PRO A 1 503 ? 9.146 -17.552 -1.590 1.00 36.97 503 PRO A N 1
ATOM 3896 C CA . PRO A 1 503 ? 9.904 -16.294 -1.522 1.00 36.97 503 PRO A CA 1
ATOM 3897 C C . PRO A 1 503 ? 11.398 -16.464 -1.194 1.00 36.97 503 PRO A C 1
ATOM 3899 O O . PRO A 1 503 ? 12.149 -15.507 -1.362 1.00 36.97 503 PRO A O 1
ATOM 3902 N N . LYS A 1 504 ? 11.864 -17.624 -0.693 1.00 37.03 504 LYS A N 1
ATOM 3903 C CA . LYS A 1 504 ? 13.271 -17.810 -0.249 1.00 37.03 504 LYS A CA 1
ATOM 3904 C C . LYS A 1 504 ? 13.855 -19.222 -0.424 1.00 37.03 504 LYS A C 1
ATOM 3906 O O . LYS A 1 504 ? 15.000 -19.453 -0.045 1.00 37.03 504 LYS A O 1
ATOM 3911 N N . THR A 1 505 ? 13.127 -20.162 -1.023 1.00 32.16 505 THR A N 1
ATOM 3912 C CA . THR A 1 505 ? 13.558 -21.573 -1.114 1.00 32.16 505 THR A CA 1
ATOM 3913 C C . THR A 1 505 ? 14.263 -21.914 -2.432 1.00 32.16 505 THR A C 1
ATOM 3915 O O . THR A 1 505 ? 14.538 -23.079 -2.700 1.00 32.16 505 THR A O 1
ATOM 3918 N N . SER A 1 506 ? 14.634 -20.927 -3.255 1.00 29.55 506 SER A N 1
ATOM 3919 C CA . SER A 1 506 ? 15.393 -21.203 -4.488 1.00 29.55 506 SER A CA 1
ATOM 3920 C C . SER A 1 506 ? 16.844 -21.645 -4.209 1.00 29.55 506 SER A C 1
ATOM 3922 O O . SER A 1 506 ? 17.430 -22.380 -4.998 1.00 29.55 506 SER A O 1
ATOM 3924 N N . SER A 1 507 ? 17.406 -21.304 -3.042 1.00 31.89 507 SER A N 1
ATOM 3925 C CA . SER A 1 507 ? 18.744 -21.743 -2.599 1.00 31.89 507 SER A CA 1
ATOM 3926 C C . SER A 1 507 ? 18.740 -22.992 -1.706 1.00 31.89 507 SER A C 1
ATOM 3928 O O . SER A 1 507 ? 19.801 -23.487 -1.335 1.00 31.89 507 SER A O 1
ATOM 3930 N N . ARG A 1 508 ? 17.567 -23.565 -1.405 1.00 31.27 508 ARG A N 1
ATOM 3931 C CA . ARG A 1 508 ? 17.444 -24.849 -0.697 1.00 31.27 508 ARG A CA 1
ATOM 3932 C C . ARG A 1 508 ? 16.504 -25.779 -1.456 1.00 31.27 508 ARG A C 1
ATOM 3934 O O . ARG A 1 508 ? 15.600 -26.376 -0.880 1.00 31.27 508 ARG A O 1
ATOM 3941 N N . LYS A 1 509 ? 16.716 -25.907 -2.772 1.00 31.41 509 LYS A N 1
ATOM 3942 C CA . LYS A 1 509 ? 16.165 -27.042 -3.518 1.00 31.41 509 LYS A CA 1
ATOM 3943 C C . LYS A 1 509 ? 16.617 -28.315 -2.809 1.00 31.41 509 LYS A C 1
ATOM 3945 O O . LYS A 1 509 ? 17.815 -28.539 -2.641 1.00 31.41 509 LYS A O 1
ATOM 3950 N N . ALA A 1 510 ? 15.646 -29.117 -2.382 1.00 34.84 510 ALA A N 1
ATOM 3951 C CA . ALA A 1 510 ? 15.868 -30.487 -1.963 1.00 34.84 510 ALA A CA 1
ATOM 3952 C C . ALA A 1 510 ? 16.787 -31.156 -2.994 1.00 34.84 510 ALA A C 1
ATOM 3954 O O . ALA A 1 510 ? 16.444 -31.230 -4.177 1.00 34.84 510 ALA A O 1
ATOM 3955 N N . ARG A 1 511 ? 17.984 -31.577 -2.565 1.00 33.31 511 ARG A N 1
ATOM 3956 C CA . ARG A 1 511 ? 18.838 -32.442 -3.379 1.00 33.31 511 ARG A CA 1
ATOM 3957 C C . ARG A 1 511 ? 18.011 -33.692 -3.674 1.00 33.31 511 ARG A C 1
ATOM 3959 O O . ARG A 1 511 ? 17.732 -34.465 -2.764 1.00 33.31 511 ARG A O 1
ATOM 3966 N N . LYS A 1 512 ? 17.577 -33.859 -4.926 1.00 34.69 512 LYS A N 1
ATOM 3967 C CA . LYS A 1 512 ? 17.117 -35.159 -5.412 1.00 34.69 512 LYS A CA 1
ATOM 3968 C C . LYS A 1 512 ? 18.317 -36.099 -5.326 1.00 34.69 512 LYS A C 1
ATOM 3970 O O . LYS A 1 512 ? 19.365 -35.788 -5.891 1.00 34.69 512 LYS A O 1
ATOM 3975 N N . ALA A 1 513 ? 18.176 -37.202 -4.599 1.00 40.38 513 ALA A N 1
ATOM 3976 C CA . ALA A 1 513 ? 19.091 -38.321 -4.753 1.00 40.38 513 ALA A CA 1
ATOM 3977 C C . ALA A 1 513 ? 18.965 -38.863 -6.190 1.00 40.38 513 ALA A C 1
ATOM 3979 O O . ALA A 1 513 ? 17.927 -38.687 -6.834 1.00 40.38 513 ALA A O 1
ATOM 3980 N N . HIS A 1 514 ? 20.016 -39.517 -6.685 1.00 41.47 514 HIS A N 1
ATOM 3981 C CA . HIS A 1 514 ? 20.103 -40.069 -8.046 1.00 41.47 514 HIS A CA 1
ATOM 3982 C C . HIS A 1 514 ? 18.956 -41.061 -8.380 1.00 41.47 514 HIS A C 1
ATOM 3984 O O . HIS A 1 514 ? 18.710 -41.349 -9.547 1.00 41.47 514 HIS A O 1
ATOM 3990 N N . ASP A 1 515 ? 18.211 -41.519 -7.372 1.00 36.19 515 ASP A N 1
ATOM 3991 C CA . ASP A 1 515 ? 17.143 -42.522 -7.459 1.00 36.19 515 ASP A CA 1
ATOM 3992 C C . ASP A 1 515 ? 15.707 -41.938 -7.470 1.00 36.19 515 ASP A C 1
ATOM 3994 O O . ASP A 1 515 ? 14.713 -42.640 -7.340 1.00 36.19 515 ASP A O 1
ATOM 3998 N N . GLY A 1 516 ? 15.548 -40.615 -7.593 1.00 42.41 516 GLY A N 1
ATOM 3999 C CA . GLY A 1 516 ? 14.222 -39.998 -7.763 1.00 42.41 516 GLY A CA 1
ATOM 4000 C C . GLY A 1 516 ? 13.326 -39.955 -6.514 1.00 42.41 516 GLY A C 1
ATOM 4001 O O . GLY A 1 516 ? 12.261 -39.335 -6.566 1.00 42.41 516 GLY A O 1
ATOM 4002 N N . SER A 1 517 ? 13.757 -40.506 -5.378 1.00 36.78 517 SER A N 1
ATOM 4003 C CA . SER A 1 517 ? 13.062 -40.374 -4.095 1.00 36.78 517 SER A CA 1
ATOM 4004 C C . SER A 1 517 ? 13.245 -38.977 -3.478 1.00 36.78 517 SER A C 1
ATOM 4006 O O . SER A 1 517 ? 14.301 -38.337 -3.553 1.00 36.78 517 SER A O 1
ATOM 4008 N N . MET A 1 518 ? 12.160 -38.456 -2.895 1.00 38.56 518 MET A N 1
ATOM 4009 C CA . MET A 1 518 ? 12.142 -37.160 -2.221 1.00 38.56 518 MET A CA 1
ATOM 4010 C C . MET A 1 518 ? 12.838 -37.302 -0.865 1.00 38.56 518 MET A C 1
ATOM 4012 O O . MET A 1 518 ? 12.301 -37.937 0.036 1.00 38.56 518 MET A O 1
ATOM 4016 N N . VAL A 1 519 ? 14.022 -36.704 -0.702 1.00 39.34 519 VAL A N 1
ATOM 4017 C CA . VAL A 1 519 ? 14.746 -36.718 0.578 1.00 39.34 519 VAL A CA 1
ATOM 4018 C C . VAL A 1 519 ? 14.001 -35.839 1.590 1.00 39.34 519 VAL A C 1
ATOM 4020 O O . VAL A 1 519 ? 14.239 -34.634 1.694 1.00 39.34 519 VAL A O 1
ATOM 4023 N N . ILE A 1 520 ? 13.071 -36.435 2.335 1.00 48.44 520 ILE A N 1
ATOM 4024 C CA . ILE A 1 520 ? 12.494 -35.845 3.544 1.00 48.44 520 ILE A CA 1
ATOM 4025 C C . ILE A 1 520 ? 13.525 -36.052 4.657 1.00 48.44 520 ILE A C 1
ATOM 4027 O O . ILE A 1 520 ? 13.572 -37.121 5.238 1.00 48.44 520 ILE A O 1
ATOM 4031 N N . ASN A 1 521 ? 14.352 -35.037 4.937 1.00 48.22 521 ASN A N 1
ATOM 4032 C CA . ASN A 1 521 ? 15.340 -34.984 6.033 1.00 48.22 521 ASN A CA 1
ATOM 4033 C C . ASN A 1 521 ? 16.215 -36.247 6.211 1.00 48.22 521 ASN A C 1
ATOM 4035 O O . ASN A 1 521 ? 15.824 -37.195 6.879 1.00 48.22 521 ASN A O 1
ATOM 4039 N N . ALA A 1 522 ? 17.467 -36.189 5.750 1.00 51.91 522 ALA A N 1
ATOM 4040 C CA . ALA A 1 522 ? 18.456 -37.277 5.841 1.00 51.91 522 ALA A CA 1
ATOM 4041 C C . ALA A 1 522 ? 18.824 -37.754 7.271 1.00 51.91 522 ALA A C 1
ATOM 4043 O O . ALA A 1 522 ? 19.609 -38.682 7.418 1.00 51.91 522 ALA A O 1
ATOM 4044 N N . GLU A 1 523 ? 18.283 -37.132 8.319 1.00 53.91 523 GLU A N 1
ATOM 4045 C CA . GLU A 1 523 ? 18.569 -37.457 9.724 1.00 53.91 523 GLU A CA 1
ATOM 4046 C C . GLU A 1 523 ? 17.492 -38.329 10.390 1.00 53.91 523 GLU A C 1
ATOM 4048 O O . GLU A 1 523 ? 17.586 -38.601 11.583 1.00 53.91 523 GLU A O 1
ATOM 4053 N N . HIS A 1 524 ? 16.424 -38.714 9.684 1.00 52.97 524 HIS A N 1
ATOM 4054 C CA . HIS A 1 524 ? 15.297 -39.420 10.298 1.00 52.97 524 HIS A CA 1
ATOM 4055 C C . HIS A 1 524 ? 14.826 -40.604 9.453 1.00 52.97 524 HIS A C 1
ATOM 4057 O O . HIS A 1 524 ? 14.594 -40.466 8.256 1.00 52.97 524 HIS A O 1
ATOM 4063 N N . MET A 1 525 ? 14.645 -41.753 10.107 1.00 55.81 525 MET A N 1
ATOM 4064 C CA . MET A 1 525 ? 14.029 -42.941 9.509 1.00 55.81 525 MET A CA 1
ATOM 4065 C C . MET A 1 525 ? 12.511 -42.762 9.360 1.00 55.81 525 MET A C 1
ATOM 4067 O O . MET A 1 525 ? 11.903 -41.923 10.037 1.00 55.81 525 MET A O 1
ATOM 4071 N N . GLU A 1 526 ? 11.904 -43.540 8.461 1.00 56.34 526 GLU A N 1
ATOM 4072 C CA . GLU A 1 526 ? 10.457 -43.519 8.245 1.00 56.34 526 GLU A CA 1
ATOM 4073 C C . GLU A 1 526 ? 9.697 -43.960 9.515 1.00 56.34 526 GLU A C 1
ATOM 4075 O O . GLU A 1 526 ? 10.170 -44.817 10.260 1.00 56.34 526 GLU A O 1
ATOM 4080 N N . PRO A 1 527 ? 8.547 -43.335 9.830 1.00 59.31 527 PRO A N 1
ATOM 4081 C CA . PRO A 1 527 ? 7.808 -43.624 11.055 1.00 59.31 527 PRO A CA 1
ATOM 4082 C C . PRO A 1 527 ? 7.050 -44.959 10.958 1.00 59.31 527 PRO A C 1
ATOM 4084 O O . PRO A 1 527 ? 6.041 -45.048 10.252 1.00 59.31 527 PRO A O 1
ATOM 4087 N N . ASP A 1 528 ? 7.477 -45.948 11.745 1.00 62.03 528 ASP A N 1
ATOM 4088 C CA . ASP A 1 528 ? 6.889 -47.296 11.781 1.00 62.03 528 ASP A CA 1
ATOM 4089 C C . ASP A 1 528 ? 5.574 -47.363 12.577 1.00 62.03 528 ASP A C 1
ATOM 4091 O O . ASP A 1 528 ? 4.653 -48.092 12.213 1.00 62.03 528 ASP A O 1
ATOM 4095 N N . ASN A 1 529 ? 5.426 -46.558 13.637 1.00 78.00 529 ASN A N 1
ATOM 4096 C CA . ASN A 1 529 ? 4.259 -46.629 14.528 1.00 78.00 529 ASN A CA 1
ATOM 4097 C C . ASN A 1 529 ? 3.253 -45.483 14.331 1.00 78.00 529 ASN A C 1
ATOM 4099 O O . ASN A 1 529 ? 3.618 -44.330 14.083 1.00 78.00 529 ASN A O 1
ATOM 4103 N N . ALA A 1 530 ? 1.964 -45.760 14.571 1.00 73.88 530 ALA A N 1
ATOM 4104 C CA . ALA A 1 530 ? 0.899 -44.745 14.574 1.00 73.88 530 ALA A CA 1
ATOM 4105 C C . ALA A 1 530 ? 1.200 -43.581 15.542 1.00 73.88 530 ALA A C 1
ATOM 4107 O O . ALA A 1 530 ? 0.955 -42.418 15.226 1.00 73.88 530 ALA A O 1
ATOM 4108 N N . TRP A 1 531 ? 1.838 -43.880 16.679 1.00 65.44 531 TRP A N 1
ATOM 4109 C CA . TRP A 1 531 ? 2.321 -42.879 17.633 1.00 65.44 531 TRP A CA 1
ATOM 4110 C C . TRP A 1 531 ? 3.433 -41.982 17.064 1.00 65.44 531 TRP A C 1
ATOM 4112 O O . TRP A 1 531 ? 3.442 -40.777 17.305 1.00 65.44 531 TRP A O 1
ATOM 4122 N N . GLN A 1 532 ? 4.340 -42.526 16.246 1.00 69.12 532 GLN A N 1
ATOM 4123 C CA . GLN A 1 532 ? 5.394 -41.752 15.579 1.00 69.12 532 GLN A CA 1
ATOM 4124 C C . GLN A 1 532 ? 4.831 -40.882 14.443 1.00 69.12 532 GLN A C 1
ATOM 4126 O O . GLN A 1 532 ? 5.302 -39.763 14.243 1.00 69.12 532 GLN A O 1
ATOM 4131 N N . ARG A 1 533 ? 3.761 -41.323 13.763 1.00 68.94 533 ARG A N 1
ATOM 4132 C CA . ARG A 1 533 ? 3.016 -40.486 12.799 1.00 68.94 533 ARG A CA 1
ATOM 4133 C C . ARG A 1 533 ? 2.315 -39.302 13.475 1.00 68.94 533 ARG A C 1
ATOM 4135 O O . ARG A 1 533 ? 2.348 -38.189 12.949 1.00 68.94 533 ARG A O 1
ATOM 4142 N N . ILE A 1 534 ? 1.739 -39.517 14.660 1.00 71.00 534 ILE A N 1
ATOM 4143 C CA . ILE A 1 534 ? 1.121 -38.456 15.474 1.00 71.00 534 ILE A CA 1
ATOM 4144 C C . ILE A 1 534 ? 2.196 -37.516 16.052 1.00 71.00 534 ILE A C 1
ATOM 4146 O O . ILE A 1 534 ? 2.064 -36.298 15.967 1.00 71.00 534 ILE A O 1
ATOM 4150 N N . SER A 1 535 ? 3.314 -38.050 16.550 1.00 65.31 535 SER A N 1
ATOM 4151 C CA . SER A 1 535 ? 4.493 -37.272 16.972 1.00 65.31 535 SER A CA 1
ATOM 4152 C C . SER A 1 535 ? 5.071 -36.417 15.833 1.00 65.31 535 SER A C 1
ATOM 4154 O O . SER A 1 535 ? 5.463 -35.266 16.045 1.00 65.31 535 SER A O 1
ATOM 4156 N N . GLY A 1 536 ? 5.049 -36.932 14.599 1.00 62.03 536 GLY A N 1
ATOM 4157 C CA . GLY A 1 536 ? 5.377 -36.177 13.391 1.00 62.03 536 GLY A CA 1
ATOM 4158 C C . GLY A 1 536 ? 4.498 -34.936 13.207 1.00 62.03 536 GLY A C 1
ATOM 4159 O O . GLY A 1 536 ? 5.021 -33.877 12.858 1.00 62.03 536 GLY A O 1
ATOM 4160 N N . HIS A 1 537 ? 3.201 -35.027 13.529 1.00 62.00 537 HIS A N 1
ATOM 4161 C CA . HIS A 1 537 ? 2.292 -33.875 13.565 1.00 62.00 537 HIS A CA 1
ATOM 4162 C C . HIS A 1 537 ? 2.626 -32.900 14.703 1.00 62.00 537 HIS A C 1
ATOM 4164 O O . HIS A 1 537 ? 2.645 -31.692 14.480 1.00 62.00 537 HIS A O 1
ATOM 4170 N N . PHE A 1 538 ? 2.980 -33.388 15.895 1.00 60.06 538 PHE A N 1
ATOM 4171 C CA . PHE A 1 538 ? 3.417 -32.518 16.996 1.00 60.06 538 PHE A CA 1
ATOM 4172 C C . PHE A 1 538 ? 4.713 -31.761 16.682 1.00 60.06 538 PHE A C 1
ATOM 4174 O O . PHE A 1 538 ? 4.863 -30.623 17.114 1.00 60.06 538 PHE A O 1
ATOM 4181 N N . ARG A 1 539 ? 5.621 -32.324 15.873 1.00 59.06 539 ARG A N 1
ATOM 4182 C CA . ARG A 1 539 ? 6.841 -31.642 15.395 1.00 59.06 539 ARG A CA 1
ATOM 4183 C C . ARG A 1 539 ? 6.577 -30.505 14.403 1.00 59.06 539 ARG A C 1
ATOM 4185 O O . ARG A 1 539 ? 7.464 -29.675 14.193 1.00 59.06 539 ARG A O 1
ATOM 4192 N N . ILE A 1 540 ? 5.378 -30.418 13.824 1.00 59.50 540 ILE A N 1
ATOM 4193 C CA . ILE A 1 540 ? 4.966 -29.263 13.012 1.00 59.50 540 ILE A CA 1
ATOM 4194 C C . ILE A 1 540 ? 4.850 -28.023 13.900 1.00 59.50 540 ILE A C 1
ATOM 4196 O O . ILE A 1 540 ? 5.209 -26.941 13.457 1.00 59.50 540 ILE A O 1
ATOM 4200 N N . ILE A 1 541 ? 4.451 -28.173 15.165 1.00 60.84 541 ILE A N 1
ATOM 4201 C CA . ILE A 1 541 ? 4.260 -27.063 16.105 1.00 60.84 541 ILE A CA 1
ATOM 4202 C C . ILE A 1 541 ? 5.575 -26.311 16.385 1.00 60.84 541 ILE A C 1
ATOM 4204 O O . ILE A 1 541 ? 5.607 -25.117 16.113 1.00 60.84 541 ILE A O 1
ATOM 4208 N N . PRO A 1 542 ? 6.694 -26.929 16.821 1.00 58.62 542 PRO A N 1
ATOM 4209 C CA . PRO A 1 542 ? 7.951 -26.206 17.014 1.00 58.62 542 PRO A CA 1
ATOM 4210 C C . PRO A 1 542 ? 8.540 -25.667 15.702 1.00 58.62 542 PRO A C 1
ATOM 4212 O O . PRO A 1 542 ? 9.155 -24.606 15.716 1.00 58.62 542 PRO A O 1
ATOM 4215 N N . ARG A 1 543 ? 8.312 -26.325 14.552 1.00 62.47 543 ARG A N 1
ATOM 4216 C CA . ARG A 1 543 ? 8.701 -25.773 13.237 1.00 62.47 543 ARG A CA 1
ATOM 4217 C C . ARG A 1 543 ? 7.863 -24.554 12.841 1.00 62.47 543 ARG A C 1
ATOM 4219 O O . ARG A 1 543 ? 8.400 -23.613 12.268 1.00 62.47 543 ARG A O 1
ATOM 4226 N N . LEU A 1 544 ? 6.567 -24.558 13.151 1.00 60.94 544 LEU A N 1
ATOM 4227 C CA . LEU A 1 544 ? 5.654 -23.436 12.938 1.00 60.94 544 LEU A CA 1
ATOM 4228 C C . LEU A 1 544 ? 6.028 -22.277 13.871 1.00 60.94 544 LEU A C 1
ATOM 4230 O O . LEU A 1 544 ? 6.188 -21.152 13.407 1.00 60.94 544 LEU A O 1
ATOM 4234 N N . LEU A 1 545 ? 6.246 -22.572 15.156 1.00 61.78 545 LEU A N 1
ATOM 4235 C CA . LEU A 1 545 ? 6.627 -21.619 16.199 1.00 61.78 545 LEU A CA 1
ATOM 4236 C C . LEU A 1 545 ? 8.000 -20.986 15.951 1.00 61.78 545 LEU A C 1
ATOM 4238 O O . LEU A 1 545 ? 8.148 -19.784 16.155 1.00 61.78 545 LEU A O 1
ATOM 4242 N N . GLY A 1 546 ? 8.970 -21.778 15.482 1.00 60.75 546 GLY A N 1
ATOM 4243 C CA . GLY A 1 546 ? 10.328 -21.342 15.152 1.00 60.75 546 GLY A CA 1
ATOM 4244 C C . GLY A 1 546 ? 10.486 -20.740 13.755 1.00 60.75 546 GLY A C 1
ATOM 4245 O O . GLY A 1 546 ? 11.587 -20.339 13.394 1.00 60.75 546 GLY A O 1
ATOM 4246 N N . SER A 1 547 ? 9.418 -20.677 12.954 1.00 78.50 547 SER A N 1
ATOM 4247 C CA . SER A 1 547 ? 9.477 -20.018 11.649 1.00 78.50 547 SER A CA 1
ATOM 4248 C C . SER A 1 547 ? 9.684 -18.507 11.808 1.00 78.50 547 SER A C 1
ATOM 4250 O O . SER A 1 547 ? 9.087 -17.885 12.690 1.00 78.50 547 SER A O 1
ATOM 4252 N N . ASP A 1 548 ? 10.454 -17.891 10.904 1.00 76.81 548 ASP A N 1
ATOM 4253 C CA . ASP A 1 548 ? 10.664 -16.431 10.867 1.00 76.81 548 ASP A CA 1
ATOM 4254 C C . ASP A 1 548 ? 9.334 -15.647 10.888 1.00 76.81 548 ASP A C 1
ATOM 4256 O O . ASP A 1 548 ? 9.241 -14.550 11.444 1.00 76.81 548 ASP A O 1
ATOM 4260 N N . LEU A 1 549 ? 8.283 -16.239 10.308 1.00 80.56 549 LEU A N 1
ATOM 4261 C CA . LEU A 1 549 ? 6.921 -15.706 10.263 1.00 80.56 549 LEU A CA 1
ATOM 4262 C C . LEU A 1 549 ? 6.278 -15.652 11.657 1.00 80.56 549 LEU A C 1
ATOM 4264 O O . LEU A 1 549 ? 5.724 -14.625 12.052 1.00 80.56 549 LEU A O 1
ATOM 4268 N N . SER A 1 550 ? 6.371 -16.747 12.415 1.00 83.94 550 SER A N 1
ATOM 4269 C CA . SER A 1 550 ? 5.842 -16.832 13.778 1.00 83.94 550 SER A CA 1
ATOM 4270 C C . SER A 1 550 ? 6.623 -15.947 14.743 1.00 83.94 550 SER A C 1
ATOM 4272 O O . SER A 1 550 ? 6.010 -15.275 15.571 1.00 83.94 550 SER A O 1
ATOM 4274 N N . VAL A 1 551 ? 7.951 -15.876 14.607 1.00 85.31 551 VAL A N 1
ATOM 4275 C CA . VAL A 1 551 ? 8.803 -15.010 15.440 1.00 85.31 551 VAL A CA 1
ATOM 4276 C C . VAL A 1 551 ? 8.435 -13.537 15.251 1.00 85.31 551 VAL A C 1
ATOM 4278 O O . VAL A 1 551 ? 8.351 -12.791 16.228 1.00 85.31 551 VAL A O 1
ATOM 4281 N N . PHE A 1 552 ? 8.142 -13.114 14.016 1.00 85.44 552 PHE A N 1
ATOM 4282 C CA . PHE A 1 552 ? 7.624 -11.770 13.767 1.00 85.44 552 PHE A CA 1
ATOM 4283 C C . PHE A 1 552 ? 6.282 -11.535 14.473 1.00 85.44 552 PHE A C 1
ATOM 4285 O O . PHE A 1 552 ? 6.133 -10.534 15.176 1.00 85.44 552 PHE A O 1
ATOM 4292 N N . GLY A 1 553 ? 5.325 -12.458 14.331 1.00 87.31 553 GLY A N 1
ATOM 4293 C CA . GLY A 1 553 ? 4.027 -12.351 14.997 1.00 87.31 553 GLY A CA 1
ATOM 4294 C C . GLY A 1 553 ? 4.146 -12.300 16.523 1.00 87.31 553 GLY A C 1
ATOM 4295 O O . GLY A 1 553 ? 3.507 -11.466 17.161 1.00 87.31 553 GLY A O 1
ATOM 4296 N N . LEU A 1 554 ? 5.016 -13.135 17.097 1.00 89.94 554 LEU A N 1
ATOM 4297 C CA . LEU A 1 554 ? 5.279 -13.201 18.533 1.00 89.94 554 LEU A CA 1
ATOM 4298 C C . LEU A 1 554 ? 5.868 -11.886 19.040 1.00 89.94 554 LEU A C 1
ATOM 4300 O O . LEU A 1 554 ? 5.433 -11.365 20.062 1.00 89.94 554 LEU A O 1
ATOM 4304 N N . ARG A 1 555 ? 6.818 -11.306 18.302 1.00 90.00 555 ARG A N 1
ATOM 4305 C CA . ARG A 1 555 ? 7.405 -10.007 18.640 1.00 90.00 555 ARG A CA 1
ATOM 4306 C C . ARG A 1 555 ? 6.339 -8.911 18.709 1.00 90.00 555 ARG A C 1
ATOM 4308 O O . ARG A 1 555 ? 6.381 -8.091 19.623 1.00 90.00 555 ARG A O 1
ATOM 4315 N N . VAL A 1 556 ? 5.401 -8.888 17.756 1.00 89.25 556 VAL A N 1
ATOM 4316 C CA . VAL A 1 556 ? 4.285 -7.927 17.767 1.00 89.25 556 VAL A CA 1
ATOM 4317 C C . VAL A 1 556 ? 3.355 -8.191 18.946 1.00 89.25 556 VAL A C 1
ATOM 4319 O O . VAL A 1 556 ? 3.003 -7.253 19.653 1.00 89.25 556 VAL A O 1
ATOM 4322 N N . ALA A 1 557 ? 3.018 -9.455 19.207 1.00 92.44 557 ALA A N 1
ATOM 4323 C CA . ALA A 1 557 ? 2.166 -9.834 20.329 1.00 92.44 557 ALA A CA 1
ATOM 4324 C C . ALA A 1 557 ? 2.767 -9.418 21.676 1.00 92.44 557 ALA A C 1
ATOM 4326 O O . ALA A 1 557 ? 2.081 -8.776 22.461 1.00 92.44 557 ALA A O 1
ATOM 4327 N N . VAL A 1 558 ? 4.052 -9.690 21.919 1.00 92.81 558 VAL A N 1
ATOM 4328 C CA . VAL A 1 558 ? 4.749 -9.296 23.155 1.00 92.81 558 VAL A CA 1
ATOM 4329 C C . VAL A 1 558 ? 4.802 -7.773 23.305 1.00 92.81 558 VAL A C 1
ATOM 4331 O O . VAL A 1 558 ? 4.518 -7.258 24.384 1.00 92.81 558 VAL A O 1
ATOM 4334 N N . ALA A 1 559 ? 5.107 -7.040 22.229 1.00 91.19 559 ALA A N 1
ATOM 4335 C CA . ALA A 1 559 ? 5.154 -5.577 22.259 1.00 91.19 559 ALA A CA 1
ATOM 4336 C C . ALA A 1 559 ? 3.774 -4.936 22.484 1.00 91.19 559 ALA A C 1
ATOM 4338 O O . ALA A 1 559 ? 3.667 -3.938 23.185 1.00 91.19 559 ALA A O 1
ATOM 4339 N N . SER A 1 560 ? 2.706 -5.487 21.902 1.00 91.50 560 SER A N 1
ATOM 4340 C CA . SER A 1 560 ? 1.344 -5.012 22.165 1.00 91.50 560 SER A CA 1
ATOM 4341 C C . SER A 1 560 ? 0.865 -5.411 23.563 1.00 91.50 560 SER A C 1
ATOM 4343 O O . SER A 1 560 ? 0.175 -4.630 24.214 1.00 91.50 560 SER A O 1
ATOM 4345 N N . PHE A 1 561 ? 1.243 -6.598 24.043 1.00 92.81 561 PHE A N 1
ATOM 4346 C CA . PHE A 1 561 ? 0.825 -7.116 25.344 1.00 92.81 561 PHE A CA 1
ATOM 4347 C C . PHE A 1 561 ? 1.480 -6.379 26.518 1.00 92.81 561 PHE A C 1
ATOM 4349 O O . PHE A 1 561 ? 0.833 -6.205 27.546 1.00 92.81 561 PHE A O 1
ATOM 4356 N N . SER A 1 562 ? 2.707 -5.866 26.361 1.00 92.44 562 SER A N 1
ATOM 4357 C CA . SER A 1 562 ? 3.360 -5.055 27.402 1.00 92.44 562 SER A CA 1
ATOM 4358 C C . SER A 1 562 ? 2.589 -3.776 27.743 1.00 92.44 562 SER A C 1
ATOM 4360 O O . SER A 1 562 ? 2.645 -3.319 28.879 1.00 92.44 562 SER A O 1
ATOM 4362 N N . VAL A 1 563 ? 1.839 -3.221 26.786 1.00 91.56 563 VAL A N 1
ATOM 4363 C CA . VAL A 1 563 ? 0.911 -2.103 27.018 1.00 91.56 563 VAL A CA 1
ATOM 4364 C C . VAL A 1 563 ? -0.468 -2.615 27.440 1.00 91.56 563 VAL A C 1
ATOM 4366 O O . VAL A 1 563 ? -1.098 -2.037 28.322 1.00 91.56 563 VAL A O 1
ATOM 4369 N N . ALA A 1 564 ? -0.931 -3.719 26.844 1.00 89.75 564 ALA A N 1
ATOM 4370 C CA . ALA A 1 564 ? -2.243 -4.296 27.137 1.00 89.75 564 ALA A CA 1
ATOM 4371 C C . ALA A 1 564 ? -2.389 -4.773 28.586 1.00 89.75 564 ALA A C 1
ATOM 4373 O O . ALA A 1 564 ? -3.496 -4.755 29.109 1.00 89.75 564 ALA A O 1
ATOM 4374 N N . ILE A 1 565 ? -1.302 -5.189 29.243 1.00 90.38 565 ILE A N 1
ATOM 4375 C CA . ILE A 1 565 ? -1.348 -5.701 30.619 1.00 90.38 565 ILE A CA 1
ATOM 4376 C C . ILE A 1 565 ? -1.939 -4.679 31.602 1.00 90.38 565 ILE A C 1
ATOM 4378 O O . ILE A 1 565 ? -2.683 -5.054 32.499 1.00 90.38 565 ILE A O 1
ATOM 4382 N N . VAL A 1 566 ? -1.714 -3.384 31.357 1.00 89.75 566 VAL A N 1
ATOM 4383 C CA . VAL A 1 566 ? -2.273 -2.264 32.135 1.00 89.75 566 VAL A CA 1
ATOM 4384 C C . VAL A 1 566 ? -3.807 -2.209 32.025 1.00 89.75 566 VAL A C 1
ATOM 4386 O O . VAL A 1 566 ? -4.486 -1.739 32.928 1.00 89.75 566 VAL A O 1
ATOM 4389 N N . ALA A 1 567 ? -4.383 -2.735 30.941 1.00 85.44 567 ALA A N 1
ATOM 4390 C CA . ALA A 1 567 ? -5.831 -2.849 30.771 1.00 85.44 567 ALA A CA 1
ATOM 4391 C C . ALA A 1 567 ? -6.439 -4.055 31.509 1.00 85.44 567 ALA A C 1
ATOM 4393 O O . ALA A 1 567 ? -7.659 -4.173 31.563 1.00 85.44 567 ALA A O 1
ATOM 4394 N N . TYR A 1 568 ? -5.623 -4.974 32.031 1.00 86.19 568 TYR A N 1
ATOM 4395 C CA . TYR A 1 568 ? -6.091 -6.225 32.636 1.00 86.19 568 TYR A CA 1
ATOM 4396 C C . TYR A 1 568 ? -5.822 -6.323 34.137 1.00 86.19 568 TYR A C 1
ATOM 4398 O O . TYR A 1 568 ? -6.172 -7.343 34.719 1.00 86.19 568 TYR A O 1
ATOM 4406 N N . LEU A 1 569 ? -5.209 -5.308 34.754 1.00 86.31 569 LEU A N 1
ATOM 4407 C CA . LEU A 1 569 ? -4.966 -5.234 36.198 1.00 86.31 569 LEU A CA 1
ATOM 4408 C C . LEU A 1 569 ? -5.986 -4.309 36.872 1.00 86.31 569 LEU A C 1
ATOM 4410 O O . LEU A 1 569 ? -6.277 -3.241 36.340 1.00 86.31 569 LEU A O 1
ATOM 4414 N N . GLU A 1 570 ? -6.442 -4.673 38.072 1.00 80.38 570 GLU A N 1
ATOM 4415 C CA . GLU A 1 570 ? -7.472 -3.945 38.833 1.00 80.38 570 GLU A CA 1
ATOM 4416 C C . GLU A 1 570 ? -7.098 -2.476 39.061 1.00 80.38 570 GLU A C 1
ATOM 4418 O O . GLU A 1 570 ? -7.822 -1.576 38.635 1.00 80.38 570 GLU A O 1
ATOM 4423 N N . ASP A 1 571 ? -5.907 -2.240 39.618 1.00 84.19 571 ASP A N 1
ATOM 4424 C CA . ASP A 1 571 ? -5.429 -0.901 39.983 1.00 84.19 571 ASP A CA 1
ATOM 4425 C C . ASP A 1 571 ? -5.182 0.009 38.772 1.00 84.19 571 ASP A C 1
ATOM 4427 O O . ASP A 1 571 ? -5.224 1.235 38.876 1.00 84.19 571 ASP A O 1
ATOM 4431 N N . THR A 1 572 ? -4.892 -0.577 37.607 1.00 86.94 572 THR A N 1
ATOM 4432 C CA . THR A 1 572 ? -4.447 0.176 36.420 1.00 86.94 572 THR A CA 1
ATOM 4433 C C . THR A 1 572 ? -5.470 0.212 35.284 1.00 86.94 572 THR A C 1
ATOM 4435 O O . THR A 1 572 ? -5.332 1.021 34.361 1.00 86.94 572 THR A O 1
ATOM 4438 N N . TYR A 1 573 ? -6.551 -0.564 35.387 1.00 83.38 573 TYR A N 1
ATOM 4439 C CA . TYR A 1 573 ? -7.625 -0.623 34.397 1.00 83.38 573 TYR A CA 1
ATOM 4440 C C . TYR A 1 573 ? -8.267 0.748 34.153 1.00 83.38 573 TYR A C 1
ATOM 4442 O O . TYR A 1 573 ? -8.424 1.181 33.007 1.00 83.38 573 TYR A O 1
ATOM 4450 N N . GLU A 1 574 ? -8.605 1.474 35.223 1.00 81.94 574 GLU A N 1
ATOM 4451 C CA . GLU A 1 574 ? -9.228 2.792 35.091 1.00 81.94 574 GLU A CA 1
ATOM 4452 C C . GLU A 1 574 ? -8.271 3.805 34.447 1.00 81.94 574 GLU A C 1
ATOM 4454 O O . GLU A 1 574 ? -8.682 4.592 33.589 1.00 81.94 574 GLU A O 1
ATOM 4459 N N . PHE A 1 575 ? -6.983 3.740 34.795 1.00 86.12 575 PHE A N 1
ATOM 4460 C CA . PHE A 1 575 ? -5.949 4.559 34.173 1.00 86.12 575 PHE A CA 1
ATOM 4461 C C . PHE A 1 575 ? -5.857 4.288 32.667 1.00 86.12 575 PHE A C 1
ATOM 4463 O O . PHE A 1 575 ? -5.862 5.232 31.877 1.00 86.12 575 PHE A O 1
ATOM 4470 N N . PHE A 1 576 ? -5.853 3.018 32.250 1.00 86.81 576 PHE A N 1
ATOM 4471 C CA . PHE A 1 576 ? -5.779 2.643 30.838 1.00 86.81 576 PHE A CA 1
ATOM 4472 C C . PHE A 1 576 ? -6.953 3.198 30.017 1.00 86.81 576 PHE A C 1
ATOM 4474 O O . PHE A 1 576 ? -6.754 3.716 28.912 1.00 86.81 576 PHE A O 1
ATOM 4481 N N . ILE A 1 577 ? -8.177 3.117 30.551 1.00 83.25 577 ILE A N 1
ATOM 4482 C CA . ILE A 1 577 ? -9.375 3.626 29.874 1.00 83.25 577 ILE A CA 1
ATOM 4483 C C . ILE A 1 577 ? -9.366 5.156 29.823 1.00 83.25 577 ILE A C 1
ATOM 4485 O O . ILE A 1 577 ? -9.575 5.715 28.741 1.00 83.25 577 ILE A O 1
ATOM 4489 N N . ARG A 1 578 ? -9.068 5.829 30.946 1.00 84.00 578 ARG A N 1
ATOM 4490 C CA . ARG A 1 578 ? -9.002 7.300 31.025 1.00 84.00 578 ARG A CA 1
ATOM 4491 C C . ARG A 1 578 ? -7.942 7.874 30.084 1.00 84.00 578 ARG A C 1
ATOM 4493 O O . ARG A 1 578 ? -8.235 8.823 29.362 1.00 84.00 578 ARG A O 1
ATOM 4500 N N . GLN A 1 579 ? -6.761 7.256 30.036 1.00 84.56 579 GLN A N 1
ATOM 4501 C CA . GLN A 1 579 ? -5.631 7.689 29.203 1.00 84.56 579 GLN A CA 1
ATOM 4502 C C . GLN A 1 579 ? -5.654 7.145 27.774 1.00 84.56 579 GLN A C 1
ATOM 4504 O O . GLN A 1 579 ? -4.704 7.331 27.021 1.00 84.56 579 GLN A O 1
ATOM 4509 N N . ARG A 1 580 ? -6.734 6.466 27.369 1.00 85.44 580 ARG A N 1
ATOM 4510 C CA . ARG A 1 580 ? -6.908 5.951 26.002 1.00 85.44 580 ARG A CA 1
ATOM 4511 C C . ARG A 1 580 ? -5.724 5.086 25.540 1.00 85.44 580 ARG A C 1
ATOM 4513 O O . ARG A 1 580 ? -5.344 5.132 24.369 1.00 85.44 580 ARG A O 1
ATOM 4520 N N . GLY A 1 581 ? -5.202 4.229 26.425 1.00 85.56 581 GLY A N 1
ATOM 4521 C CA . GLY A 1 581 ? -4.046 3.355 26.155 1.00 85.56 581 GLY A CA 1
ATOM 4522 C C . GLY A 1 581 ? -4.215 2.423 24.942 1.00 85.56 581 GLY A C 1
ATOM 4523 O O . GLY A 1 581 ? -3.237 1.935 24.374 1.00 85.56 581 GLY A O 1
ATOM 4524 N N . VAL A 1 582 ? -5.454 2.247 24.470 1.00 88.31 582 VAL A N 1
ATOM 4525 C CA . VAL A 1 582 ? -5.802 1.585 23.202 1.00 88.31 582 VAL A CA 1
ATOM 4526 C C . VAL A 1 582 ? -5.051 2.193 22.007 1.00 88.31 582 VAL A C 1
ATOM 4528 O O . VAL A 1 582 ? -4.631 1.456 21.114 1.00 88.31 582 VAL A O 1
ATOM 4531 N N . TRP A 1 583 ? -4.824 3.511 21.981 1.00 87.50 583 TRP A N 1
ATOM 4532 C CA . TRP A 1 583 ? -4.115 4.172 20.878 1.00 87.50 583 TRP A CA 1
ATOM 4533 C C . TRP A 1 583 ? -2.656 3.747 20.770 1.00 87.50 583 TRP A C 1
ATOM 4535 O O . TRP A 1 583 ? -2.185 3.469 19.665 1.00 87.50 583 TRP A O 1
ATOM 4545 N N . ALA A 1 584 ? -1.964 3.603 21.901 1.00 89.12 584 ALA A N 1
ATOM 4546 C CA . ALA A 1 584 ? -0.596 3.100 21.919 1.00 89.12 584 ALA A CA 1
ATOM 4547 C C . ALA A 1 584 ? -0.519 1.693 21.301 1.00 89.12 584 ALA A C 1
ATOM 4549 O O . ALA A 1 584 ? 0.360 1.411 20.485 1.00 89.12 584 ALA A O 1
ATOM 4550 N N . MET A 1 585 ? -1.497 0.830 21.594 1.00 90.69 585 MET A N 1
ATOM 4551 C CA . MET A 1 585 ? -1.580 -0.506 20.997 1.00 90.69 585 MET A CA 1
ATOM 4552 C C . MET A 1 585 ? -1.826 -0.461 19.482 1.00 90.69 585 MET A C 1
ATOM 4554 O O . MET A 1 585 ? -1.154 -1.172 18.731 1.00 90.69 585 MET A O 1
ATOM 4558 N N . ILE A 1 586 ? -2.741 0.395 19.015 1.00 89.88 586 ILE A N 1
ATOM 4559 C CA . ILE A 1 586 ? -3.018 0.584 17.581 1.00 89.88 586 ILE A CA 1
ATOM 4560 C C . ILE A 1 586 ? -1.748 1.042 16.842 1.00 89.88 586 ILE A C 1
ATOM 4562 O O . ILE A 1 586 ? -1.411 0.489 15.791 1.00 89.88 586 ILE A O 1
ATOM 4566 N N . VAL A 1 587 ? -0.997 1.995 17.406 1.00 88.19 587 VAL A N 1
ATOM 4567 C CA . VAL A 1 587 ? 0.258 2.503 16.823 1.00 88.19 587 VAL A CA 1
ATOM 4568 C C . VAL A 1 587 ? 1.329 1.412 16.742 1.00 88.19 587 VAL A C 1
ATOM 4570 O O . VAL A 1 587 ? 2.020 1.318 15.725 1.00 88.19 587 VAL A O 1
ATOM 4573 N N . ILE A 1 588 ? 1.450 0.548 17.757 1.00 88.75 588 ILE A N 1
ATOM 4574 C CA . ILE A 1 588 ? 2.385 -0.590 17.740 1.00 88.75 588 ILE A CA 1
ATOM 4575 C C . ILE A 1 588 ? 2.035 -1.552 16.597 1.00 88.75 588 ILE A C 1
ATOM 4577 O O . ILE A 1 588 ? 2.899 -1.896 15.787 1.00 88.75 588 ILE A O 1
ATOM 4581 N N . VAL A 1 589 ? 0.762 -1.929 16.468 1.00 88.00 589 VAL A N 1
ATOM 4582 C CA . VAL A 1 589 ? 0.298 -2.856 15.425 1.00 88.00 589 VAL A CA 1
ATOM 4583 C C . VAL A 1 589 ? 0.526 -2.286 14.022 1.00 88.00 589 VAL A C 1
ATOM 4585 O O . VAL A 1 589 ? 1.071 -2.975 13.156 1.00 88.00 589 VAL A O 1
ATOM 4588 N N . ILE A 1 590 ? 0.162 -1.024 13.775 1.00 86.94 590 ILE A N 1
ATOM 4589 C CA . ILE A 1 590 ? 0.404 -0.366 12.479 1.00 86.94 590 ILE A CA 1
ATOM 4590 C C . ILE A 1 590 ? 1.916 -0.252 12.228 1.00 86.94 590 ILE A C 1
ATOM 4592 O O . ILE A 1 590 ? 2.404 -0.469 11.113 1.00 86.94 590 ILE A O 1
ATOM 4596 N N . GLY A 1 591 ? 2.669 0.054 13.283 1.00 80.88 591 GLY A N 1
ATOM 4597 C CA . GLY A 1 591 ? 4.053 0.463 13.200 1.00 80.88 591 GLY A CA 1
ATOM 4598 C C . GLY A 1 591 ? 5.084 -0.662 13.072 1.00 80.88 591 GLY A C 1
ATOM 4599 O O . GLY A 1 591 ? 6.164 -0.457 12.508 1.00 80.88 591 GLY A O 1
ATOM 4600 N N . MET A 1 592 ? 4.828 -1.860 13.570 1.00 81.25 592 MET A N 1
ATOM 4601 C CA . MET A 1 592 ? 5.885 -2.869 13.572 1.00 81.25 592 MET A CA 1
ATOM 4602 C C . MET A 1 592 ? 6.235 -3.365 12.159 1.00 81.25 592 MET A C 1
ATOM 4604 O O . MET A 1 592 ? 5.376 -3.670 11.329 1.00 81.25 592 MET A O 1
ATOM 4608 N N . GLY A 1 593 ? 7.537 -3.371 11.854 1.00 76.00 593 GLY A N 1
ATOM 4609 C CA . GLY A 1 593 ? 8.103 -3.870 10.602 1.00 76.00 593 GLY A CA 1
ATOM 4610 C C . GLY A 1 593 ? 8.767 -5.230 10.791 1.00 76.00 593 GLY A C 1
ATOM 4611 O O . GLY A 1 593 ? 9.159 -5.577 11.901 1.00 76.00 593 GLY A O 1
ATOM 4612 N N . ALA A 1 594 ? 8.917 -5.987 9.701 1.00 71.00 594 ALA A N 1
ATOM 4613 C CA . ALA A 1 594 ? 9.482 -7.339 9.735 1.00 71.00 594 ALA A CA 1
ATOM 4614 C C . ALA A 1 594 ? 10.899 -7.388 10.332 1.00 71.00 594 ALA A C 1
ATOM 4616 O O . ALA A 1 594 ? 11.269 -8.364 10.976 1.00 71.00 594 ALA A O 1
ATOM 4617 N N . THR A 1 595 ? 11.683 -6.319 10.157 1.00 77.50 595 THR A N 1
ATOM 4618 C CA . THR A 1 595 ? 13.049 -6.220 10.677 1.00 77.50 595 THR A CA 1
ATOM 4619 C C . THR A 1 595 ? 13.153 -5.223 11.831 1.00 77.50 595 THR A C 1
ATOM 4621 O O . THR A 1 595 ? 12.443 -4.212 11.902 1.00 77.50 595 THR A O 1
ATOM 4624 N N . SER A 1 596 ? 14.083 -5.491 12.752 1.00 74.56 596 SER A N 1
ATOM 4625 C CA . SER A 1 596 ? 14.353 -4.614 13.898 1.00 74.56 596 SER A CA 1
ATOM 4626 C C . SER A 1 596 ? 14.891 -3.249 13.477 1.00 74.56 596 SER A C 1
ATOM 4628 O O . SER A 1 596 ? 14.431 -2.244 14.011 1.00 74.56 596 SER A O 1
ATOM 4630 N N . GLY A 1 597 ? 15.778 -3.206 12.475 1.00 77.88 597 GLY A N 1
ATOM 4631 C CA . GLY A 1 597 ? 16.344 -1.959 11.955 1.00 77.88 597 GLY A CA 1
ATOM 4632 C C . GLY A 1 597 ? 15.291 -1.029 11.348 1.00 77.88 597 GLY A C 1
ATOM 4633 O O . GLY A 1 597 ? 15.246 0.145 11.703 1.00 77.88 597 GLY A O 1
ATOM 4634 N N . GLN A 1 598 ? 14.378 -1.555 10.517 1.00 75.19 598 GLN A N 1
ATOM 4635 C CA . GLN A 1 598 ? 13.269 -0.753 9.977 1.00 75.19 598 GLN A CA 1
ATOM 4636 C C . GLN A 1 598 ? 12.295 -0.283 11.060 1.00 75.19 598 GLN A C 1
ATOM 4638 O O . GLN A 1 598 ? 11.689 0.778 10.925 1.00 75.19 598 GLN A O 1
ATOM 4643 N N . SER A 1 599 ? 12.120 -1.067 12.125 1.00 77.94 599 SER A N 1
ATOM 4644 C CA . SER A 1 599 ? 11.244 -0.680 13.232 1.00 77.94 599 SER A CA 1
ATOM 4645 C C . SER A 1 599 ? 11.842 0.471 14.048 1.00 77.94 599 SER A C 1
ATOM 4647 O O . SER A 1 599 ? 11.112 1.400 14.377 1.00 77.94 599 SER A O 1
ATOM 4649 N N . ALA A 1 600 ? 13.151 0.450 14.322 1.00 81.69 600 ALA A N 1
ATOM 4650 C CA . ALA A 1 600 ? 13.828 1.497 15.090 1.00 81.69 600 ALA A CA 1
ATOM 4651 C C . ALA A 1 600 ? 13.912 2.829 14.325 1.00 81.69 600 ALA A C 1
ATOM 4653 O O . ALA A 1 600 ? 13.503 3.866 14.846 1.00 81.69 600 ALA A O 1
ATOM 4654 N N . SER A 1 601 ? 14.361 2.811 13.065 1.00 80.38 601 SER A N 1
ATOM 4655 C CA . SER A 1 601 ? 14.392 4.031 12.243 1.00 80.38 601 SER A CA 1
ATOM 4656 C C . SER A 1 601 ? 12.983 4.551 11.938 1.00 80.38 601 SER A C 1
ATOM 4658 O O . SER A 1 601 ? 12.733 5.756 11.977 1.00 80.38 601 SER A O 1
ATOM 4660 N N . GLY A 1 602 ? 12.029 3.642 11.713 1.00 81.81 602 GLY A N 1
ATOM 4661 C CA . GLY A 1 602 ? 10.622 3.978 11.529 1.00 81.81 602 GLY A CA 1
ATOM 4662 C C . GLY A 1 602 ? 9.976 4.588 12.773 1.00 81.81 602 GLY A C 1
ATOM 4663 O O . GLY A 1 602 ? 9.095 5.429 12.631 1.00 81.81 602 GLY A O 1
ATOM 4664 N N . PHE A 1 603 ? 10.406 4.208 13.980 1.00 84.12 603 PHE A N 1
ATOM 4665 C CA . PHE A 1 603 ? 9.905 4.784 15.229 1.00 84.12 603 PHE A CA 1
ATOM 4666 C C . PHE A 1 603 ? 10.257 6.271 15.354 1.00 84.12 603 PHE A C 1
ATOM 4668 O O . PHE A 1 603 ? 9.365 7.084 15.579 1.00 84.12 603 PHE A O 1
ATOM 4675 N N . VAL A 1 604 ? 11.515 6.645 15.099 1.00 87.81 604 VAL A N 1
ATOM 4676 C CA . VAL A 1 604 ? 11.942 8.058 15.115 1.00 87.81 604 VAL A CA 1
ATOM 4677 C C . VAL A 1 604 ? 11.177 8.870 14.070 1.00 87.81 604 VAL A C 1
ATOM 4679 O O . VAL A 1 604 ? 10.640 9.934 14.373 1.00 87.81 604 VAL A O 1
ATOM 4682 N N . ALA A 1 605 ? 11.051 8.338 12.850 1.00 87.12 605 ALA A N 1
ATOM 4683 C CA . ALA A 1 605 ? 10.303 8.999 11.785 1.00 87.12 605 ALA A CA 1
ATOM 4684 C C . ALA A 1 605 ? 8.818 9.204 12.140 1.00 87.12 605 ALA A C 1
ATOM 4686 O O . ALA A 1 605 ? 8.229 10.200 11.730 1.00 87.12 605 ALA A O 1
ATOM 4687 N N . ARG A 1 606 ? 8.210 8.298 12.918 1.00 87.81 606 ARG A N 1
ATOM 4688 C CA . ARG A 1 606 ? 6.821 8.438 13.384 1.00 87.81 606 ARG A CA 1
ATOM 4689 C C . ARG A 1 606 ? 6.653 9.535 14.405 1.00 87.81 606 ARG A C 1
ATOM 4691 O O . ARG A 1 606 ? 5.712 10.292 14.254 1.00 87.81 606 ARG A O 1
ATOM 4698 N N . ILE A 1 607 ? 7.554 9.636 15.382 1.00 89.38 607 ILE A N 1
ATOM 4699 C CA . ILE A 1 607 ? 7.499 10.703 16.391 1.00 89.38 607 ILE A CA 1
ATOM 4700 C C . ILE A 1 607 ? 7.526 12.069 15.699 1.00 89.38 607 ILE A C 1
ATOM 4702 O O . ILE A 1 607 ? 6.701 12.934 15.982 1.00 89.38 607 ILE A O 1
ATOM 4706 N N . ILE A 1 608 ? 8.434 12.243 14.736 1.00 91.06 608 ILE A N 1
ATOM 4707 C CA . ILE A 1 608 ? 8.520 13.482 13.956 1.00 91.06 608 ILE A CA 1
ATOM 4708 C C . ILE A 1 608 ? 7.219 13.707 13.173 1.00 91.06 608 ILE A C 1
ATOM 4710 O O . ILE A 1 608 ? 6.659 14.801 13.209 1.00 91.06 608 ILE A O 1
ATOM 4714 N N . ALA A 1 609 ? 6.705 12.672 12.504 1.00 89.94 609 ALA A N 1
ATOM 4715 C CA . ALA A 1 609 ? 5.486 12.769 11.709 1.00 89.94 609 ALA A CA 1
ATOM 4716 C C . ALA A 1 609 ? 4.243 13.098 12.563 1.00 89.94 609 ALA A C 1
ATOM 4718 O O . ALA A 1 609 ? 3.425 13.914 12.147 1.00 89.94 609 ALA A O 1
ATOM 4719 N N . THR A 1 610 ? 4.120 12.544 13.774 1.00 90.56 610 THR A N 1
ATOM 4720 C CA . THR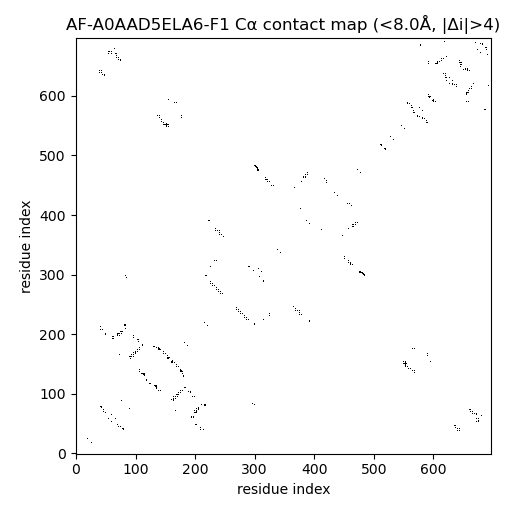 A 1 610 ? 3.015 12.846 14.698 1.00 90.56 610 THR A CA 1
ATOM 4721 C C . THR A 1 610 ? 3.096 14.262 15.257 1.00 90.56 610 THR A C 1
ATOM 4723 O O . THR A 1 610 ? 2.061 14.899 15.405 1.00 90.56 610 THR A O 1
ATOM 4726 N N . ILE A 1 611 ? 4.299 14.798 15.507 1.00 92.62 611 ILE A N 1
ATOM 4727 C CA . ILE A 1 611 ? 4.476 16.198 15.938 1.00 92.62 611 ILE A CA 1
ATOM 4728 C C . ILE A 1 611 ? 4.040 17.164 14.828 1.00 92.62 611 ILE A C 1
ATOM 4730 O O . ILE A 1 611 ? 3.335 18.137 15.091 1.00 92.62 611 ILE A O 1
ATOM 4734 N N . VAL A 1 612 ? 4.426 16.883 13.579 1.00 92.00 612 VAL A N 1
ATOM 4735 C CA . VAL A 1 612 ? 4.000 17.684 12.418 1.00 92.00 612 VAL A CA 1
ATOM 4736 C C . VAL A 1 612 ? 2.482 17.618 12.247 1.00 92.00 612 VAL A C 1
ATOM 4738 O O . VAL A 1 612 ? 1.837 18.651 12.075 1.00 92.00 612 VAL A O 1
ATOM 4741 N N . SER A 1 613 ? 1.911 16.420 12.355 1.00 92.50 613 SER A N 1
ATOM 4742 C CA . SER A 1 613 ? 0.469 16.199 12.255 1.00 92.50 613 SER A CA 1
ATOM 4743 C C . SER A 1 613 ? -0.318 16.923 13.352 1.00 92.50 613 SER A C 1
ATOM 4745 O O . SER A 1 613 ? -1.324 17.579 13.080 1.00 92.50 613 SER A O 1
ATOM 4747 N N . LEU A 1 614 ? 0.192 16.909 14.587 1.00 92.62 614 LEU A N 1
ATOM 4748 C CA . LEU A 1 614 ? -0.368 17.655 15.710 1.00 92.62 614 LEU A CA 1
ATOM 4749 C C . LEU A 1 614 ? -0.387 19.164 15.428 1.00 92.62 614 LEU A C 1
ATOM 4751 O O . LEU A 1 614 ? -1.429 19.804 15.577 1.00 92.62 614 LEU A O 1
ATOM 4755 N N . ALA A 1 615 ? 0.726 19.730 14.954 1.00 92.81 615 ALA A N 1
ATOM 4756 C CA . ALA A 1 615 ? 0.797 21.148 14.606 1.00 92.81 615 ALA A CA 1
ATOM 4757 C C . ALA A 1 615 ? -0.189 21.524 13.481 1.00 92.81 615 ALA A C 1
ATOM 4759 O O . ALA A 1 615 ? -0.870 22.549 13.570 1.00 92.81 615 ALA A O 1
ATOM 4760 N N . LEU A 1 616 ? -0.315 20.674 12.453 1.00 91.75 616 LEU A N 1
ATOM 4761 C CA . LEU A 1 616 ? -1.295 20.851 11.375 1.00 91.75 616 LEU A CA 1
ATOM 4762 C C . LEU A 1 616 ? -2.737 20.765 11.889 1.00 91.75 616 LEU A C 1
ATOM 4764 O O . LEU A 1 616 ? -3.581 21.555 11.462 1.00 91.75 616 LEU A O 1
ATOM 4768 N N . SER A 1 617 ? -3.019 19.864 12.834 1.00 90.44 617 SER A N 1
ATOM 4769 C CA . SER A 1 617 ? -4.350 19.726 13.432 1.00 90.44 617 SER A CA 1
ATOM 4770 C C . SER A 1 617 ? -4.772 20.988 14.196 1.00 90.44 617 SER A C 1
ATOM 4772 O O . SER A 1 617 ? -5.900 21.461 14.039 1.00 90.44 617 SER A O 1
ATOM 4774 N N . PHE A 1 618 ? -3.847 21.606 14.938 1.00 90.94 618 PHE A N 1
ATOM 4775 C CA . PHE A 1 618 ? -4.092 22.870 15.631 1.00 90.94 618 PHE A CA 1
ATOM 4776 C C . PHE A 1 618 ? -4.294 24.026 14.658 1.00 90.94 618 PHE A C 1
ATOM 4778 O O . PHE A 1 618 ? -5.232 24.804 14.830 1.00 90.94 618 PHE A O 1
ATOM 4785 N N . ALA A 1 619 ? -3.475 24.117 13.609 1.00 90.50 619 ALA A N 1
ATOM 4786 C CA . ALA A 1 619 ? -3.656 25.133 12.580 1.00 90.50 619 ALA A CA 1
ATOM 4787 C C . ALA A 1 619 ? -5.048 25.026 11.932 1.00 90.50 619 ALA A C 1
ATOM 4789 O O . ALA A 1 619 ? -5.770 26.019 11.855 1.00 90.50 619 ALA A O 1
ATOM 4790 N N . ALA A 1 620 ? -5.467 23.819 11.538 1.00 89.44 620 ALA A N 1
ATOM 4791 C CA . ALA A 1 620 ? -6.769 23.596 10.911 1.00 89.44 620 ALA A CA 1
ATOM 4792 C C . ALA A 1 620 ? -7.955 23.941 11.833 1.00 89.44 620 ALA A C 1
ATOM 4794 O O . ALA A 1 620 ? -8.975 24.445 11.361 1.00 89.44 620 ALA A O 1
ATOM 4795 N N . TRP A 1 621 ? -7.830 23.701 13.142 1.00 89.06 621 TRP A N 1
ATOM 4796 C CA . TRP A 1 621 ? -8.892 23.996 14.105 1.00 89.06 621 TRP A CA 1
ATOM 4797 C C . TRP A 1 621 ? -8.989 25.484 14.467 1.00 89.06 621 TRP A C 1
ATOM 4799 O O . TRP A 1 621 ? -10.074 26.072 14.415 1.00 89.06 621 TRP A O 1
ATOM 4809 N N . TYR A 1 622 ? -7.861 26.107 14.822 1.00 89.19 622 TYR A N 1
ATOM 4810 C CA . TYR A 1 622 ? -7.842 27.474 15.349 1.00 89.19 622 TYR A CA 1
ATOM 4811 C C . TYR A 1 622 ? -8.035 28.545 14.273 1.00 89.19 622 TYR A C 1
ATOM 4813 O O . TYR A 1 622 ? -8.673 29.556 14.559 1.00 89.19 622 TYR A O 1
ATOM 4821 N N . ILE A 1 623 ? -7.580 28.321 13.031 1.00 89.00 623 ILE A N 1
ATOM 4822 C CA . ILE A 1 623 ? -7.795 29.275 11.923 1.00 89.00 623 ILE A CA 1
ATOM 4823 C C . ILE A 1 623 ? -9.292 29.500 11.661 1.00 89.00 623 ILE A C 1
ATOM 4825 O O . ILE A 1 623 ? -9.706 30.590 11.280 1.00 89.00 623 ILE A O 1
ATOM 4829 N N . VAL A 1 624 ? -10.119 28.478 11.883 1.00 87.12 624 VAL A N 1
ATOM 4830 C CA . VAL A 1 624 ? -11.552 28.500 11.557 1.00 87.12 624 VAL A CA 1
ATOM 4831 C C . VAL A 1 624 ? -12.417 28.896 12.760 1.00 87.12 624 VAL A C 1
ATOM 4833 O O . VAL A 1 624 ? -13.641 28.971 12.654 1.00 87.12 624 VAL A O 1
ATOM 4836 N N . VAL A 1 625 ? -11.810 29.150 13.924 1.00 84.44 625 VAL A N 1
ATOM 4837 C CA . VAL A 1 625 ? -12.541 29.490 15.159 1.00 84.44 625 VAL A CA 1
ATOM 4838 C C . VAL A 1 625 ? -13.620 28.430 15.476 1.00 84.44 625 VAL A C 1
ATOM 4840 O O . VAL A 1 625 ? -14.715 28.724 15.946 1.00 84.44 625 VAL A O 1
ATOM 4843 N N . GLY A 1 626 ? -13.347 27.158 15.158 1.00 75.06 626 GLY A N 1
ATOM 4844 C CA . GLY A 1 626 ? -14.245 26.036 15.455 1.00 75.06 626 GLY A CA 1
ATOM 4845 C C . GLY A 1 626 ? -15.516 25.924 14.595 1.00 75.06 626 GLY A C 1
ATOM 4846 O O . GLY A 1 626 ? -16.387 25.106 14.916 1.00 75.06 626 GLY A O 1
ATOM 4847 N N . HIS A 1 627 ? -15.667 26.682 13.501 1.00 87.88 627 HIS A N 1
ATOM 4848 C CA . HIS A 1 627 ? -16.768 26.468 12.551 1.00 87.88 627 HIS A CA 1
ATOM 4849 C C . HIS A 1 627 ? -16.615 25.145 11.781 1.00 87.88 627 HIS A C 1
ATOM 4851 O O . HIS A 1 627 ? -15.684 24.953 11.004 1.00 87.88 627 HIS A O 1
ATOM 4857 N N . THR A 1 628 ? -17.587 24.242 11.934 1.00 85.12 628 THR A N 1
ATOM 4858 C CA . THR A 1 628 ? -17.513 22.859 11.430 1.00 85.12 628 THR A CA 1
ATOM 4859 C C . THR A 1 628 ? -17.220 22.769 9.928 1.00 85.12 628 THR A C 1
ATOM 4861 O O . THR A 1 628 ? -16.371 21.984 9.519 1.00 85.12 628 THR A O 1
ATOM 4864 N N . LEU A 1 629 ? -17.879 23.591 9.102 1.00 86.88 629 LEU A N 1
ATOM 4865 C CA . LEU A 1 629 ? -17.692 23.559 7.646 1.00 86.88 629 LEU A CA 1
ATOM 4866 C C . LEU A 1 629 ? -16.287 24.005 7.229 1.00 86.88 629 LEU A C 1
ATOM 4868 O O . LEU A 1 629 ? -15.668 23.361 6.386 1.00 86.88 629 LEU A O 1
ATOM 4872 N N . GLY A 1 630 ? -15.755 25.067 7.839 1.00 88.06 630 GLY A N 1
ATOM 4873 C CA . GLY A 1 630 ? -14.404 25.523 7.521 1.00 88.06 630 GLY A CA 1
ATOM 4874 C C . GLY A 1 630 ? -13.334 24.534 7.997 1.00 88.06 630 GLY A C 1
ATOM 4875 O O . GLY A 1 630 ? -12.342 24.344 7.300 1.00 88.06 630 GLY A O 1
ATOM 4876 N N . VAL A 1 631 ? -13.560 23.841 9.126 1.00 89.88 631 VAL A N 1
ATOM 4877 C CA . VAL A 1 631 ? -12.633 22.819 9.640 1.00 89.88 631 VAL A CA 1
ATOM 4878 C C . VAL A 1 631 ? -12.538 21.657 8.653 1.00 89.88 631 VAL A C 1
ATOM 4880 O O . VAL A 1 631 ? -11.440 21.186 8.389 1.00 89.88 631 VAL A O 1
ATOM 4883 N N . ILE A 1 632 ? -13.651 21.238 8.041 1.00 91.00 632 ILE A N 1
ATOM 4884 C CA . ILE A 1 632 ? -13.662 20.180 7.015 1.00 91.00 632 ILE A CA 1
ATOM 4885 C C . ILE A 1 632 ? -12.853 20.598 5.774 1.00 91.00 632 ILE A C 1
ATOM 4887 O O . ILE A 1 632 ? -12.079 19.799 5.246 1.00 91.00 632 ILE A O 1
ATOM 4891 N N . VAL A 1 633 ? -12.985 21.852 5.324 1.00 91.75 633 VAL A N 1
ATOM 4892 C CA . VAL A 1 633 ? -12.233 22.365 4.163 1.00 91.75 633 VAL A CA 1
ATOM 4893 C C . VAL A 1 633 ? -10.735 22.464 4.466 1.00 91.75 633 VAL A C 1
ATOM 4895 O O . VAL A 1 633 ? -9.918 22.020 3.660 1.00 91.75 633 VAL A O 1
ATOM 4898 N N . LEU A 1 634 ? -10.347 22.986 5.634 1.00 91.69 634 LEU A N 1
ATOM 4899 C CA . LEU A 1 634 ? -8.933 23.031 6.020 1.00 91.69 634 LEU A CA 1
ATOM 4900 C C . LEU A 1 634 ? -8.352 21.644 6.288 1.00 91.69 634 LEU A C 1
ATOM 4902 O O . LEU A 1 634 ? -7.196 21.403 5.953 1.00 91.69 634 LEU A O 1
ATOM 4906 N N . LEU A 1 635 ? -9.146 20.715 6.821 1.00 91.19 635 LEU A N 1
ATOM 4907 C CA . LEU A 1 635 ? -8.750 19.321 6.986 1.00 91.19 635 LEU A CA 1
ATOM 4908 C C . LEU A 1 635 ? -8.430 18.670 5.633 1.00 91.19 635 LEU A C 1
ATOM 4910 O O . LEU A 1 635 ? -7.480 17.897 5.539 1.00 91.19 635 LEU A O 1
ATOM 4914 N N . PHE A 1 636 ? -9.184 18.985 4.578 1.00 92.75 636 PHE A N 1
ATOM 4915 C CA . PHE A 1 636 ? -8.874 18.511 3.228 1.00 92.75 636 PHE A CA 1
ATOM 4916 C C . PHE A 1 636 ? -7.518 19.027 2.736 1.00 92.75 636 PHE A C 1
ATOM 4918 O O . PHE A 1 636 ? -6.704 18.243 2.250 1.00 92.75 636 PHE A O 1
ATOM 4925 N N . ILE A 1 637 ? -7.231 20.315 2.936 1.00 92.19 637 ILE A N 1
ATOM 4926 C CA . ILE A 1 637 ? -5.939 20.913 2.568 1.00 92.19 637 ILE A CA 1
ATOM 4927 C C . ILE A 1 637 ? -4.796 20.304 3.396 1.00 92.19 637 ILE A C 1
ATOM 4929 O O . ILE A 1 637 ? -3.762 19.939 2.839 1.00 92.19 637 ILE A O 1
ATOM 4933 N N . ALA A 1 638 ? -4.984 20.139 4.708 1.00 91.50 638 ALA A N 1
ATOM 4934 C CA . ALA A 1 638 ? -3.994 19.526 5.592 1.00 91.50 638 ALA A CA 1
ATOM 4935 C C . ALA A 1 638 ? -3.695 18.070 5.194 1.00 91.50 638 ALA A C 1
ATOM 4937 O O . ALA A 1 638 ? -2.531 17.680 5.114 1.00 91.50 638 ALA A O 1
ATOM 4938 N N . ASN A 1 639 ? -4.725 17.295 4.837 1.00 90.94 639 ASN A N 1
ATOM 4939 C CA . ASN A 1 639 ? -4.542 15.942 4.320 1.00 90.94 639 ASN A CA 1
ATOM 4940 C C . ASN A 1 639 ? -3.751 15.933 2.998 1.00 90.94 639 ASN A C 1
ATOM 4942 O O . ASN A 1 639 ? -2.886 15.077 2.833 1.00 90.94 639 ASN A O 1
ATOM 4946 N N . ILE A 1 640 ? -3.974 16.875 2.068 1.00 90.56 640 ILE A N 1
ATOM 4947 C CA . ILE A 1 640 ? -3.172 16.969 0.826 1.00 90.56 640 ILE A CA 1
ATOM 4948 C C . ILE A 1 640 ? -1.679 17.140 1.146 1.00 90.56 640 ILE A C 1
ATOM 4950 O O . ILE A 1 640 ? -0.837 16.492 0.519 1.00 90.56 640 ILE A O 1
ATOM 4954 N N . ILE A 1 641 ? -1.350 17.978 2.136 1.00 89.56 641 ILE A N 1
ATOM 4955 C CA . ILE A 1 641 ? 0.035 18.212 2.575 1.00 89.56 641 ILE A CA 1
ATOM 4956 C C . ILE A 1 641 ? 0.651 16.931 3.153 1.00 89.56 641 ILE A C 1
ATOM 4958 O O . ILE A 1 641 ? 1.795 16.608 2.844 1.00 89.56 641 ILE A O 1
ATOM 4962 N N . GLU A 1 642 ? -0.084 16.164 3.956 1.00 87.81 642 GLU A N 1
ATOM 4963 C CA . GLU A 1 642 ? 0.436 14.910 4.517 1.00 87.81 642 GLU A CA 1
ATOM 4964 C C . GLU A 1 642 ? 0.561 13.796 3.461 1.00 87.81 642 GLU A C 1
ATOM 4966 O O . GLU A 1 642 ? 1.567 13.076 3.427 1.00 87.81 642 GLU A O 1
ATOM 4971 N N . TYR A 1 643 ? -0.396 13.697 2.530 1.00 87.44 643 TYR A N 1
ATOM 4972 C CA . TYR A 1 643 ? -0.331 12.747 1.415 1.00 87.44 643 TYR A CA 1
ATOM 4973 C C . TYR A 1 643 ? 0.851 13.022 0.468 1.00 87.44 643 TYR A C 1
ATOM 4975 O O . TYR A 1 643 ? 1.312 12.102 -0.211 1.00 87.44 643 TYR A O 1
ATOM 4983 N N . TYR A 1 644 ? 1.402 14.243 0.437 1.00 86.44 644 TYR A N 1
ATOM 4984 C CA . TYR A 1 644 ? 2.600 14.550 -0.355 1.00 86.44 644 TYR A CA 1
ATOM 4985 C C . TYR A 1 644 ? 3.785 13.654 0.033 1.00 86.44 644 TYR A C 1
ATOM 4987 O O . TYR A 1 644 ? 4.442 13.063 -0.831 1.00 86.44 644 TYR A O 1
ATOM 4995 N N . PHE A 1 645 ? 4.023 13.491 1.339 1.00 83.75 645 PHE A N 1
ATOM 4996 C CA . PHE A 1 645 ? 5.082 12.618 1.847 1.00 83.75 645 PHE A CA 1
ATOM 4997 C C . PHE A 1 645 ? 4.794 11.143 1.552 1.00 83.75 645 PHE A C 1
ATOM 4999 O O . PHE A 1 645 ? 5.720 10.394 1.238 1.00 83.75 645 PHE A O 1
ATOM 5006 N N . TYR A 1 646 ? 3.515 10.755 1.574 1.00 81.94 646 TYR A N 1
ATOM 5007 C CA . TYR A 1 646 ? 3.063 9.404 1.249 1.00 81.94 646 TYR A CA 1
ATOM 5008 C C . TYR A 1 646 ? 3.376 9.013 -0.205 1.00 81.94 646 TYR A C 1
ATOM 5010 O O . TYR A 1 646 ? 3.867 7.911 -0.445 1.00 81.94 646 TYR A O 1
ATOM 5018 N N . VAL A 1 647 ? 3.124 9.900 -1.177 1.00 80.44 647 VAL A N 1
ATOM 5019 C CA . VAL A 1 647 ? 3.307 9.593 -2.610 1.00 80.44 647 VAL A CA 1
ATOM 5020 C C . VAL A 1 647 ? 4.764 9.742 -3.046 1.00 80.44 647 VAL A C 1
ATOM 5022 O O . VAL A 1 647 ? 5.302 8.860 -3.713 1.00 80.44 647 VAL A O 1
ATOM 5025 N N . LYS A 1 648 ? 5.436 10.838 -2.672 1.00 79.69 648 LYS A N 1
ATOM 5026 C CA . LYS A 1 648 ? 6.752 11.166 -3.244 1.00 79.69 648 LYS A CA 1
ATOM 5027 C C . LYS A 1 648 ? 7.916 10.429 -2.581 1.00 79.69 648 LYS A C 1
ATOM 5029 O O . LYS A 1 648 ? 8.976 10.261 -3.186 1.00 79.69 648 LYS A O 1
ATOM 5034 N N . LYS A 1 649 ? 7.761 10.009 -1.321 1.00 78.88 649 LYS A N 1
ATOM 5035 C CA . LYS A 1 649 ? 8.820 9.349 -0.544 1.00 78.88 649 LYS A CA 1
ATOM 5036 C C . LYS A 1 649 ? 8.328 7.999 -0.002 1.00 78.88 649 LYS A C 1
ATOM 5038 O O . LYS A 1 649 ? 8.053 7.888 1.192 1.00 78.88 649 LYS A O 1
ATOM 5043 N N . PRO A 1 650 ? 8.317 6.930 -0.826 1.00 72.94 650 PRO A N 1
ATOM 5044 C CA . PRO A 1 650 ? 7.817 5.610 -0.415 1.00 72.94 650 PRO A CA 1
ATOM 5045 C C . PRO A 1 650 ? 8.577 5.002 0.778 1.00 72.94 650 PRO A C 1
ATOM 5047 O O . PRO A 1 650 ? 8.047 4.153 1.489 1.00 72.94 650 PRO A O 1
ATOM 5050 N N . GLN A 1 651 ? 9.800 5.467 1.058 1.00 77.44 651 GLN A N 1
ATOM 5051 C CA . GLN A 1 651 ? 10.567 5.083 2.250 1.00 77.44 651 GLN A CA 1
ATOM 5052 C C . GLN A 1 651 ? 9.856 5.449 3.566 1.00 77.44 651 GLN A C 1
ATOM 5054 O O . GLN A 1 651 ? 9.963 4.711 4.544 1.00 77.44 651 GLN A O 1
ATOM 5059 N N . TYR A 1 652 ? 9.097 6.549 3.587 1.00 82.00 652 TYR A N 1
ATOM 5060 C CA . TYR A 1 652 ? 8.378 7.040 4.768 1.00 82.00 652 TYR A CA 1
ATOM 5061 C C . TYR A 1 652 ? 6.893 6.668 4.771 1.00 82.00 652 TYR A C 1
ATOM 5063 O O . TYR A 1 652 ? 6.129 7.204 5.568 1.00 82.00 652 TYR A O 1
ATOM 5071 N N . PHE A 1 653 ? 6.491 5.689 3.957 1.00 81.81 653 PHE A N 1
ATOM 5072 C CA . PHE A 1 653 ? 5.103 5.243 3.838 1.00 81.81 653 PHE A CA 1
ATOM 5073 C C . PHE A 1 653 ? 4.427 4.977 5.194 1.00 81.81 653 PHE A C 1
ATOM 5075 O O . PHE A 1 653 ? 3.380 5.544 5.500 1.00 81.81 653 PHE A O 1
ATOM 5082 N N . LYS A 1 654 ? 5.040 4.142 6.048 1.00 80.44 654 LYS A N 1
ATOM 5083 C CA . LYS A 1 654 ? 4.450 3.771 7.348 1.00 80.44 654 LYS A CA 1
ATOM 5084 C C . LYS A 1 654 ? 4.347 4.968 8.312 1.00 80.44 654 LYS A C 1
ATOM 5086 O O . LYS A 1 654 ? 3.291 5.116 8.918 1.00 80.44 654 LYS A O 1
ATOM 5091 N N . PRO A 1 655 ? 5.393 5.801 8.498 1.00 86.06 655 PRO A N 1
ATOM 5092 C CA . PRO A 1 655 ? 5.269 7.053 9.248 1.00 86.06 655 PRO A CA 1
ATOM 5093 C C . PRO A 1 655 ? 4.177 7.996 8.730 1.00 86.06 655 PRO A C 1
ATOM 5095 O O . PRO A 1 655 ? 3.404 8.504 9.535 1.00 86.06 655 PRO A O 1
ATOM 5098 N N . SER A 1 656 ? 4.063 8.178 7.410 1.00 87.69 656 SER A N 1
ATOM 5099 C CA . SER A 1 656 ? 3.048 9.056 6.812 1.00 87.69 656 SER A CA 1
ATOM 5100 C C . SER A 1 656 ? 1.621 8.568 7.061 1.00 87.69 656 SER A C 1
ATOM 5102 O O . SER A 1 656 ? 0.750 9.380 7.341 1.00 87.69 656 SER A O 1
ATOM 5104 N N . VAL A 1 657 ? 1.372 7.253 7.029 1.00 86.81 657 VAL A N 1
ATOM 5105 C CA . VAL A 1 657 ? 0.053 6.693 7.384 1.00 86.81 657 VAL A CA 1
ATOM 5106 C C . VAL A 1 657 ? -0.315 7.005 8.834 1.00 86.81 657 VAL A C 1
ATOM 5108 O O . VAL A 1 657 ? -1.466 7.320 9.112 1.00 86.81 657 VAL A O 1
ATOM 5111 N N . ILE A 1 658 ? 0.643 6.937 9.763 1.00 88.19 658 ILE A N 1
ATOM 5112 C CA . ILE A 1 658 ? 0.374 7.242 11.174 1.00 88.19 658 ILE A CA 1
ATOM 5113 C C . ILE A 1 658 ? 0.090 8.731 11.363 1.00 88.19 658 ILE A C 1
ATOM 5115 O O . ILE A 1 658 ? -0.862 9.049 12.062 1.00 88.19 658 ILE A O 1
ATOM 5119 N N . ALA A 1 659 ? 0.825 9.621 10.689 1.00 90.56 659 ALA A N 1
ATOM 5120 C CA . ALA A 1 659 ? 0.500 11.050 10.679 1.00 90.56 659 ALA A CA 1
ATOM 5121 C C . ALA A 1 659 ? -0.924 11.311 10.160 1.00 90.56 659 ALA A C 1
ATOM 5123 O O . ALA A 1 659 ? -1.719 11.918 10.866 1.00 90.56 659 ALA A O 1
ATOM 5124 N N . LEU A 1 660 ? -1.293 10.726 9.014 1.00 90.75 660 LEU A N 1
ATOM 5125 C CA . LEU A 1 660 ? -2.651 10.832 8.466 1.00 90.75 660 LEU A CA 1
ATOM 5126 C C . LEU A 1 660 ? -3.716 10.357 9.456 1.00 90.75 660 LEU A C 1
ATOM 5128 O O . LEU A 1 660 ? -4.764 10.985 9.606 1.00 90.75 660 LEU A O 1
ATOM 5132 N N . VAL A 1 661 ? -3.467 9.248 10.151 1.00 90.06 661 VAL A N 1
ATOM 5133 C CA . VAL A 1 661 ? -4.382 8.763 11.186 1.00 90.06 661 VAL A CA 1
ATOM 5134 C C . VAL A 1 661 ? -4.460 9.759 12.346 1.00 90.06 661 VAL A C 1
ATOM 5136 O O . VAL A 1 661 ? -5.566 10.110 12.743 1.00 90.06 661 VAL A O 1
ATOM 5139 N N . THR A 1 662 ? -3.333 10.260 12.854 1.00 91.19 662 THR A N 1
ATOM 5140 C CA . THR A 1 662 ? -3.291 11.228 13.960 1.00 91.19 662 THR A CA 1
ATOM 5141 C C . THR A 1 662 ? -4.063 12.508 13.631 1.00 91.19 662 THR A C 1
ATOM 5143 O O . THR A 1 662 ? -4.949 12.880 14.402 1.00 91.19 662 THR A O 1
ATOM 5146 N N . LEU A 1 663 ? -3.829 13.124 12.466 1.00 92.19 663 LEU A N 1
ATOM 5147 C CA . LEU A 1 663 ? -4.537 14.331 12.022 1.00 92.19 663 LEU A CA 1
ATOM 5148 C C . LEU A 1 663 ? -6.059 14.132 12.036 1.00 92.19 663 LEU A C 1
ATOM 5150 O O . LEU A 1 663 ? -6.810 14.928 12.609 1.00 92.19 663 LEU A O 1
ATOM 5154 N N . ASN A 1 664 ? -6.518 13.053 11.399 1.00 91.31 664 ASN A N 1
ATOM 5155 C CA . ASN A 1 664 ? -7.942 12.784 11.221 1.00 91.31 664 ASN A CA 1
ATOM 5156 C C . ASN A 1 664 ? -8.621 12.307 12.512 1.00 91.31 664 ASN A C 1
ATOM 5158 O O . ASN A 1 664 ? -9.821 12.524 12.680 1.00 91.31 664 ASN A O 1
ATOM 5162 N N . VAL A 1 665 ? -7.886 11.680 13.430 1.00 89.62 665 VAL A N 1
ATOM 5163 C CA . VAL A 1 665 ? -8.403 11.272 14.742 1.00 89.62 665 VAL A CA 1
ATOM 5164 C C . VAL A 1 665 ? -8.588 12.476 15.658 1.00 89.62 665 VAL A C 1
ATOM 5166 O O . VAL A 1 665 ? -9.647 12.583 16.273 1.00 89.62 665 VAL A O 1
ATOM 5169 N N . ILE A 1 666 ? -7.616 13.398 15.718 1.00 89.94 666 ILE A N 1
ATOM 5170 C CA . ILE A 1 666 ? -7.705 14.604 16.559 1.00 89.94 666 ILE A CA 1
ATOM 5171 C C . ILE A 1 666 ? -8.940 15.425 16.171 1.00 89.94 666 ILE A C 1
ATOM 5173 O O . ILE A 1 666 ? -9.808 15.695 17.001 1.00 89.94 666 ILE A O 1
ATOM 5177 N N . ILE A 1 667 ? -9.065 15.750 14.882 1.00 90.50 667 ILE A N 1
ATOM 5178 C CA . ILE A 1 667 ? -10.180 16.559 14.373 1.00 90.50 667 ILE A CA 1
ATOM 5179 C C . ILE A 1 667 ? -11.494 15.765 14.376 1.00 90.50 667 ILE A C 1
ATOM 5181 O O . ILE A 1 667 ? -12.548 16.304 14.717 1.00 90.50 667 ILE A O 1
ATOM 5185 N N . GLY A 1 668 ? -11.450 14.478 14.021 1.00 88.06 668 GLY A N 1
ATOM 5186 C CA . GLY A 1 668 ? -12.626 13.612 13.999 1.00 88.06 668 GLY A CA 1
ATOM 5187 C C . GLY A 1 668 ? -13.266 13.451 15.376 1.00 88.06 668 GLY A C 1
ATOM 5188 O O . GLY A 1 668 ? -14.488 13.520 15.480 1.00 88.06 668 GLY A O 1
ATOM 5189 N N . TYR A 1 669 ? -12.457 13.298 16.429 1.00 87.38 669 TYR A N 1
ATOM 5190 C CA . TYR A 1 669 ? -12.938 13.189 17.806 1.00 87.38 669 TYR A CA 1
ATOM 5191 C C . TYR A 1 669 ? -13.644 14.471 18.268 1.00 87.38 669 TYR A C 1
ATOM 5193 O O . TYR A 1 669 ? -14.772 14.409 18.752 1.00 87.38 669 TYR A O 1
ATOM 5201 N N . GLU A 1 670 ? -13.036 15.637 18.052 1.00 88.12 670 GLU A N 1
ATOM 5202 C CA . GLU A 1 670 ? -13.626 16.930 18.426 1.00 88.12 670 GLU A CA 1
ATOM 5203 C C . GLU A 1 670 ? -14.959 17.192 17.718 1.00 88.12 670 GLU A C 1
ATOM 5205 O O . GLU A 1 670 ? -15.969 17.553 18.330 1.00 88.12 670 GLU A O 1
ATOM 5210 N N . LEU A 1 671 ? -15.003 16.936 16.409 1.00 87.81 671 LEU A N 1
ATOM 5211 C CA . LEU A 1 671 ? -16.226 17.080 15.626 1.00 87.81 671 LEU A CA 1
ATOM 5212 C C . LEU A 1 671 ? -17.306 16.070 16.033 1.00 87.81 671 LEU A C 1
ATOM 5214 O O . LEU A 1 671 ? -18.497 16.386 15.983 1.00 87.81 671 LEU A O 1
ATOM 5218 N N . GLN A 1 672 ? -16.909 14.869 16.447 1.00 86.81 672 GLN A N 1
ATOM 5219 C CA . GLN A 1 672 ? -17.815 13.848 16.958 1.00 86.81 672 GLN A CA 1
ATOM 5220 C C . GLN A 1 672 ? -18.423 14.265 18.304 1.00 86.81 672 GLN A C 1
ATOM 5222 O O . GLN A 1 672 ? -19.639 14.157 18.475 1.00 86.81 672 GLN A O 1
ATOM 5227 N N . VAL A 1 673 ? -17.620 14.794 19.232 1.00 86.44 673 VAL A N 1
ATOM 5228 C CA . VAL A 1 673 ? -18.105 15.298 20.526 1.00 86.44 673 VAL A CA 1
ATOM 5229 C C . VAL A 1 673 ? -19.058 16.474 20.328 1.00 86.44 673 VAL A C 1
ATOM 5231 O O . VAL A 1 673 ? -20.155 16.479 20.888 1.00 86.44 673 VAL A O 1
ATOM 5234 N N . LYS A 1 674 ? -18.704 17.424 19.453 1.00 86.56 674 LYS A N 1
ATOM 5235 C CA . LYS A 1 674 ? -19.564 18.567 19.114 1.00 86.56 674 LYS A CA 1
ATOM 5236 C C . LYS A 1 674 ? -20.927 18.135 18.557 1.00 86.56 674 LYS A C 1
ATOM 5238 O O . LYS A 1 674 ? -21.910 18.851 18.736 1.00 86.56 674 LYS A O 1
ATOM 5243 N N . LYS A 1 675 ? -21.002 16.976 17.888 1.00 87.12 675 LYS A N 1
ATOM 5244 C CA . LYS A 1 675 ? -22.246 16.443 17.314 1.00 87.12 675 LYS A CA 1
ATOM 5245 C C . LYS A 1 675 ? -23.076 15.608 18.294 1.00 87.12 675 LYS A C 1
ATOM 5247 O O . LYS A 1 675 ? -24.300 15.711 18.270 1.00 87.12 675 LYS A O 1
ATOM 5252 N N . LEU A 1 676 ? -22.438 14.756 19.097 1.00 84.81 676 LEU A N 1
ATOM 5253 C CA . LEU A 1 676 ? -23.109 13.832 20.025 1.00 84.81 676 LEU A CA 1
ATOM 5254 C C . LEU A 1 676 ? -23.471 14.476 21.369 1.00 84.81 676 LEU A C 1
ATOM 5256 O O . LEU A 1 676 ? -24.408 14.010 22.017 1.00 84.81 676 LEU A O 1
ATOM 5260 N N . GLY A 1 677 ? -22.742 15.517 21.773 1.00 83.56 677 GLY A N 1
ATOM 5261 C CA . GLY A 1 677 ? -22.789 16.085 23.118 1.00 83.56 677 GLY A CA 1
ATOM 5262 C C . GLY A 1 677 ? -21.852 15.360 24.091 1.00 83.56 677 GLY A C 1
ATOM 5263 O O . GLY A 1 677 ? -21.517 14.187 23.899 1.00 83.56 677 GLY A O 1
ATOM 5264 N N . MET A 1 678 ? -21.437 16.068 25.147 1.00 82.44 678 MET A N 1
ATOM 5265 C CA . MET A 1 678 ? -20.456 15.576 26.128 1.00 82.44 678 MET A CA 1
ATOM 5266 C C . MET A 1 678 ? -20.924 14.292 26.821 1.00 82.44 678 MET A C 1
ATOM 5268 O O . MET A 1 678 ? -20.198 13.306 26.836 1.00 82.44 678 MET A O 1
ATOM 5272 N N . GLU A 1 679 ? -22.178 14.251 27.278 1.00 79.06 679 GLU A N 1
ATOM 5273 C CA . GLU A 1 679 ? -22.733 13.115 28.031 1.00 79.06 679 GLU A CA 1
ATOM 5274 C C . GLU A 1 679 ? -22.661 11.789 27.256 1.00 79.06 679 GLU A C 1
ATOM 5276 O O . GLU A 1 679 ? -22.307 10.740 27.797 1.00 79.06 679 GLU A O 1
ATOM 5281 N N . ARG A 1 680 ? -22.953 11.822 25.950 1.00 78.44 680 ARG A N 1
ATOM 5282 C CA . ARG A 1 680 ? -22.884 10.626 25.099 1.00 78.44 680 ARG A CA 1
ATOM 5283 C C . ARG A 1 680 ? -21.454 10.252 24.740 1.00 78.44 680 ARG A C 1
ATOM 5285 O O . ARG A 1 680 ? -21.176 9.062 24.597 1.00 78.44 680 ARG A O 1
ATOM 5292 N N . ALA A 1 681 ? -20.559 11.224 24.591 1.00 76.44 681 ALA A N 1
ATOM 5293 C CA . ALA A 1 681 ? -19.146 10.955 24.345 1.00 76.44 681 ALA A CA 1
ATOM 5294 C C . ALA A 1 681 ? -18.478 10.297 25.568 1.00 76.44 681 ALA A C 1
ATOM 5296 O O . ALA A 1 681 ? -17.727 9.334 25.413 1.00 76.44 681 ALA A O 1
ATOM 5297 N N . GLU A 1 682 ? -18.829 10.749 26.773 1.00 81.56 682 GLU A N 1
ATOM 5298 C CA . GLU A 1 682 ? -18.283 10.255 28.042 1.00 81.56 682 GLU A CA 1
ATOM 5299 C C . GLU A 1 682 ? -18.904 8.929 28.509 1.00 81.56 682 GLU A C 1
ATOM 5301 O O . GLU A 1 682 ? -18.331 8.243 29.356 1.00 81.56 682 GLU A O 1
ATOM 5306 N N . SER A 1 683 ? -20.008 8.489 27.888 1.00 73.88 683 SER A N 1
ATOM 5307 C CA . SER A 1 683 ? -20.642 7.185 28.163 1.00 73.88 683 SER A CA 1
ATOM 5308 C C . SER A 1 683 ? -19.688 5.984 28.043 1.00 73.88 683 SER A C 1
ATOM 5310 O O . SER A 1 683 ? -19.916 4.943 28.654 1.00 73.88 683 SER A O 1
ATOM 5312 N N . GLY A 1 684 ? -18.591 6.126 27.289 1.00 67.25 684 GLY A N 1
ATOM 5313 C CA . GLY A 1 684 ? -17.535 5.118 27.157 1.00 67.25 684 GLY A CA 1
ATOM 5314 C C . GLY A 1 684 ? -16.513 5.078 28.302 1.00 67.25 684 GLY A C 1
ATOM 5315 O O . GLY A 1 684 ? -15.525 4.352 28.178 1.00 67.25 684 GLY A O 1
ATOM 5316 N N . GLY A 1 685 ? -16.703 5.870 29.365 1.00 69.69 685 GLY A N 1
ATOM 5317 C CA . GLY A 1 685 ? -15.786 5.985 30.506 1.00 69.69 685 GLY A CA 1
ATOM 5318 C C . GLY A 1 685 ? -14.536 6.828 30.230 1.00 69.69 685 GLY A C 1
ATOM 5319 O O . GLY A 1 685 ? -13.591 6.795 31.014 1.00 69.69 685 GLY A O 1
ATOM 5320 N N . GLN A 1 686 ? -14.509 7.555 29.110 1.00 77.69 686 GLN A N 1
ATOM 5321 C CA . GLN A 1 686 ? -13.392 8.406 28.700 1.00 77.69 686 GLN A CA 1
ATOM 5322 C C . GLN A 1 686 ? -13.755 9.873 28.937 1.00 77.69 686 GLN A C 1
ATOM 5324 O O . GLN A 1 686 ? -14.765 10.310 28.386 1.00 77.69 686 GLN A O 1
ATOM 5329 N N . PRO A 1 687 ? -12.956 10.636 29.704 1.00 81.44 687 PRO A N 1
ATOM 5330 C CA . PRO A 1 687 ? -13.218 12.055 29.902 1.00 81.44 687 PRO A CA 1
ATOM 5331 C C . PRO A 1 687 ? -13.050 12.826 28.589 1.00 81.44 687 PRO A C 1
ATOM 5333 O O . PRO A 1 687 ? -12.187 12.500 27.754 1.00 81.44 687 PRO A O 1
ATOM 5336 N N . TYR A 1 688 ? -13.873 13.858 28.404 1.00 82.75 688 TYR A N 1
ATOM 5337 C CA . TYR A 1 688 ? -13.666 14.809 27.325 1.00 82.75 688 TYR A CA 1
ATOM 5338 C C . TYR A 1 688 ? -12.480 15.727 27.635 1.00 82.75 688 TYR A C 1
ATOM 5340 O O . TYR A 1 688 ? -12.392 16.335 28.702 1.00 82.75 688 TYR A O 1
ATOM 5348 N N . TYR A 1 689 ? -11.587 15.859 26.657 1.00 82.25 689 TYR A N 1
ATOM 5349 C CA . TYR A 1 689 ? -10.511 16.836 26.674 1.00 82.25 689 TYR A CA 1
ATOM 5350 C C . TYR A 1 689 ? -10.641 17.736 25.449 1.00 82.25 689 TYR A C 1
ATOM 5352 O O . TYR A 1 689 ? -10.863 17.206 24.362 1.00 82.25 689 TYR A O 1
ATOM 5360 N N . PRO A 1 690 ? -10.496 19.062 25.611 1.00 83.12 690 PRO A N 1
ATOM 5361 C CA . PRO A 1 690 ? -10.463 19.986 24.487 1.00 83.12 690 PRO A CA 1
ATOM 5362 C C . PRO A 1 690 ? -9.183 19.798 23.670 1.00 83.12 690 PRO A C 1
ATOM 5364 O O . PRO A 1 690 ? -8.163 19.366 24.204 1.00 83.12 690 PRO A O 1
ATOM 5367 N N . ILE A 1 691 ? -9.207 20.212 22.404 1.00 83.38 691 ILE A N 1
ATOM 5368 C CA . ILE A 1 691 ? -8.177 19.876 21.410 1.00 83.38 691 ILE A CA 1
ATOM 5369 C C . ILE A 1 691 ? -6.731 20.150 21.850 1.00 83.38 691 ILE A C 1
ATOM 5371 O O . ILE A 1 691 ? -5.853 19.333 21.591 1.00 83.38 691 ILE A O 1
ATOM 5375 N N . TYR A 1 692 ? -6.472 21.255 22.559 1.00 82.56 692 TYR A N 1
ATOM 5376 C CA . TYR A 1 692 ? -5.128 21.622 23.028 1.00 82.56 692 TYR A CA 1
ATOM 5377 C C . TYR A 1 692 ? -4.579 20.664 24.088 1.00 82.56 692 TYR A C 1
ATOM 5379 O O . TYR A 1 692 ? -3.367 20.556 24.248 1.00 82.56 692 TYR A O 1
ATOM 5387 N N . LEU A 1 693 ? -5.470 19.988 24.811 1.00 84.06 693 LEU A N 1
ATOM 5388 C CA . LEU A 1 693 ? -5.136 18.959 25.778 1.00 84.06 693 LEU A CA 1
ATOM 5389 C C . LEU A 1 693 ? -5.236 17.577 25.132 1.00 84.06 693 LEU A C 1
ATOM 5391 O O . LEU A 1 693 ? -4.389 16.742 25.384 1.00 84.06 693 LEU A O 1
ATOM 5395 N N . PHE A 1 694 ? -6.213 17.336 24.258 1.00 81.94 694 PHE A N 1
ATOM 5396 C CA . PHE A 1 694 ? -6.371 16.039 23.609 1.00 81.94 694 PHE A CA 1
ATOM 5397 C C . PHE A 1 694 ? -5.242 15.715 22.624 1.00 81.94 694 PHE A C 1
ATOM 5399 O O . PHE A 1 694 ? -4.802 14.580 22.577 1.00 81.94 694 PHE A O 1
ATOM 5406 N N . GLY A 1 695 ? -4.770 16.683 21.838 1.00 79.44 695 GLY A N 1
ATOM 5407 C CA . GLY A 1 695 ? -3.764 16.429 20.805 1.00 79.44 695 GLY A CA 1
ATOM 5408 C C . GLY A 1 695 ? -2.396 15.949 21.329 1.00 79.44 695 GLY A C 1
ATOM 5409 O O . GLY A 1 695 ? -1.827 15.043 20.725 1.00 79.44 695 GLY A O 1
ATOM 5410 N N . PRO A 1 696 ? -1.834 16.542 22.403 1.00 79.88 696 PRO A N 1
ATOM 5411 C CA . PRO A 1 696 ? -0.558 16.102 22.973 1.00 79.88 696 PRO A CA 1
ATOM 5412 C C . PRO A 1 696 ? -0.640 14.826 23.829 1.00 79.88 696 PRO A C 1
ATOM 5414 O O . PRO A 1 696 ? 0.409 14.244 24.105 1.00 79.88 696 PRO A O 1
ATOM 5417 N N . TYR A 1 697 ? -1.841 14.446 24.282 1.00 68.25 697 TYR A N 1
ATOM 5418 C CA . TYR A 1 697 ? -2.118 13.202 25.015 1.00 68.25 697 TYR A CA 1
ATOM 5419 C C . TYR A 1 697 ? -2.192 12.011 24.055 1.00 68.25 697 TYR A C 1
ATOM 5421 O O . TYR A 1 697 ? -1.646 10.943 24.415 1.00 68.25 697 TYR A O 1
#

Secondary structure (DSSP, 8-state):
-------------PPPGGGTT-HHHHHHHTT--HHHHHHHHHHHHHHHHHHHHTTSHHHHHHHGGGHHHHHHHHHHT-TTS-HHHHHHHHHHHHHHHHHHHHHHHHHHHHHHHHHHHHHHHH----S-TT--HHHHHHHHHHHHHHHHHHHHHHHHTHHHHHHHHHHHHHHHHHHHTSGGG--SHHHHHHHHHHHHHHHHHHHHHHHHHHHHSS---HHHHHHHHHHHHHHHHHHHHHHHHHHHHHHHHHHHHHTTS-S-------HHHHHHHHHHHHHHHHHHHHHHHHHHHHHHHHH--EEESS-HHHHHHHHHHHHHHHHHHHHHHHHHHHHHHHHHTTTT----SSS-HHHHHHHHHHHHHHHHHHHHHHHHHHHHHHHHHHHHTT-SS---GGG-----HHHHHHHHHHHHHHHHHHHHHHTT--SS---SS---S---HHHHHHHHHHHHHHHHHHHHHHHHHHHHHTTTTSS-EEE--TTSS---HHHHHHGGG-SSGGG------TT------TT-----SHHHHHHHHHTHHHHHHTSHHHHHHHHHHHHHHHHHGGGSSHHHHHHHHHTTTHHHHHHHHHH--SSHHHHHHHHHHHHHHHHHHHHHHHHHHHTTTT-HHHHHHHHHHHHHHHHHHHHH-GGGHHHHHHHHHHHHHHHHHHHHHHHH-HHHHHTTS-----HHHHTT-

pLDDT: mean 74.77, std 19.24, range [26.91, 95.25]

Radius of gyration: 33.67 Å; Cα contacts (8 Å, |Δi|>4): 701; chains: 1; bounding box: 87×101×95 Å

Solvent-accessible surface area (backbone atoms only — not comparable to full-atom values): 38336 Å² total; per-residue (Å²): 136,89,82,86,85,83,82,79,80,87,78,80,76,74,81,60,79,71,63,82,75,36,65,70,59,53,31,64,75,62,74,53,48,73,66,56,52,51,52,26,47,57,50,21,46,37,38,45,49,47,52,54,52,47,71,36,68,78,49,34,69,59,26,56,81,49,45,45,54,15,32,45,39,17,57,61,62,42,49,78,49,37,45,43,57,33,53,55,36,48,52,49,29,51,53,31,43,54,51,36,50,55,52,48,52,51,44,42,49,52,10,40,52,43,38,57,59,51,63,72,72,70,79,68,84,66,87,60,88,62,73,46,67,59,12,14,50,49,17,50,53,47,48,42,53,50,36,18,52,37,38,19,53,20,55,69,43,52,94,62,31,40,53,20,32,40,54,22,42,44,54,46,52,68,47,39,63,48,30,33,56,47,83,47,73,63,61,46,51,51,50,51,51,34,52,50,51,25,45,52,51,11,47,51,51,24,47,50,43,32,63,70,51,78,70,45,52,46,54,60,53,43,38,47,45,51,37,52,40,53,54,46,52,43,50,36,50,50,34,49,54,54,34,51,50,54,49,49,58,48,54,66,57,54,76,76,59,84,87,83,78,74,86,70,78,51,72,68,50,50,46,32,51,52,52,27,47,52,40,46,53,49,44,51,53,44,51,50,51,45,60,72,45,44,70,39,34,46,67,31,74,46,80,39,52,77,49,48,71,54,54,54,49,52,52,50,38,52,54,53,31,46,55,28,58,50,52,62,56,49,46,64,56,54,50,52,54,35,50,75,69,52,69,75,70,74,70,72,95,67,95,51,74,66,61,56,49,51,48,53,52,52,51,52,52,50,50,52,51,53,50,52,53,50,46,49,53,45,43,50,35,48,51,49,22,32,61,60,60,64,40,56,83,80,72,62,72,87,75,63,72,84,71,65,69,70,60,57,50,52,54,50,52,51,49,55,49,51,54,47,53,53,55,52,46,70,75,72,68,75,90,83,77,89,77,91,80,83,91,65,100,67,75,56,67,69,57,57,50,51,54,52,33,50,48,48,33,45,50,27,34,50,55,43,29,50,50,24,52,50,41,48,73,71,49,46,68,76,53,73,39,82,42,73,35,96,59,84,74,65,72,54,57,64,56,61,53,59,61,65,68,62,91,75,46,86,87,61,63,73,67,66,49,100,79,75,51,81,68,74,55,99,88,58,80,82,69,87,45,74,67,46,53,50,50,55,56,56,53,46,50,60,56,49,55,69,29,74,37,33,48,45,4,43,54,51,20,53,62,37,42,72,61,48,52,40,46,49,36,84,92,34,26,63,55,28,52,53,65,47,47,66,54,61,39,47,51,47,62,70,56,64,47,94,44,72,69,62,30,55,59,44,48,57,49,28,57,54,32,42,53,54,24,45,55,51,42,49,52,30,41,60,77,41,74,70,41,68,72,54,31,52,54,38,46,33,54,53,33,30,61,48,36,47,48,37,69,78,37,66,91,44,34,70,26,34,52,50,15,55,40,50,31,51,37,54,54,31,44,55,56,47,35,74,71,64,34,67,73,59,47,34,69,78,64,30,74,90,60,59,66,87,58,44,60,83,101

Mean predicted aligned error: 13.77 Å

Nearest PDB structures (foldseek):
  7xgf-assembly2_D  TM=4.817E-01  e=2.967E+00  synthetic construct
  7xgg-assembly2_D  TM=4.759E-01  e=8.847E+00  synthetic construct